Protein AF-0000000086519439 (afdb_homodimer)

Sequence (456 aa):
MISAIKGSLYTITIFVVSEILYQLYSRGRKRRGSRSSGNKTESESRLSSTSLQVLFFPDKDVACREHFLTGNGCMKVNCRFSHNKTSLSELYRHMLDCQKTMDVCVYIITCKDLADILSRLFRRGVKIRIISDSEQLRSSGSQIWSLRKEGIPVRTNPSSYLMHHKFVVIDEKVLINGSFNWTAQAITGNQENVIITDDDAVSSLFVAEFQRLWEEFDPSRQGDGKLIMISAIKGSLYTITIFVVSEILYQLYSRGRKRRGSRSSGNKTESESRLSSTSLQVLFFPDKDVACREHFLTGNGCMKVNCRFSHNKTSLSELYRHMLDCQKTMDVCVYIITCKDLADILSRLFRRGVKIRIISDSEQLRSSGSQIWSLRKEGIPVRTNPSSYLMHHKFVVIDEKVLINGSFNWTAQAITGNQENVIITDDDAVSSLFVAEFQRLWEEFDPSRQGDGKLI

Solvent-accessible surface area (backbone atoms only — not comparable to full-atom values): 25473 Å² total; per-residue (Å²): 143,80,74,81,76,69,70,77,67,66,70,65,56,62,64,58,53,58,56,53,51,51,58,55,54,67,62,57,66,72,63,68,70,83,74,79,73,72,76,72,70,70,68,66,69,70,68,74,73,59,53,72,47,76,36,62,30,42,36,92,53,54,47,28,59,47,44,74,73,37,93,83,39,60,85,60,89,80,58,91,43,30,88,57,92,33,47,62,43,50,52,50,52,61,58,68,66,50,73,51,32,37,44,38,33,33,34,44,49,43,30,61,70,64,49,47,49,52,53,52,42,41,75,73,65,28,46,52,43,36,38,32,18,55,86,36,54,78,37,88,61,37,44,53,59,64,44,40,72,75,65,42,51,73,40,37,51,94,55,94,47,45,37,44,34,25,35,36,34,35,55,80,36,35,26,38,36,22,38,47,51,44,36,64,54,38,44,58,51,15,34,24,36,36,42,36,32,44,41,59,87,54,24,49,54,50,49,50,49,49,52,52,49,54,61,71,34,34,64,81,71,58,48,74,73,70,69,121,146,84,79,81,80,74,71,90,68,72,75,72,62,65,65,62,57,59,57,58,55,52,59,57,56,69,66,61,66,71,67,69,69,83,68,69,73,72,79,70,73,67,70,69,69,71,69,76,74,59,52,73,48,78,36,61,30,41,36,94,52,55,47,28,60,46,43,74,72,36,93,84,39,59,86,60,89,83,57,90,43,30,88,58,92,32,48,61,42,49,52,48,52,61,58,69,65,50,74,52,33,36,44,37,33,32,34,41,49,42,29,61,70,63,50,46,49,52,52,54,41,42,75,72,64,27,47,54,42,36,37,31,19,55,84,38,54,76,37,88,63,36,42,54,60,64,42,40,72,73,64,41,52,72,38,39,50,95,55,93,46,44,36,42,34,25,35,36,34,35,56,80,35,35,27,38,36,23,37,50,49,42,35,64,53,38,45,58,50,14,33,25,36,36,42,35,31,43,39,58,86,54,24,51,55,50,49,50,49,48,51,51,50,54,62,71,33,34,64,81,70,58,46,75,74,70,69,120

Radius of gyration: 36.69 Å; Cα contacts (8 Å, |Δi|>4): 706; chains: 2; bounding box: 72×152×123 Å

Organism: NCBI:txid100452

Structure (mmCIF, N/CA/C/O backbone):
data_AF-0000000086519439-model_v1
#
loop_
_entity.id
_entity.type
_entity.pdbx_description
1 polymer 'Mitochondrial cardiolipin hydrolase'
#
loop_
_atom_site.group_PDB
_atom_site.id
_atom_site.type_symbol
_atom_site.label_atom_id
_atom_site.label_alt_id
_atom_site.label_comp_id
_atom_site.label_asym_id
_atom_site.label_entity_id
_atom_site.label_seq_id
_atom_site.pdbx_PDB_ins_code
_atom_site.Cartn_x
_atom_site.Cartn_y
_atom_site.Cartn_z
_atom_site.occupancy
_atom_site.B_iso_or_equiv
_atom_site.auth_seq_id
_atom_site.auth_comp_id
_atom_site.auth_asym_id
_atom_site.auth_atom_id
_atom_site.pdbx_PDB_model_num
ATOM 1 N N . MET A 1 1 ? 32.719 -98.375 7.68 1 26.83 1 MET A N 1
ATOM 2 C CA . MET A 1 1 ? 33.688 -97.312 7.777 1 26.83 1 MET A CA 1
ATOM 3 C C . MET A 1 1 ? 33 -96 8.281 1 26.83 1 MET A C 1
ATOM 5 O O . MET A 1 1 ? 32.656 -95.125 7.488 1 26.83 1 MET A O 1
ATOM 9 N N . ILE A 1 2 ? 32.156 -96.188 9.352 1 32.88 2 ILE A N 1
ATOM 10 C CA . ILE A 1 2 ? 31.078 -95.5 10.062 1 32.88 2 ILE A CA 1
ATOM 11 C C . ILE A 1 2 ? 31.641 -94.312 10.812 1 32.88 2 ILE A C 1
ATOM 13 O O . ILE A 1 2 ? 30.891 -93.375 11.148 1 32.88 2 ILE A O 1
ATOM 17 N N . SER A 1 3 ? 32.875 -94.438 11.336 1 32.31 3 SER A N 1
ATOM 18 C CA . SER A 1 3 ? 33.312 -93.75 12.57 1 32.31 3 SER A CA 1
ATOM 19 C C . SER A 1 3 ? 33.594 -92.312 12.359 1 32.31 3 SER A C 1
ATOM 21 O O . SER A 1 3 ? 33.812 -91.562 13.312 1 32.31 3 SER A O 1
ATOM 23 N N . ALA A 1 4 ? 34.031 -91.812 11.242 1 31.94 4 ALA A N 1
ATOM 24 C CA . ALA A 1 4 ? 34.844 -90.625 11.023 1 31.94 4 ALA A CA 1
ATOM 25 C C . ALA A 1 4 ? 34 -89.375 11.18 1 31.94 4 ALA A C 1
ATOM 27 O O . ALA A 1 4 ? 34.469 -88.25 10.945 1 31.94 4 ALA A O 1
ATOM 28 N N . ILE A 1 5 ? 32.656 -89.438 11.219 1 29.78 5 ILE A N 1
ATOM 29 C CA . ILE A 1 5 ? 31.766 -88.312 10.984 1 29.78 5 ILE A CA 1
ATOM 30 C C . ILE A 1 5 ? 31.766 -87.375 12.203 1 29.78 5 ILE A C 1
ATOM 32 O O . ILE A 1 5 ? 31.109 -86.375 12.203 1 29.78 5 ILE A O 1
ATOM 36 N N . LYS A 1 6 ? 32.281 -87.938 13.438 1 30.05 6 LYS A N 1
ATOM 37 C CA . LYS A 1 6 ? 31.797 -87.375 14.672 1 30.05 6 LYS A CA 1
ATOM 38 C C . LYS A 1 6 ? 32.406 -86 14.891 1 30.05 6 LYS A C 1
ATOM 40 O O . LYS A 1 6 ? 31.906 -85.188 15.688 1 30.05 6 LYS A O 1
ATOM 45 N N . GLY A 1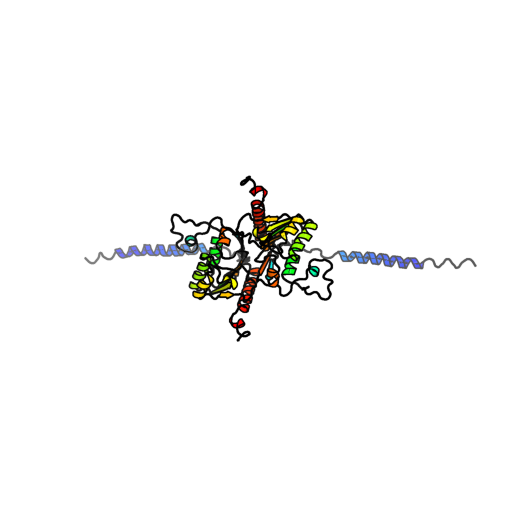 7 ? 33.688 -85.938 14.492 1 30.3 7 GLY A N 1
ATOM 46 C CA . GLY A 1 7 ? 34.5 -85 15.258 1 30.3 7 GLY A CA 1
ATOM 47 C C . GLY A 1 7 ? 34.156 -83.562 15.023 1 30.3 7 GLY A C 1
ATOM 48 O O . GLY A 1 7 ? 34.656 -82.688 15.734 1 30.3 7 GLY A O 1
ATOM 49 N N . SER A 1 8 ? 33.688 -83.188 13.812 1 35.97 8 SER A N 1
ATOM 50 C CA . SER A 1 8 ? 33.875 -81.812 13.352 1 35.97 8 SER A CA 1
ATOM 51 C C . SER A 1 8 ? 32.938 -80.875 14.047 1 35.97 8 SER A C 1
ATOM 53 O O . SER A 1 8 ? 32.906 -79.688 13.75 1 35.97 8 SER A O 1
ATOM 55 N N . LEU A 1 9 ? 31.969 -81.375 14.836 1 34.81 9 LEU A N 1
ATOM 56 C CA . LEU A 1 9 ? 30.844 -80.562 15.234 1 34.81 9 LEU A CA 1
ATOM 57 C C . LEU A 1 9 ? 31.234 -79.625 16.344 1 34.81 9 LEU A C 1
ATOM 59 O O . LEU A 1 9 ? 30.594 -78.562 16.531 1 34.81 9 LEU A O 1
ATOM 63 N N . TYR A 1 10 ? 32.25 -80 17.156 1 35.16 10 TYR A N 1
ATOM 64 C CA . TYR A 1 10 ? 32.375 -79.375 18.453 1 35.16 10 TYR A CA 1
ATOM 65 C C . TYR A 1 10 ? 32.906 -77.938 18.328 1 35.16 10 TYR A C 1
ATOM 67 O O . TYR A 1 10 ? 32.719 -77.125 19.234 1 35.16 10 TYR A O 1
ATOM 75 N N . THR A 1 11 ? 33.812 -77.75 17.359 1 36.38 11 THR A N 1
ATOM 76 C CA . THR A 1 11 ? 34.656 -76.562 17.469 1 36.38 11 THR A CA 1
ATOM 77 C C . THR A 1 11 ? 33.844 -75.25 17.219 1 36.38 11 THR A C 1
ATOM 79 O O . THR A 1 11 ? 34.219 -74.188 17.672 1 36.38 11 THR A O 1
ATOM 82 N N . ILE A 1 12 ? 32.719 -75.375 16.453 1 37.97 12 ILE A N 1
ATOM 83 C CA . ILE A 1 12 ? 32.156 -74.188 15.961 1 37.97 12 ILE A CA 1
ATOM 84 C C . ILE A 1 12 ? 31.391 -73.438 17.094 1 37.97 12 ILE A C 1
ATOM 86 O O . ILE A 1 12 ? 31.141 -72.25 17.031 1 37.97 12 ILE A O 1
ATOM 90 N N . THR A 1 13 ? 31.094 -74.188 18.141 1 39.94 13 THR A N 1
ATOM 91 C CA . THR A 1 13 ? 30.172 -73.625 19.141 1 39.94 13 THR A CA 1
ATOM 92 C C . THR A 1 13 ? 30.859 -72.562 19.984 1 39.94 13 THR A C 1
ATOM 94 O O . THR A 1 13 ? 30.219 -71.625 20.422 1 39.94 13 THR A O 1
ATOM 97 N N . ILE A 1 14 ? 32.156 -72.812 20.203 1 43 14 ILE A N 1
ATOM 98 C CA . ILE A 1 14 ? 32.812 -71.938 21.219 1 43 14 ILE A CA 1
ATOM 99 C C . ILE A 1 14 ? 32.906 -70.5 20.703 1 43 14 ILE A C 1
ATOM 101 O O . ILE A 1 14 ? 32.875 -69.562 21.484 1 43 14 ILE A O 1
ATOM 105 N N . PHE A 1 15 ? 33.094 -70.375 19.375 1 41.09 15 PHE A N 1
ATOM 106 C CA . PHE A 1 15 ? 33.344 -69.062 18.859 1 41.09 15 PHE A CA 1
ATOM 107 C C . PHE A 1 15 ? 32.125 -68.188 19.016 1 41.09 15 PHE A C 1
ATOM 109 O O . PHE A 1 15 ? 32.25 -66.938 19.234 1 41.09 15 PHE A O 1
ATOM 116 N N . VAL A 1 16 ? 30.906 -68.688 18.938 1 44.62 16 VAL A N 1
ATOM 117 C CA . VAL A 1 16 ? 29.688 -67.875 18.922 1 44.62 16 VAL A CA 1
ATOM 118 C C . VAL A 1 16 ? 29.422 -67.312 20.312 1 44.62 16 VAL A C 1
ATOM 120 O O . VAL A 1 16 ? 28.984 -66.188 20.453 1 44.62 16 VAL A O 1
ATOM 123 N N . VAL A 1 17 ? 29.766 -68.125 21.344 1 45.53 17 VAL A N 1
ATOM 124 C CA . VAL A 1 17 ? 29.359 -67.688 22.688 1 45.53 17 VAL A CA 1
ATOM 125 C C . VAL A 1 17 ? 30.219 -66.5 23.125 1 45.53 17 VAL A C 1
ATOM 127 O O . VAL A 1 17 ? 29.734 -65.562 23.797 1 45.53 17 VAL A O 1
ATOM 130 N N . SER A 1 18 ? 31.516 -66.5 22.688 1 43.88 18 SER A N 1
ATOM 131 C CA . SER A 1 18 ? 32.375 -65.438 23.172 1 43.88 18 SER A CA 1
ATOM 132 C C . SER A 1 18 ? 31.891 -64.062 22.641 1 43.88 18 SER A C 1
ATOM 134 O O . SER A 1 18 ? 32.125 -63.031 23.266 1 43.88 18 SER A O 1
ATOM 136 N N . GLU A 1 19 ? 31.328 -64.062 21.406 1 43.44 19 GLU A N 1
ATOM 137 C CA . GLU A 1 19 ? 30.891 -62.75 20.859 1 43.44 19 GLU A CA 1
ATOM 138 C C . GLU A 1 19 ? 29.672 -62.25 21.594 1 43.44 19 GLU A C 1
ATOM 140 O O . GLU A 1 19 ? 29.516 -61.031 21.781 1 43.44 19 GLU A O 1
ATOM 145 N N . ILE A 1 20 ? 28.812 -63.125 22.078 1 46.19 20 ILE A N 1
ATOM 146 C CA . ILE A 1 20 ? 27.594 -62.688 22.734 1 46.19 20 ILE A CA 1
ATOM 147 C C . ILE A 1 20 ? 27.938 -62.031 24.078 1 46.19 20 ILE A C 1
ATOM 149 O O . ILE A 1 20 ? 27.422 -60.938 24.406 1 46.19 20 ILE A O 1
ATOM 153 N N . LEU A 1 21 ? 28.812 -62.719 24.812 1 43.78 21 LEU A N 1
ATOM 154 C CA . LEU A 1 21 ? 29.094 -62.156 26.125 1 43.78 21 LEU A CA 1
ATOM 155 C C . LEU A 1 21 ? 29.797 -60.812 26.016 1 43.78 21 LEU A C 1
ATOM 157 O O . LEU A 1 21 ? 29.547 -59.906 26.812 1 43.78 21 LEU A O 1
ATOM 161 N N . TYR A 1 22 ? 30.75 -60.688 25.016 1 41.38 22 TYR A N 1
ATOM 162 C CA . TYR A 1 22 ? 31.422 -59.406 24.875 1 41.38 22 TYR A CA 1
ATOM 163 C C . TYR A 1 22 ? 30.422 -58.281 24.594 1 41.38 22 TYR A C 1
ATOM 165 O O . TYR A 1 22 ? 30.531 -57.188 25.141 1 41.38 22 TYR A O 1
ATOM 173 N N . GLN A 1 23 ? 29.344 -58.5 23.75 1 40.59 23 GLN A N 1
ATOM 174 C CA . GLN A 1 23 ? 28.359 -57.469 23.5 1 40.59 23 GLN A CA 1
ATOM 175 C C . GLN A 1 23 ? 27.625 -57.094 24.781 1 40.59 23 GLN A C 1
ATOM 177 O O . GLN A 1 23 ? 27.297 -55.938 24.984 1 40.59 23 GLN A O 1
ATOM 182 N N . LEU A 1 24 ? 27.312 -58.094 25.547 1 43.06 24 LEU A N 1
ATOM 183 C CA . LEU A 1 24 ? 26.562 -57.781 26.766 1 43.06 24 LEU A CA 1
ATOM 184 C C . LEU A 1 24 ? 27.406 -56.969 27.734 1 43.06 24 LEU A C 1
ATOM 186 O O . LEU A 1 24 ? 26.891 -56.062 28.406 1 43.06 24 LEU A O 1
ATOM 190 N N . TYR A 1 25 ? 28.703 -57.438 27.969 1 37.75 25 TYR A N 1
ATOM 191 C CA . TYR A 1 25 ? 29.531 -56.75 28.969 1 37.75 25 TYR A CA 1
ATOM 192 C C . TYR A 1 25 ? 29.734 -55.281 28.609 1 37.75 25 TYR A C 1
ATOM 194 O O . TYR A 1 25 ? 29.719 -54.438 29.484 1 37.75 25 TYR A O 1
ATOM 202 N N . SER A 1 26 ? 30.172 -55.062 27.328 1 34.25 26 SER A N 1
ATOM 203 C CA . SER A 1 26 ? 30.516 -53.688 27.016 1 34.25 26 SER A CA 1
ATOM 204 C C . SER A 1 26 ? 29.312 -52.781 27.156 1 34.25 26 SER A C 1
ATOM 206 O O . SER A 1 26 ? 29.453 -51.562 27.125 1 34.25 26 SER A O 1
ATOM 208 N N . ARG A 1 27 ? 28.078 -53.219 27.031 1 36.09 27 ARG A N 1
ATOM 209 C CA . ARG A 1 27 ? 26.891 -52.375 27.219 1 36.09 27 ARG A CA 1
ATOM 210 C C . ARG A 1 27 ? 26.781 -51.875 28.656 1 36.09 27 ARG A C 1
ATOM 212 O O . ARG A 1 27 ? 26.078 -50.906 28.922 1 36.09 27 ARG A O 1
ATOM 219 N N . GLY A 1 28 ? 27.188 -52.719 29.578 1 33.62 28 GLY A N 1
ATOM 220 C CA . GLY A 1 28 ? 26.875 -52.438 30.953 1 33.62 28 GLY A CA 1
ATOM 221 C C . GLY A 1 28 ? 27.578 -51.188 31.453 1 33.62 28 GLY A C 1
ATOM 222 O O . GLY A 1 28 ? 27.094 -50.531 32.406 1 33.62 28 GLY A O 1
ATOM 223 N N . ARG A 1 29 ? 28.906 -51.188 31.188 1 31.47 29 ARG A N 1
ATOM 224 C CA . ARG A 1 29 ? 29.656 -50.219 31.984 1 31.47 29 ARG A CA 1
ATOM 225 C C . ARG A 1 29 ? 29.203 -48.781 31.656 1 31.47 29 ARG A C 1
ATOM 227 O O . ARG A 1 29 ? 29.703 -47.812 32.25 1 31.47 29 ARG A O 1
ATOM 234 N N . LYS A 1 30 ? 28.828 -48.5 30.469 1 29.95 30 LYS A N 1
ATOM 235 C CA . LYS A 1 30 ? 28.812 -47.062 30.203 1 29.95 30 LYS A CA 1
ATOM 236 C C . LYS A 1 30 ? 27.734 -46.375 31.016 1 29.95 30 LYS A C 1
ATOM 238 O O . LYS A 1 30 ? 27.453 -45.188 30.812 1 29.95 30 LYS A O 1
ATOM 243 N N . ARG A 1 31 ? 26.953 -47.156 31.75 1 28.77 31 ARG A N 1
ATOM 244 C CA . ARG A 1 31 ? 25.781 -46.438 32.219 1 28.77 31 ARG A CA 1
ATOM 245 C C . ARG A 1 31 ? 26.141 -45.5 33.375 1 28.77 31 ARG A C 1
ATOM 247 O O . ARG A 1 31 ? 25.25 -44.938 34.031 1 28.77 31 ARG A O 1
ATOM 254 N N . ARG A 1 32 ? 27.359 -45.719 33.875 1 25.3 32 ARG A N 1
ATOM 255 C CA . ARG A 1 32 ? 27.25 -45.156 35.219 1 25.3 32 ARG A CA 1
ATOM 256 C C . ARG A 1 32 ? 26.875 -43.688 35.188 1 25.3 32 ARG A C 1
ATOM 258 O O . ARG A 1 32 ? 26.094 -43.219 36.031 1 25.3 32 ARG A O 1
ATOM 265 N N . GLY A 1 33 ? 27.828 -42.906 34.656 1 25.16 33 GLY A N 1
ATOM 266 C CA . GLY A 1 33 ? 28.172 -41.719 35.406 1 25.16 33 GLY A CA 1
ATOM 267 C C . GLY A 1 33 ? 27.062 -40.688 35.438 1 25.16 33 GLY A C 1
ATOM 268 O O . GLY A 1 33 ? 27.062 -39.781 36.25 1 25.16 33 GLY A O 1
ATOM 269 N N . SER A 1 34 ? 26.625 -40.344 34.25 1 24.41 34 SER A N 1
ATOM 270 C CA . SER A 1 34 ? 26.391 -38.906 34.125 1 24.41 34 SER A CA 1
ATOM 271 C C . SER A 1 34 ? 25.234 -38.469 35 1 24.41 34 SER A C 1
ATOM 273 O O . SER A 1 34 ? 24.188 -39.125 35.062 1 24.41 34 SER A O 1
ATOM 275 N N . ARG A 1 35 ? 25.578 -37.625 36.094 1 23.75 35 ARG A N 1
ATOM 276 C CA . ARG A 1 35 ? 24.844 -36.781 37.031 1 23.75 35 ARG A CA 1
ATOM 277 C C . ARG A 1 35 ? 23.625 -36.156 36.375 1 23.75 35 ARG A C 1
ATOM 279 O O . ARG A 1 35 ? 23.609 -35.938 35.156 1 23.75 35 ARG A O 1
ATOM 286 N N . SER A 1 36 ? 22.5 -36.125 37.188 1 24.42 36 SER A N 1
ATOM 287 C CA . SER A 1 36 ? 21.109 -35.688 37.125 1 24.42 36 SER A CA 1
ATOM 288 C C . SER A 1 36 ? 21.016 -34.219 36.688 1 24.42 36 SER A C 1
ATOM 290 O O . SER A 1 36 ? 21.094 -33.312 37.531 1 24.42 36 SER A O 1
ATOM 292 N N . SER A 1 37 ? 22.047 -33.656 36.031 1 26.84 37 SER A N 1
ATOM 293 C CA . SER A 1 37 ? 21.844 -32.219 35.938 1 26.84 37 SER A CA 1
ATOM 294 C C . SER A 1 37 ? 20.391 -31.891 35.562 1 26.84 37 SER A C 1
ATOM 296 O O . SER A 1 37 ? 19.797 -32.562 34.719 1 26.84 37 SER A O 1
ATOM 298 N N . GLY A 1 38 ? 19.688 -31.375 36.625 1 24.75 38 GLY A N 1
ATOM 299 C CA . GLY A 1 38 ? 18.344 -30.828 36.594 1 24.75 38 GLY A CA 1
ATOM 300 C C . GLY A 1 38 ? 18 -30.109 35.312 1 24.75 38 GLY A C 1
ATOM 301 O O . GLY A 1 38 ? 18.891 -29.594 34.625 1 24.75 38 GLY A O 1
ATOM 302 N N . ASN A 1 39 ? 17.047 -30.641 34.625 1 24.91 39 ASN A N 1
ATOM 303 C CA . ASN A 1 39 ? 16.375 -30.078 33.469 1 24.91 39 ASN A CA 1
ATOM 304 C C . ASN A 1 39 ? 16.016 -28.609 33.656 1 24.91 39 ASN A C 1
ATOM 306 O O . ASN A 1 39 ? 15.086 -28.297 34.406 1 24.91 39 ASN A O 1
ATOM 310 N N . LYS A 1 40 ? 17 -27.641 34.125 1 26.84 40 LYS A N 1
ATOM 311 C CA . LYS A 1 40 ? 16.484 -26.312 33.844 1 26.84 40 LYS A CA 1
ATOM 312 C C . LYS A 1 40 ? 15.648 -26.297 32.562 1 26.84 40 LYS A C 1
ATOM 314 O O . LYS A 1 40 ? 16.078 -26.812 31.531 1 26.84 40 LYS A O 1
ATOM 319 N N . THR A 1 41 ? 14.391 -26.438 32.75 1 26.39 41 THR A N 1
ATOM 320 C CA . THR A 1 41 ? 13.383 -26.078 31.75 1 26.39 41 THR A CA 1
ATOM 321 C C . THR A 1 41 ? 13.883 -24.938 30.875 1 26.39 41 THR A C 1
ATOM 323 O O . THR A 1 41 ? 14.109 -23.828 31.359 1 26.39 41 THR A O 1
ATOM 326 N N . GLU A 1 42 ? 14.859 -25.141 30.078 1 28.52 42 GLU A N 1
ATOM 327 C CA . GLU A 1 42 ? 14.953 -24.156 29 1 28.52 42 GLU A CA 1
ATOM 328 C C . GLU A 1 42 ? 13.562 -23.703 28.562 1 28.52 42 GLU A C 1
ATOM 330 O O . GLU A 1 42 ? 12.797 -24.484 28.016 1 28.52 42 GLU A O 1
ATOM 335 N N . SER A 1 43 ? 12.844 -23.062 29.562 1 29.31 43 SER A N 1
ATOM 336 C CA . SER A 1 43 ? 11.836 -22.219 28.938 1 29.31 43 SER A CA 1
ATOM 337 C C . SER A 1 43 ? 12.312 -21.688 27.594 1 29.31 43 SER A C 1
ATOM 339 O O . SER A 1 43 ? 13.242 -20.875 27.531 1 29.31 43 SER A O 1
ATOM 341 N N . GLU A 1 44 ? 12.586 -22.578 26.719 1 30.5 44 GLU A N 1
ATOM 342 C CA . GLU A 1 44 ? 12.562 -22.031 25.359 1 30.5 44 GLU A CA 1
ATOM 343 C C . GLU A 1 44 ? 11.562 -20.891 25.234 1 30.5 44 GLU A C 1
ATOM 345 O O . GLU A 1 44 ? 10.352 -21.109 25.344 1 30.5 44 GLU A O 1
ATOM 350 N N . SER A 1 45 ? 11.742 -19.875 26.031 1 29.31 45 SER A N 1
ATOM 351 C CA . SER A 1 45 ? 11.039 -18.688 25.547 1 29.31 45 SER A CA 1
ATOM 352 C C . SER A 1 45 ? 10.953 -18.672 24.031 1 29.31 45 SER A C 1
ATOM 354 O O . SER A 1 45 ? 11.953 -18.438 23.344 1 29.31 45 SER A O 1
ATOM 356 N N . ARG A 1 46 ? 10.328 -19.703 23.406 1 29.28 46 ARG A N 1
ATOM 357 C CA . ARG A 1 46 ? 9.906 -19.453 22.031 1 29.28 46 ARG A CA 1
ATOM 358 C C . ARG A 1 46 ? 9.68 -17.953 21.797 1 29.28 46 ARG A C 1
ATOM 360 O O . ARG A 1 46 ? 8.617 -17.422 22.125 1 29.28 46 ARG A O 1
ATOM 367 N N . LEU A 1 47 ? 10.438 -17.094 22.281 1 33.47 47 LEU A N 1
ATOM 368 C CA . LEU A 1 47 ? 10.375 -15.789 21.641 1 33.47 47 LEU A CA 1
ATOM 369 C C . LEU A 1 47 ? 9.992 -15.922 20.172 1 33.47 47 LEU A C 1
ATOM 371 O O . LEU A 1 47 ? 10.766 -16.438 19.359 1 33.47 47 LEU A O 1
ATOM 375 N N . SER A 1 48 ? 8.953 -16.547 19.688 1 40.44 48 SER A N 1
ATOM 376 C CA . SER A 1 48 ? 8.312 -16.656 18.375 1 40.44 48 SER A CA 1
ATOM 377 C C . SER A 1 48 ? 8.797 -15.562 17.438 1 40.44 48 SER A C 1
ATOM 379 O O . SER A 1 48 ? 8.531 -14.375 17.656 1 40.44 48 SER A O 1
ATOM 381 N N . SER A 1 49 ? 10.047 -15.422 17.047 1 52.47 49 SER A N 1
ATOM 382 C CA . SER A 1 49 ? 10.734 -14.492 16.156 1 52.47 49 SER A CA 1
ATOM 383 C C . SER A 1 49 ? 9.875 -14.156 14.93 1 52.47 49 SER A C 1
ATOM 385 O O . SER A 1 49 ? 9.516 -15.047 14.156 1 52.47 49 SER A O 1
ATOM 387 N N . THR A 1 50 ? 8.992 -13.234 15.062 1 65.38 50 THR A N 1
ATOM 388 C CA . THR A 1 50 ? 8.211 -12.695 13.953 1 65.38 50 THR A CA 1
ATOM 389 C C . THR A 1 50 ? 9.094 -12.445 12.742 1 65.38 50 THR A C 1
ATOM 391 O O . THR A 1 50 ? 10.195 -11.898 12.867 1 65.38 50 THR A O 1
ATOM 394 N N . SER A 1 51 ? 8.805 -13.258 11.719 1 85.5 51 SER A N 1
ATOM 395 C CA . SER A 1 51 ? 9.5 -13.023 10.461 1 85.5 51 SER A CA 1
ATOM 396 C C . SER A 1 51 ? 9.07 -11.703 9.82 1 85.5 51 SER A C 1
ATOM 398 O O . SER A 1 51 ? 7.906 -11.312 9.93 1 85.5 51 SER A O 1
ATOM 400 N N . LEU A 1 52 ? 10 -10.922 9.469 1 93.38 52 LEU A N 1
ATOM 401 C CA . LEU A 1 52 ? 9.766 -9.648 8.789 1 93.38 52 LEU A CA 1
ATOM 402 C C . LEU A 1 52 ? 10.688 -9.508 7.582 1 93.38 52 LEU A C 1
ATOM 404 O O . LEU A 1 52 ? 11.891 -9.75 7.684 1 93.38 52 LEU A O 1
ATOM 408 N N . GLN A 1 53 ? 10.109 -9.312 6.477 1 97.62 53 GLN A N 1
ATOM 409 C CA . GLN A 1 53 ? 10.852 -9.062 5.25 1 97.62 53 GLN A CA 1
ATOM 410 C C . GLN A 1 53 ? 10.234 -7.906 4.461 1 97.62 53 GLN A C 1
ATOM 412 O O . GLN A 1 53 ? 9.016 -7.773 4.402 1 97.62 53 GLN A O 1
ATOM 417 N N . VAL A 1 54 ? 11.094 -7.062 3.975 1 98.75 54 VAL A N 1
ATOM 418 C CA . VAL A 1 54 ? 10.641 -5.977 3.111 1 98.75 54 VAL A CA 1
ATOM 419 C C . VAL A 1 54 ? 11.195 -6.168 1.703 1 98.75 54 VAL A C 1
ATOM 421 O O . VAL A 1 54 ? 12.391 -6.43 1.532 1 98.75 54 VAL A O 1
ATOM 424 N N . LEU A 1 55 ? 10.344 -6.117 0.742 1 98.75 55 LEU A N 1
ATOM 425 C CA . LEU A 1 55 ? 10.719 -6.199 -0.664 1 98.75 55 LEU A CA 1
ATOM 426 C C . LEU A 1 55 ? 10.484 -4.867 -1.371 1 98.75 55 LEU A C 1
ATOM 428 O O . LEU A 1 55 ? 9.445 -4.238 -1.186 1 98.75 55 LEU A O 1
ATOM 432 N N . PHE A 1 56 ? 11.477 -4.477 -2.139 1 98.81 56 PHE A N 1
ATOM 433 C CA . PHE A 1 56 ? 11.32 -3.297 -2.982 1 98.81 56 PHE A CA 1
ATOM 434 C C . PHE A 1 56 ? 11.375 -3.676 -4.457 1 98.81 56 PHE A C 1
ATOM 436 O O . PHE A 1 56 ? 12.078 -4.613 -4.836 1 98.81 56 PHE A O 1
ATOM 443 N N . PHE A 1 57 ? 10.578 -2.98 -5.16 1 98.62 57 PHE A N 1
ATOM 444 C CA . PHE A 1 57 ? 10.57 -3.059 -6.617 1 98.62 57 PHE A CA 1
ATOM 445 C C . PHE A 1 57 ? 10.93 -1.71 -7.234 1 98.62 57 PHE A C 1
ATOM 447 O O . PHE A 1 57 ? 10.828 -0.674 -6.574 1 98.62 57 PHE A O 1
ATOM 454 N N . PRO A 1 58 ? 11.391 -1.724 -8.445 1 98.19 58 PRO A N 1
ATOM 455 C CA . PRO A 1 58 ? 11.359 -2.824 -9.414 1 98.19 58 PRO A CA 1
ATOM 456 C C . PRO A 1 58 ? 12.531 -3.783 -9.258 1 98.19 58 PRO A C 1
ATOM 458 O O . PRO A 1 58 ? 13.555 -3.424 -8.664 1 98.19 58 PRO A O 1
ATOM 461 N N . ASP A 1 59 ? 12.25 -5 -9.773 1 98.12 59 ASP A N 1
ATOM 462 C CA . ASP A 1 59 ? 13.352 -5.949 -9.93 1 98.12 59 ASP A CA 1
ATOM 463 C C . ASP A 1 59 ? 14.203 -5.605 -11.148 1 98.12 59 ASP A C 1
ATOM 465 O O . ASP A 1 59 ? 13.672 -5.305 -12.219 1 98.12 59 ASP A O 1
ATOM 469 N N . LYS A 1 60 ? 15.469 -5.637 -10.945 1 94.94 60 LYS A N 1
ATOM 470 C CA . LYS A 1 60 ? 16.359 -5.445 -12.094 1 94.94 60 LYS A CA 1
ATOM 471 C C . LYS A 1 60 ? 16.234 -6.605 -13.078 1 94.94 60 LYS A C 1
ATOM 473 O O . LYS A 1 60 ? 16.219 -6.398 -14.289 1 94.94 60 LYS A O 1
ATOM 478 N N . ASP A 1 61 ? 16.188 -7.785 -12.484 1 95.06 61 ASP A N 1
ATOM 479 C CA . ASP A 1 61 ? 15.977 -9.008 -13.258 1 95.06 61 ASP A CA 1
ATOM 480 C C . ASP A 1 61 ? 14.734 -9.758 -12.773 1 95.06 61 ASP A C 1
ATOM 482 O O . ASP A 1 61 ? 14.547 -9.953 -11.57 1 95.06 61 ASP A O 1
ATOM 486 N N . VAL A 1 62 ? 13.992 -10.203 -13.781 1 95.56 62 VAL A N 1
ATOM 487 C CA . VAL A 1 62 ? 12.758 -10.875 -13.422 1 95.56 62 VAL A CA 1
ATOM 488 C C . VAL A 1 62 ? 13.039 -12.344 -13.102 1 95.56 62 VAL A C 1
ATOM 490 O O . VAL A 1 62 ? 13.781 -13.008 -13.82 1 95.56 62 VAL A O 1
ATOM 493 N N . ALA A 1 63 ? 12.438 -12.805 -12.07 1 95.44 63 ALA A N 1
ATOM 494 C CA . ALA A 1 63 ? 12.633 -14.188 -11.625 1 95.44 63 ALA A CA 1
ATOM 495 C C . ALA A 1 63 ? 12.109 -15.172 -12.664 1 95.44 63 ALA A C 1
ATOM 497 O O . ALA A 1 63 ? 11.039 -14.969 -13.242 1 95.44 63 ALA A O 1
ATOM 498 N N . CYS A 1 64 ? 12.844 -16.234 -12.844 1 95.31 64 CYS A N 1
ATOM 499 C CA . CYS A 1 64 ? 12.438 -17.312 -13.734 1 95.31 64 CYS A CA 1
ATOM 500 C C . CYS A 1 64 ? 11.32 -18.156 -13.117 1 95.31 64 CYS A C 1
ATOM 502 O O . CYS A 1 64 ? 11.516 -18.797 -12.094 1 95.31 64 CYS A O 1
ATOM 504 N N . ARG A 1 65 ? 10.258 -18.125 -13.766 1 92.06 65 ARG A N 1
ATOM 505 C CA . ARG A 1 65 ? 9.086 -18.844 -13.281 1 92.06 65 ARG A CA 1
ATOM 506 C C . ARG A 1 65 ? 9.375 -20.328 -13.133 1 92.06 65 ARG A C 1
ATOM 508 O O . ARG A 1 65 ? 9.07 -20.922 -12.094 1 92.06 65 ARG A O 1
ATOM 515 N N . GLU A 1 66 ? 9.984 -20.906 -14.125 1 91.44 66 GLU A N 1
ATOM 516 C CA . GLU A 1 66 ? 10.266 -22.344 -14.117 1 91.44 66 GLU A CA 1
ATOM 517 C C . GLU A 1 66 ? 11.227 -22.719 -12.992 1 91.44 66 GLU A C 1
ATOM 519 O O . GLU A 1 66 ? 11.055 -23.75 -12.336 1 91.44 66 GLU A O 1
ATOM 524 N N . HIS A 1 67 ? 12.156 -21.906 -12.789 1 91.88 67 HIS A N 1
ATOM 525 C CA . HIS A 1 67 ? 13.172 -22.156 -11.766 1 91.88 67 HIS A CA 1
ATOM 526 C C . HIS A 1 67 ? 12.555 -22.141 -10.367 1 91.88 67 HIS A C 1
ATOM 528 O O . HIS A 1 67 ? 12.875 -23 -9.539 1 91.88 67 HIS A O 1
ATOM 534 N N . PHE A 1 68 ? 11.625 -21.234 -10.172 1 91.19 68 PHE A N 1
ATOM 535 C CA . PHE A 1 68 ? 11.156 -21.016 -8.812 1 91.19 68 PHE A CA 1
ATOM 536 C C . PHE A 1 68 ? 9.836 -21.734 -8.578 1 91.19 68 PHE A C 1
ATOM 538 O O . PHE A 1 68 ? 9.484 -22.047 -7.434 1 91.19 68 PHE A O 1
ATOM 545 N N . LEU A 1 69 ? 9.07 -22.016 -9.578 1 86.44 69 LEU A N 1
ATOM 546 C CA . LEU A 1 69 ? 7.727 -22.547 -9.375 1 86.44 69 LEU A CA 1
ATOM 547 C C . LEU A 1 69 ? 7.68 -24.047 -9.641 1 86.44 69 LEU A C 1
ATOM 549 O O . LEU A 1 69 ? 6.773 -24.734 -9.164 1 86.44 69 LEU A O 1
ATOM 553 N N . THR A 1 70 ? 8.656 -24.438 -10.461 1 83.56 70 THR A N 1
ATOM 554 C CA . THR A 1 70 ? 8.609 -25.844 -10.82 1 83.56 70 THR A CA 1
ATOM 555 C C . THR A 1 70 ? 9.672 -26.641 -10.055 1 83.56 70 THR A C 1
ATOM 557 O O . THR A 1 70 ? 10.75 -26.109 -9.758 1 83.56 70 THR A O 1
ATOM 560 N N . GLY A 1 71 ? 9.406 -27.703 -9.477 1 77.88 71 GLY A N 1
ATOM 561 C CA . GLY A 1 71 ? 10.297 -28.547 -8.703 1 77.88 71 GLY A CA 1
ATOM 562 C C . GLY A 1 71 ? 11.508 -29.016 -9.484 1 77.88 71 GLY A C 1
ATOM 563 O O . GLY A 1 71 ? 12.562 -29.266 -8.914 1 77.88 71 GLY A O 1
ATOM 564 N N . ASN A 1 72 ? 11.453 -29.047 -10.789 1 81.06 72 ASN A N 1
ATOM 565 C CA . ASN A 1 72 ? 12.523 -29.578 -11.625 1 81.06 72 ASN A CA 1
ATOM 566 C C . ASN A 1 72 ? 13.508 -28.5 -12.047 1 81.06 72 ASN A C 1
ATOM 568 O O . ASN A 1 72 ? 14.523 -28.781 -12.68 1 81.06 72 ASN A O 1
ATOM 572 N N . GLY A 1 73 ? 13.203 -27.297 -11.625 1 84.31 73 GLY A N 1
ATOM 573 C CA . GLY A 1 73 ? 14.047 -26.188 -12.008 1 84.31 73 GLY A CA 1
ATOM 574 C C . GLY A 1 73 ? 13.906 -25.797 -13.469 1 84.31 73 GLY A C 1
ATOM 575 O O . GLY A 1 73 ? 13.094 -26.375 -14.195 1 84.31 73 GLY A O 1
ATOM 576 N N . CYS A 1 74 ? 14.625 -24.719 -13.906 1 89.62 74 CYS A N 1
ATOM 577 C CA . CYS A 1 74 ? 14.617 -24.219 -15.281 1 89.62 74 CYS A CA 1
ATOM 578 C C . CYS A 1 74 ? 15.586 -25.016 -16.156 1 89.62 74 CYS A C 1
ATOM 580 O O . CYS A 1 74 ? 16.781 -25.109 -15.836 1 89.62 74 CYS A O 1
ATOM 582 N N . MET A 1 75 ? 15.094 -25.594 -17.328 1 86.31 75 MET A N 1
ATOM 583 C CA . MET A 1 75 ? 15.914 -26.422 -18.219 1 86.31 75 MET A CA 1
ATOM 584 C C . MET A 1 75 ? 16.375 -25.641 -19.422 1 86.31 75 MET A C 1
ATOM 586 O O . MET A 1 75 ? 17.062 -26.172 -20.297 1 86.31 75 MET A O 1
ATOM 590 N N . LYS A 1 76 ? 16.062 -24.422 -19.359 1 88.06 76 LYS A N 1
ATOM 591 C CA . LYS A 1 76 ? 16.469 -23.594 -20.484 1 88.06 76 LYS A CA 1
ATOM 592 C C . LYS A 1 76 ? 17.938 -23.188 -20.375 1 88.06 76 LYS A C 1
ATOM 594 O O . LYS A 1 76 ? 18.391 -22.75 -19.312 1 88.06 76 LYS A O 1
ATOM 599 N N . VAL A 1 77 ? 18.766 -23.391 -21.375 1 84.81 77 VAL A N 1
ATOM 600 C CA . VAL A 1 77 ? 20.188 -23.094 -21.375 1 84.81 77 VAL A CA 1
ATOM 601 C C . VAL A 1 77 ? 20.406 -21.578 -21.422 1 84.81 77 VAL A C 1
ATOM 603 O O . VAL A 1 77 ? 21.281 -21.047 -20.734 1 84.81 77 VAL A O 1
ATOM 606 N N . ASN A 1 78 ? 19.562 -20.797 -22.156 1 89.38 78 ASN A N 1
ATOM 607 C CA . ASN A 1 78 ? 19.672 -19.344 -22.25 1 89.38 78 ASN A CA 1
ATOM 608 C C . ASN A 1 78 ? 18.422 -18.656 -21.734 1 89.38 78 ASN A C 1
ATOM 610 O O . ASN A 1 78 ? 17.766 -17.922 -22.484 1 89.38 78 ASN A O 1
ATOM 614 N N . CYS A 1 79 ? 18.297 -18.922 -20.438 1 92.06 79 CYS A N 1
ATOM 615 C CA . CYS A 1 79 ? 17.094 -18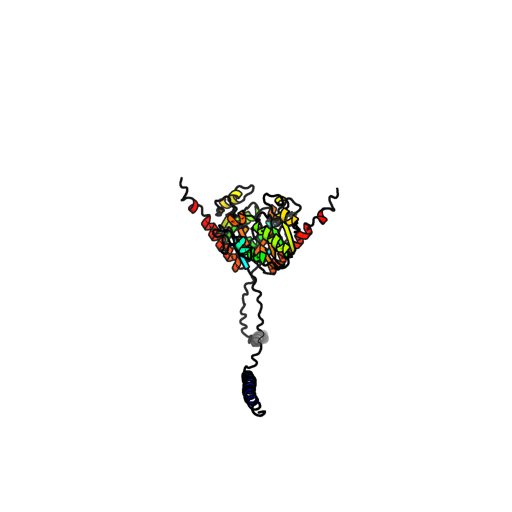.344 -19.844 1 92.06 79 CYS A CA 1
ATOM 616 C C . CYS A 1 79 ? 17.25 -16.828 -19.656 1 92.06 79 CYS A C 1
ATOM 618 O O . CYS A 1 79 ? 18.25 -16.375 -19.094 1 92.06 79 CYS A O 1
ATOM 620 N N . ARG A 1 80 ? 16.344 -16.078 -20.141 1 92.19 80 ARG A N 1
ATOM 621 C CA . ARG A 1 80 ? 16.391 -14.625 -20.078 1 92.19 80 ARG A CA 1
ATOM 622 C C . ARG A 1 80 ? 15.977 -14.125 -18.703 1 92.19 80 ARG A C 1
ATOM 624 O O . ARG A 1 80 ? 16.094 -12.93 -18.422 1 92.19 80 ARG A O 1
ATOM 631 N N . PHE A 1 81 ? 15.531 -15.016 -17.875 1 94.12 81 PHE A N 1
ATOM 632 C CA . PHE A 1 81 ? 15.047 -14.641 -16.547 1 94.12 81 PHE A CA 1
ATOM 633 C C . PHE A 1 81 ? 16.078 -15 -15.484 1 94.12 81 PHE A C 1
ATOM 635 O O . PHE A 1 81 ? 17 -15.781 -15.734 1 94.12 81 PHE A O 1
ATOM 642 N N . SER A 1 82 ? 15.922 -14.414 -14.297 1 94.94 82 SER A N 1
ATOM 643 C CA . SER A 1 82 ? 16.906 -14.57 -13.227 1 94.94 82 SER A CA 1
ATOM 644 C C . SER A 1 82 ? 16.656 -15.852 -12.438 1 94.94 82 SER A C 1
ATOM 646 O O . SER A 1 82 ? 15.523 -16.188 -12.102 1 94.94 82 SER A O 1
ATOM 648 N N . HIS A 1 83 ? 17.766 -16.5 -12.141 1 94.94 83 HIS A N 1
ATOM 649 C CA . HIS A 1 83 ? 17.703 -17.688 -11.289 1 94.94 83 HIS A CA 1
ATOM 650 C C . HIS A 1 83 ? 18.156 -17.359 -9.875 1 94.94 83 HIS A C 1
ATOM 652 O O . HIS A 1 83 ? 18.203 -18.25 -9.016 1 94.94 83 HIS A O 1
ATOM 658 N N . ASN A 1 84 ? 18.5 -16.109 -9.656 1 93.5 84 ASN A N 1
ATOM 659 C CA . ASN A 1 84 ? 18.906 -15.633 -8.336 1 93.5 84 ASN A CA 1
ATOM 660 C C . ASN A 1 84 ? 17.703 -15.086 -7.559 1 93.5 84 ASN A C 1
ATOM 662 O O . ASN A 1 84 ? 16.625 -14.914 -8.109 1 93.5 84 ASN A O 1
ATOM 666 N N . LYS A 1 85 ? 18.016 -14.828 -6.34 1 95.56 85 LYS A N 1
ATOM 667 C CA . LYS A 1 85 ? 16.969 -14.273 -5.48 1 95.56 85 LYS A CA 1
ATOM 668 C C . LYS A 1 85 ? 16.609 -12.859 -5.922 1 95.56 85 LYS A C 1
ATOM 670 O O . LYS A 1 85 ? 17.484 -12.023 -6.16 1 95.56 85 LYS A O 1
ATOM 675 N N . THR A 1 86 ? 15.336 -12.609 -6.176 1 97.75 86 THR A N 1
ATOM 676 C CA . THR A 1 86 ? 14.742 -11.305 -6.453 1 97.75 86 THR A CA 1
ATOM 677 C C . THR A 1 86 ? 13.562 -11.039 -5.527 1 97.75 86 THR A C 1
ATOM 679 O O . THR A 1 86 ? 13.164 -11.914 -4.754 1 97.75 86 THR A O 1
ATOM 682 N N . SER A 1 87 ? 13.078 -9.844 -5.586 1 98.5 87 SER A N 1
ATOM 683 C CA . SER A 1 87 ? 11.867 -9.57 -4.816 1 98.5 87 SER A CA 1
ATOM 684 C C . SER A 1 87 ? 10.711 -10.461 -5.258 1 98.5 87 SER A C 1
ATOM 686 O O . SER A 1 87 ? 9.992 -11.008 -4.426 1 98.5 87 SER A O 1
ATOM 688 N N . LEU A 1 88 ? 10.609 -10.672 -6.523 1 98.44 88 LEU A N 1
ATOM 689 C CA . LEU A 1 88 ? 9.539 -11.516 -7.043 1 98.44 88 LEU A CA 1
ATOM 690 C C . LEU A 1 88 ? 9.719 -12.961 -6.594 1 98.44 88 LEU A C 1
ATOM 692 O O . LEU A 1 88 ? 8.75 -13.617 -6.199 1 98.44 88 LEU A O 1
ATOM 696 N N . SER A 1 89 ? 10.945 -13.438 -6.656 1 97.44 89 SER A N 1
ATOM 697 C CA . SER A 1 89 ? 11.164 -14.82 -6.25 1 97.44 89 SER A CA 1
ATOM 698 C C . SER A 1 89 ? 10.852 -15.016 -4.77 1 97.44 89 SER A C 1
ATOM 700 O O . SER A 1 89 ? 10.383 -16.078 -4.367 1 97.44 89 SER A O 1
ATOM 702 N N . GLU A 1 90 ? 11.117 -13.961 -3.992 1 97.75 90 GLU A N 1
ATOM 703 C CA . GLU A 1 90 ? 10.75 -14.039 -2.58 1 97.75 90 GLU A CA 1
ATOM 704 C C . GLU A 1 90 ? 9.242 -14.07 -2.398 1 97.75 90 GLU A C 1
ATOM 706 O O . GLU A 1 90 ? 8.727 -14.812 -1.56 1 97.75 90 GLU A O 1
ATOM 711 N N . LEU A 1 91 ? 8.57 -13.312 -3.17 1 98 91 LEU A N 1
ATOM 712 C CA . LEU A 1 91 ? 7.117 -13.344 -3.141 1 98 91 LEU A CA 1
ATOM 713 C C . LEU A 1 91 ? 6.598 -14.734 -3.498 1 98 91 LEU A C 1
ATOM 715 O O . LEU A 1 91 ? 5.727 -15.273 -2.809 1 98 91 LEU A O 1
ATOM 719 N N . TYR A 1 92 ? 7.188 -15.336 -4.523 1 97.25 92 TYR A N 1
ATOM 720 C CA . TYR A 1 92 ? 6.84 -16.703 -4.895 1 97.25 92 TYR A CA 1
ATOM 721 C C . TYR A 1 92 ? 6.984 -17.641 -3.705 1 97.25 92 TYR A C 1
ATOM 723 O O . TYR A 1 92 ? 6.07 -18.406 -3.4 1 97.25 92 TYR A O 1
ATOM 731 N N . ARG A 1 93 ? 8.07 -17.531 -3.115 1 96.06 93 ARG A N 1
ATOM 732 C CA . ARG A 1 93 ? 8.406 -18.453 -2.037 1 96.06 93 ARG A CA 1
ATOM 733 C C . ARG A 1 93 ? 7.391 -18.359 -0.903 1 96.06 93 ARG A C 1
ATOM 735 O O . ARG A 1 93 ? 6.898 -19.375 -0.424 1 96.06 93 ARG A O 1
ATOM 742 N N . HIS A 1 94 ? 7.098 -17.141 -0.545 1 97.38 94 HIS A N 1
ATOM 743 C CA . HIS A 1 94 ? 6.141 -16.969 0.541 1 97.38 94 HIS A CA 1
ATOM 744 C C . HIS A 1 94 ? 4.766 -17.5 0.156 1 97.38 94 HIS A C 1
ATOM 746 O O . HIS A 1 94 ? 4.105 -18.172 0.958 1 97.38 94 HIS A O 1
ATOM 752 N N . MET A 1 95 ? 4.316 -17.281 -1.029 1 98 95 MET A N 1
ATOM 753 C CA . MET A 1 95 ? 2.994 -17.719 -1.464 1 98 95 MET A CA 1
ATOM 754 C C . MET A 1 95 ? 2.936 -19.234 -1.574 1 98 95 MET A C 1
ATOM 756 O O . MET A 1 95 ? 1.969 -19.859 -1.129 1 98 95 MET A O 1
ATOM 760 N N . LEU A 1 96 ? 3.984 -19.828 -2.059 1 96.69 96 LEU A N 1
ATOM 761 C CA . LEU A 1 96 ? 4.012 -21.266 -2.312 1 96.69 96 LEU A CA 1
ATOM 762 C C . LEU A 1 96 ? 4.094 -22.047 -1.005 1 96.69 96 LEU A C 1
ATOM 764 O O . LEU A 1 96 ? 3.797 -23.234 -0.972 1 96.69 96 LEU A O 1
ATOM 768 N N . ASP A 1 97 ? 4.477 -21.406 0.02 1 96.19 97 ASP A N 1
ATOM 769 C CA . ASP A 1 97 ? 4.578 -22.047 1.327 1 96.19 97 ASP A CA 1
ATOM 770 C C . ASP A 1 97 ? 3.201 -22.203 1.974 1 96.19 97 ASP A C 1
ATOM 772 O O . ASP A 1 97 ? 3.064 -22.844 3.014 1 96.19 97 ASP A O 1
ATOM 776 N N . CYS A 1 98 ? 2.215 -21.656 1.315 1 98.25 98 CYS A N 1
ATOM 777 C CA . CYS A 1 98 ? 0.853 -21.734 1.835 1 98.25 98 CYS A CA 1
ATOM 778 C C . CYS A 1 98 ? 0.397 -23.188 1.976 1 98.25 98 CYS A C 1
ATOM 780 O O . CYS A 1 98 ? 0.595 -23.984 1.067 1 98.25 98 CYS A O 1
ATOM 782 N N . GLN A 1 99 ? -0.358 -23.469 3.08 1 98.38 99 GLN A N 1
ATOM 783 C CA . GLN A 1 99 ? -0.736 -24.844 3.342 1 98.38 99 GLN A CA 1
ATOM 784 C C . GLN A 1 99 ? -2.252 -25.016 3.32 1 98.38 99 GLN A C 1
ATOM 786 O O . GLN A 1 99 ? -2.762 -26.031 2.834 1 98.38 99 GLN A O 1
ATOM 791 N N . LYS A 1 100 ? -2.986 -24.047 3.807 1 98.75 100 LYS A N 1
ATOM 792 C CA . LYS A 1 100 ? -4.402 -24.312 4.047 1 98.75 100 LYS A CA 1
ATOM 793 C C . LYS A 1 100 ? -5.277 -23.266 3.375 1 98.75 100 LYS A C 1
ATOM 795 O O . LYS A 1 100 ? -6.219 -23.609 2.654 1 98.75 100 LYS A O 1
ATOM 800 N N . THR A 1 101 ? -5.016 -21.984 3.695 1 98.94 101 THR A N 1
ATOM 801 C CA . THR A 1 101 ? -5.891 -20.922 3.203 1 98.94 101 THR A CA 1
ATOM 802 C C . THR A 1 101 ? -5.07 -19.75 2.668 1 98.94 101 THR A C 1
ATOM 804 O O . THR A 1 101 ? -4.004 -19.438 3.201 1 98.94 101 THR A O 1
ATOM 807 N N . MET A 1 102 ? -5.562 -19.141 1.626 1 98.94 102 MET A N 1
ATOM 808 C CA . MET A 1 102 ? -5.004 -17.891 1.119 1 98.94 102 MET A CA 1
ATOM 809 C C . MET A 1 102 ? -6.113 -16.891 0.787 1 98.94 102 MET A C 1
ATOM 811 O O . MET A 1 102 ? -6.98 -17.172 -0.044 1 98.94 102 MET A O 1
ATOM 815 N N . ASP A 1 103 ? -6.102 -15.75 1.47 1 98.94 103 ASP A N 1
ATOM 816 C CA . ASP A 1 103 ? -7.02 -14.648 1.203 1 98.94 103 ASP A CA 1
ATOM 817 C C . ASP A 1 103 ? -6.305 -13.5 0.49 1 98.94 103 ASP A C 1
ATOM 819 O O . ASP A 1 103 ? -5.379 -12.906 1.038 1 98.94 103 ASP A O 1
ATOM 823 N N . VAL A 1 104 ? -6.742 -13.266 -0.733 1 98.94 104 VAL A N 1
ATOM 824 C CA . VAL A 1 104 ? -6.094 -12.281 -1.597 1 98.94 104 VAL A CA 1
ATOM 825 C C . VAL A 1 104 ? -7.008 -11.07 -1.78 1 98.94 104 VAL A C 1
ATOM 827 O O . VAL A 1 104 ? -8.148 -11.211 -2.232 1 98.94 104 VAL A O 1
ATOM 830 N N . CYS A 1 105 ? -6.555 -9.922 -1.419 1 98.81 105 CYS A N 1
ATOM 831 C CA . CYS A 1 105 ? -7.258 -8.664 -1.614 1 98.81 105 CYS A CA 1
ATOM 832 C C . CYS A 1 105 ? -6.391 -7.664 -2.373 1 98.81 105 CYS A C 1
ATOM 834 O O . CYS A 1 105 ? -5.508 -7.039 -1.792 1 98.81 105 CYS A O 1
ATOM 836 N N . VAL A 1 106 ? -6.664 -7.562 -3.717 1 98.5 106 VAL A N 1
ATOM 837 C CA . VAL A 1 106 ? -5.785 -6.754 -4.555 1 98.5 106 VAL A CA 1
ATOM 838 C C . VAL A 1 106 ? -6.613 -6.008 -5.602 1 98.5 106 VAL A C 1
ATOM 840 O O . VAL A 1 106 ? -7.629 -6.52 -6.074 1 98.5 106 VAL A O 1
ATOM 843 N N . TYR A 1 107 ? -6.176 -4.863 -5.984 1 98.25 107 TYR A N 1
ATOM 844 C CA . TYR A 1 107 ? -6.84 -3.982 -6.938 1 98.25 107 TYR A CA 1
ATOM 845 C C . TYR A 1 107 ? -6.957 -4.648 -8.305 1 98.25 107 TYR A C 1
ATOM 847 O O . TYR A 1 107 ? -8.039 -4.68 -8.898 1 98.25 107 TYR A O 1
ATOM 855 N N . ILE A 1 108 ? -5.816 -5.254 -8.742 1 98.19 108 ILE A N 1
ATOM 856 C CA . ILE A 1 108 ? -5.812 -5.812 -10.086 1 98.19 108 ILE A CA 1
ATOM 857 C C . ILE A 1 108 ? -4.82 -6.969 -10.164 1 98.19 108 ILE A C 1
ATOM 859 O O . ILE A 1 108 ? -3.756 -6.926 -9.547 1 98.19 108 ILE A O 1
ATOM 863 N N . ILE A 1 109 ? -5.219 -8.031 -10.906 1 98.31 109 ILE A N 1
ATOM 864 C CA . ILE A 1 109 ? -4.359 -9.172 -11.188 1 98.31 109 ILE A CA 1
ATOM 865 C C . ILE A 1 109 ? -4.219 -9.359 -12.695 1 98.31 109 ILE A C 1
ATOM 867 O O . ILE A 1 109 ? -5.102 -9.93 -13.344 1 98.31 109 ILE A O 1
ATOM 871 N N . THR A 1 110 ? -3.064 -8.945 -13.188 1 98.31 110 THR A N 1
ATOM 872 C CA . THR A 1 110 ? -2.805 -9.18 -14.609 1 98.31 110 THR A CA 1
ATOM 873 C C . THR A 1 110 ? -1.525 -9.992 -14.797 1 98.31 110 THR A C 1
ATOM 875 O O . THR A 1 110 ? -1.254 -10.492 -15.891 1 98.31 110 THR A O 1
ATOM 878 N N . CYS A 1 111 ? -0.759 -10.141 -13.758 1 97.25 111 CYS A N 1
ATOM 879 C CA . CYS A 1 111 ? 0.451 -10.953 -13.82 1 97.25 111 CYS A CA 1
ATOM 880 C C . CYS A 1 111 ? 0.11 -12.438 -13.844 1 97.25 111 CYS A C 1
ATOM 882 O O . CYS A 1 111 ? -0.325 -12.992 -12.836 1 97.25 111 CYS A O 1
ATOM 884 N N . LYS A 1 112 ? 0.394 -13.07 -14.906 1 95.69 112 LYS A N 1
ATOM 885 C CA . LYS A 1 112 ? 0.035 -14.477 -15.102 1 95.69 112 LYS A CA 1
ATOM 886 C C . LYS A 1 112 ? 0.792 -15.375 -14.133 1 95.69 112 LYS A C 1
ATOM 888 O O . LYS A 1 112 ? 0.251 -16.375 -13.648 1 95.69 112 LYS A O 1
ATOM 893 N N . ASP A 1 113 ? 2.006 -15.039 -13.867 1 94.88 113 ASP A N 1
ATOM 894 C CA . ASP A 1 113 ? 2.82 -15.875 -12.984 1 94.88 113 ASP A CA 1
ATOM 895 C C . ASP A 1 113 ? 2.215 -15.953 -11.586 1 94.88 113 ASP A C 1
ATOM 897 O O . ASP A 1 113 ? 2.137 -17.031 -10.992 1 94.88 113 ASP A O 1
ATOM 901 N N . LEU A 1 114 ? 1.774 -14.883 -11.102 1 97.75 114 LEU A N 1
ATOM 902 C CA . LEU A 1 114 ? 1.163 -14.859 -9.781 1 97.75 114 LEU A CA 1
ATOM 903 C C . LEU A 1 114 ? -0.189 -15.57 -9.797 1 97.75 114 LEU A C 1
ATOM 905 O O . LEU A 1 114 ? -0.523 -16.297 -8.859 1 97.75 114 LEU A O 1
ATOM 909 N N . ALA A 1 115 ? -0.932 -15.398 -10.859 1 98 115 ALA A N 1
ATOM 910 C CA . ALA A 1 115 ? -2.207 -16.094 -11.008 1 98 115 ALA A CA 1
ATOM 911 C C . ALA A 1 115 ? -2.002 -17.609 -11.055 1 98 115 ALA A C 1
ATOM 913 O O . ALA A 1 115 ? -2.781 -18.359 -10.477 1 98 115 ALA A O 1
ATOM 914 N N . ASP A 1 116 ? -0.966 -18 -11.68 1 96.44 116 ASP A N 1
ATOM 915 C CA . ASP A 1 116 ? -0.665 -19.422 -11.797 1 96.44 116 ASP A CA 1
ATOM 916 C C . ASP A 1 116 ? -0.364 -20.031 -10.43 1 96.44 116 ASP A C 1
ATOM 918 O O . ASP A 1 116 ? -0.683 -21.203 -10.18 1 96.44 116 ASP A O 1
ATOM 922 N N . ILE A 1 117 ? 0.26 -19.266 -9.664 1 97.5 117 ILE A N 1
ATOM 923 C CA . ILE A 1 117 ? 0.524 -19.75 -8.312 1 97.5 117 ILE A CA 1
ATOM 924 C C . ILE A 1 117 ? -0.795 -20.016 -7.594 1 97.5 117 ILE A C 1
ATOM 926 O O . ILE A 1 117 ? -0.947 -21.047 -6.926 1 97.5 117 ILE A O 1
ATOM 930 N N . LEU A 1 118 ? -1.768 -19.109 -7.727 1 98.56 118 LEU A N 1
ATOM 931 C CA . LEU A 1 118 ? -3.076 -19.312 -7.113 1 98.56 118 LEU A CA 1
ATOM 932 C C . LEU A 1 118 ? -3.729 -20.594 -7.637 1 98.56 118 LEU A C 1
ATOM 934 O O . LEU A 1 118 ? -4.254 -21.391 -6.859 1 98.56 118 LEU A O 1
ATOM 938 N N . SER A 1 119 ? -3.645 -20.797 -8.914 1 97.69 119 SER A N 1
ATOM 939 C CA . SER A 1 119 ? -4.227 -21.969 -9.539 1 97.69 119 SER A CA 1
ATOM 940 C C . SER A 1 119 ? -3.586 -23.25 -9.016 1 97.69 119 SER A C 1
ATOM 942 O O . SER A 1 119 ? -4.285 -24.219 -8.68 1 97.69 119 SER A O 1
ATOM 944 N N . ARG A 1 120 ? -2.301 -23.234 -8.914 1 96.06 120 ARG A N 1
ATOM 945 C CA . ARG A 1 120 ? -1.561 -24.391 -8.438 1 96.06 120 ARG A CA 1
ATOM 946 C C . ARG A 1 120 ? -1.935 -24.719 -6.992 1 96.06 120 ARG A C 1
ATOM 948 O O . ARG A 1 120 ? -2.176 -25.875 -6.66 1 96.06 120 ARG A O 1
ATOM 955 N N . LEU A 1 121 ? -1.964 -23.719 -6.23 1 98.19 121 LEU A N 1
ATOM 956 C CA . LEU A 1 121 ? -2.303 -23.922 -4.824 1 98.19 121 LEU A CA 1
ATOM 957 C C . LEU A 1 121 ? -3.74 -24.406 -4.68 1 98.19 121 LEU A C 1
ATOM 959 O O . LEU A 1 121 ? -4.023 -25.281 -3.855 1 98.19 121 LEU A O 1
ATOM 963 N N . PHE A 1 122 ? -4.594 -23.891 -5.465 1 98.62 122 PHE A N 1
ATOM 964 C CA . PHE A 1 122 ? -5.992 -24.297 -5.449 1 98.62 122 PHE A CA 1
ATOM 965 C C . PHE A 1 122 ? -6.121 -25.781 -5.793 1 98.62 122 PHE A C 1
ATOM 967 O O . PHE A 1 122 ? -6.84 -26.516 -5.113 1 98.62 122 PHE A O 1
ATOM 974 N N . ARG A 1 123 ? -5.445 -26.234 -6.715 1 97.12 123 ARG A N 1
ATOM 975 C CA . ARG A 1 123 ? -5.488 -27.625 -7.152 1 97.12 123 ARG A CA 1
ATOM 976 C C . ARG A 1 123 ? -4.902 -28.547 -6.09 1 97.12 123 ARG A C 1
ATOM 978 O O . ARG A 1 123 ? -5.266 -29.734 -6.02 1 97.12 123 ARG A O 1
ATOM 985 N N . ARG A 1 124 ? -4.059 -28 -5.316 1 96.62 124 ARG A N 1
ATOM 986 C CA . ARG A 1 124 ? -3.457 -28.766 -4.234 1 96.62 124 ARG A CA 1
ATOM 987 C C . ARG A 1 124 ? -4.379 -28.828 -3.021 1 96.62 124 ARG A C 1
ATOM 989 O O . ARG A 1 124 ? -4.047 -29.453 -2.012 1 96.62 124 ARG A O 1
ATOM 996 N N . GLY A 1 125 ? -5.457 -28.078 -3.07 1 98.31 125 GLY A N 1
ATOM 997 C CA . GLY A 1 125 ? -6.449 -28.188 -2.014 1 98.31 125 GLY A CA 1
ATOM 998 C C . GLY A 1 125 ? -6.477 -26.984 -1.097 1 98.31 125 GLY A C 1
ATOM 999 O O . GLY A 1 125 ? -7.211 -26.969 -0.106 1 98.31 125 GLY A O 1
ATOM 1000 N N . VAL A 1 126 ? -5.684 -25.984 -1.396 1 98.75 126 VAL A N 1
ATOM 1001 C CA . VAL A 1 126 ? -5.703 -24.75 -0.604 1 98.75 126 VAL A CA 1
ATOM 1002 C C . VAL A 1 126 ? -7.012 -24 -0.843 1 98.75 126 VAL A C 1
ATOM 1004 O O . VAL A 1 126 ? -7.465 -23.891 -1.982 1 98.75 126 VAL A O 1
ATOM 1007 N N . LYS A 1 127 ? -7.652 -23.562 0.207 1 98.88 127 LYS A N 1
ATOM 1008 C CA . LYS A 1 127 ? -8.836 -22.703 0.08 1 98.88 127 LYS A CA 1
ATOM 1009 C C . LYS A 1 127 ? -8.445 -21.266 -0.236 1 98.88 127 LYS A C 1
ATOM 1011 O O . LYS A 1 127 ? -7.785 -20.609 0.571 1 98.88 127 LYS A O 1
ATOM 1016 N N . ILE A 1 128 ? -8.852 -20.797 -1.365 1 98.88 128 ILE A N 1
ATOM 1017 C CA . ILE A 1 128 ? -8.461 -19.469 -1.813 1 98.88 128 ILE A CA 1
ATOM 1018 C C . ILE A 1 128 ? -9.703 -18.594 -1.994 1 98.88 128 ILE A C 1
ATOM 1020 O O . ILE A 1 128 ? -10.711 -19.047 -2.539 1 98.88 128 ILE A O 1
ATOM 1024 N N . ARG A 1 129 ? -9.688 -17.391 -1.489 1 98.88 129 ARG A N 1
ATOM 1025 C CA . ARG A 1 129 ? -10.672 -16.344 -1.737 1 98.88 129 ARG A CA 1
ATOM 1026 C C . ARG A 1 129 ? -10.008 -15.086 -2.289 1 98.88 129 ARG A C 1
ATOM 1028 O O . ARG A 1 129 ? -8.922 -14.703 -1.846 1 98.88 129 ARG A O 1
ATOM 1035 N N . ILE A 1 130 ? -10.664 -14.508 -3.275 1 98.75 130 ILE A N 1
ATOM 1036 C CA . ILE A 1 130 ? -10.109 -13.305 -3.879 1 98.75 130 ILE A CA 1
ATOM 1037 C C . ILE A 1 130 ? -11.133 -12.172 -3.801 1 98.75 130 ILE A C 1
ATOM 1039 O O . ILE A 1 130 ? -12.305 -12.359 -4.121 1 98.75 130 ILE A O 1
ATOM 1043 N N . ILE A 1 131 ? -10.703 -11.023 -3.279 1 98.44 131 ILE A N 1
ATOM 1044 C CA . ILE A 1 131 ? -11.422 -9.766 -3.418 1 98.44 131 ILE A CA 1
ATOM 1045 C C . ILE A 1 131 ? -10.648 -8.828 -4.34 1 98.44 131 ILE A C 1
ATOM 1047 O O . ILE A 1 131 ? -9.453 -8.617 -4.152 1 98.44 131 ILE A O 1
ATOM 1051 N N . SER A 1 132 ? -11.281 -8.32 -5.375 1 97.69 132 SER A N 1
ATOM 1052 C CA . SER A 1 132 ? -10.656 -7.387 -6.301 1 97.69 132 SER A CA 1
ATOM 1053 C C . SER A 1 132 ? -11.609 -6.266 -6.695 1 97.69 132 SER A C 1
ATOM 1055 O O . SER A 1 132 ? -12.734 -6.199 -6.195 1 97.69 132 SER A O 1
ATOM 1057 N N . ASP A 1 133 ? -11.141 -5.355 -7.441 1 97.31 133 ASP A N 1
ATOM 1058 C CA . ASP A 1 133 ? -11.922 -4.188 -7.84 1 97.31 133 ASP A CA 1
ATOM 1059 C C . ASP A 1 133 ? -12.852 -4.52 -9 1 97.31 133 ASP A C 1
ATOM 1061 O O . ASP A 1 133 ? -12.43 -5.121 -9.992 1 97.31 133 ASP A O 1
ATOM 1065 N N . SER A 1 134 ? -14.078 -4.07 -8.938 1 93.62 134 SER A N 1
ATOM 1066 C CA . SER A 1 134 ? -15.086 -4.422 -9.93 1 93.62 134 SER A CA 1
ATOM 1067 C C . SER A 1 134 ? -14.75 -3.84 -11.297 1 93.62 134 SER A C 1
ATOM 1069 O O . SER A 1 134 ? -14.977 -4.48 -12.328 1 93.62 134 SER A O 1
ATOM 1071 N N . GLU A 1 135 ? -14.172 -2.689 -11.289 1 91.5 135 GLU A N 1
ATOM 1072 C CA . GLU A 1 135 ? -13.883 -2.012 -12.547 1 91.5 135 GLU A CA 1
ATOM 1073 C C . GLU A 1 135 ? -12.672 -2.629 -13.242 1 91.5 135 GLU A C 1
ATOM 1075 O O . GLU A 1 135 ? -12.438 -2.389 -14.43 1 91.5 135 GLU A O 1
ATOM 1080 N N . GLN A 1 136 ? -11.938 -3.482 -12.492 1 90.62 136 GLN A N 1
ATOM 1081 C CA . GLN A 1 136 ? -10.711 -4.039 -13.047 1 90.62 136 GLN A CA 1
ATOM 1082 C C . GLN A 1 136 ? -10.914 -5.48 -13.5 1 90.62 136 GLN A C 1
ATOM 1084 O O . GLN A 1 136 ? -10.016 -6.082 -14.094 1 90.62 136 GLN A O 1
ATOM 1089 N N . LEU A 1 137 ? -12.07 -6.035 -13.312 1 89.62 137 LEU A N 1
ATOM 1090 C CA . LEU A 1 137 ? -12.344 -7.43 -13.641 1 89.62 137 LEU A CA 1
ATOM 1091 C C . LEU A 1 137 ? -12.156 -7.691 -15.125 1 89.62 137 LEU A C 1
ATOM 1093 O O . LEU A 1 137 ? -11.719 -8.773 -15.523 1 89.62 137 LEU A O 1
ATOM 1097 N N . ARG A 1 138 ? -12.445 -6.602 -15.906 1 87.62 138 ARG A N 1
ATOM 1098 C CA . ARG A 1 138 ? -12.406 -6.801 -17.359 1 87.62 138 ARG A CA 1
ATOM 1099 C C . ARG A 1 138 ? -11.25 -6.035 -17.984 1 87.62 138 ARG A C 1
ATOM 1101 O O . ARG A 1 138 ? -11.234 -5.809 -19.188 1 87.62 138 ARG A O 1
ATOM 1108 N N . SER A 1 139 ? -10.406 -5.637 -17.109 1 91.69 139 SER A N 1
ATOM 1109 C CA . SER A 1 139 ? -9.227 -4.969 -17.656 1 91.69 139 SER A CA 1
ATOM 1110 C C . SER A 1 139 ? -8.43 -5.902 -18.547 1 91.69 139 SER A C 1
ATOM 1112 O O . SER A 1 139 ? -8.523 -7.125 -18.422 1 91.69 139 SER A O 1
ATOM 1114 N N . SER A 1 140 ? -7.691 -5.285 -19.453 1 93.5 140 SER A N 1
ATOM 1115 C CA . SER A 1 140 ? -6.871 -6.086 -20.359 1 93.5 140 SER A CA 1
ATOM 1116 C C . SER A 1 140 ? -5.863 -6.934 -19.594 1 93.5 140 SER A C 1
ATOM 1118 O O . SER A 1 140 ? -5.117 -6.414 -18.75 1 93.5 140 SER A O 1
ATOM 1120 N N . GLY A 1 141 ? -5.93 -8.258 -19.844 1 95.88 141 GLY A N 1
ATOM 1121 C CA . GLY A 1 141 ? -4.961 -9.156 -19.234 1 95.88 141 GLY A CA 1
ATOM 1122 C C . GLY A 1 141 ? -5.398 -9.672 -17.875 1 95.88 141 GLY A C 1
ATOM 1123 O O . GLY A 1 141 ? -4.664 -10.422 -17.234 1 95.88 141 GLY A O 1
ATOM 1124 N N . SER A 1 142 ? -6.539 -9.25 -17.516 1 97.44 142 SER A N 1
ATOM 1125 C CA . SER A 1 142 ? -7.02 -9.695 -16.219 1 97.44 142 SER A CA 1
ATOM 1126 C C . SER A 1 142 ? -7.055 -11.219 -16.125 1 97.44 142 SER A C 1
ATOM 1128 O O . SER A 1 142 ? -7.449 -11.891 -17.078 1 97.44 142 SER A O 1
ATOM 1130 N N . GLN A 1 143 ? -6.637 -11.719 -14.938 1 97.69 143 GLN A N 1
ATOM 1131 C CA . GLN A 1 143 ? -6.602 -13.156 -14.719 1 97.69 143 GLN A CA 1
ATOM 1132 C C . GLN A 1 143 ? -7.82 -13.625 -13.93 1 97.69 143 GLN A C 1
ATOM 1134 O O . GLN A 1 143 ? -7.969 -14.812 -13.648 1 97.69 143 GLN A O 1
ATOM 1139 N N . ILE A 1 144 ? -8.672 -12.734 -13.586 1 97.31 144 ILE A N 1
ATOM 1140 C CA . ILE A 1 144 ? -9.758 -13.016 -12.656 1 97.31 144 ILE A CA 1
ATOM 1141 C C . ILE A 1 144 ? -10.727 -14.016 -13.273 1 97.31 144 ILE A C 1
ATOM 1143 O O . ILE A 1 144 ? -11.172 -14.953 -12.609 1 97.31 144 ILE A O 1
ATOM 1147 N N . TRP A 1 145 ? -11.031 -13.82 -14.547 1 95.31 145 TRP A N 1
ATOM 1148 C CA . TRP A 1 145 ? -11.969 -14.719 -15.211 1 95.31 145 TRP A CA 1
ATOM 1149 C C . TRP A 1 145 ? -11.438 -16.141 -15.219 1 95.31 145 TRP A C 1
ATOM 1151 O O . TRP A 1 145 ? -12.164 -17.094 -14.898 1 95.31 145 TRP A O 1
ATOM 1161 N N . SER A 1 146 ? -10.203 -16.281 -15.547 1 96.75 146 SER A N 1
ATOM 1162 C CA . SER A 1 146 ? -9.578 -17.609 -15.57 1 96.75 146 SER A CA 1
ATOM 1163 C C . SER A 1 146 ? -9.609 -18.25 -14.188 1 96.75 146 SER A C 1
ATOM 1165 O O . SER A 1 146 ? -9.883 -19.453 -14.062 1 96.75 146 SER A O 1
ATOM 1167 N N . LEU A 1 147 ? -9.359 -17.469 -13.188 1 98.06 147 LEU A N 1
ATOM 1168 C CA . LEU A 1 147 ? -9.352 -17.984 -11.82 1 98.06 147 LEU A CA 1
ATOM 1169 C C . LEU A 1 147 ? -10.758 -18.391 -11.383 1 98.06 147 LEU A C 1
ATOM 1171 O O . LEU A 1 147 ? -10.938 -19.438 -10.766 1 98.06 147 LEU A O 1
ATOM 1175 N N . ARG A 1 148 ? -11.68 -17.625 -11.773 1 96.88 148 ARG A N 1
ATOM 1176 C CA . ARG A 1 148 ? -13.07 -17.938 -11.469 1 96.88 148 ARG A CA 1
ATOM 1177 C C . ARG A 1 148 ? -13.5 -19.234 -12.148 1 96.88 148 ARG A C 1
ATOM 1179 O O . ARG A 1 148 ? -14.188 -20.062 -11.547 1 96.88 148 ARG A O 1
ATOM 1186 N N . LYS A 1 149 ? -13.172 -19.344 -13.289 1 97.12 149 LYS A N 1
ATOM 1187 C CA . LYS A 1 149 ? -13.531 -20.516 -14.07 1 97.12 149 LYS A CA 1
ATOM 1188 C C . LYS A 1 149 ? -12.977 -21.797 -13.43 1 97.12 149 LYS A C 1
ATOM 1190 O O . LYS A 1 149 ? -13.586 -22.859 -13.523 1 97.12 149 LYS A O 1
ATOM 1195 N N . GLU A 1 150 ? -11.875 -21.656 -12.781 1 97.62 150 GLU A N 1
ATOM 1196 C CA . GLU A 1 150 ? -11.266 -22.797 -12.109 1 97.62 150 GLU A CA 1
ATOM 1197 C C . GLU A 1 150 ? -12.016 -23.156 -10.828 1 97.62 150 GLU A C 1
ATOM 1199 O O . GLU A 1 150 ? -11.812 -24.219 -10.266 1 97.62 150 GLU A O 1
ATOM 1204 N N . GLY A 1 151 ? -12.812 -22.219 -10.391 1 98.06 151 GLY A N 1
ATOM 1205 C CA . GLY A 1 151 ? -13.609 -22.484 -9.203 1 98.06 151 GLY A CA 1
ATOM 1206 C C . GLY A 1 151 ? -13.195 -21.641 -8.008 1 98.06 151 GLY A C 1
ATOM 1207 O O . GLY A 1 151 ? -13.75 -21.797 -6.914 1 98.06 151 GLY A O 1
ATOM 1208 N N . ILE A 1 152 ? -12.25 -20.75 -8.203 1 98.56 152 ILE A N 1
ATOM 1209 C CA . ILE A 1 152 ? -11.812 -19.891 -7.109 1 98.56 152 ILE A CA 1
ATOM 1210 C C . ILE A 1 152 ? -12.844 -18.781 -6.891 1 98.56 152 ILE A C 1
ATOM 1212 O O . ILE A 1 152 ? -13.172 -18.031 -7.82 1 98.56 152 ILE A O 1
ATOM 1216 N N . PRO A 1 153 ? -13.391 -18.672 -5.676 1 98.25 153 PRO A N 1
ATOM 1217 C CA . PRO A 1 153 ? -14.375 -17.609 -5.426 1 98.25 153 PRO A CA 1
ATOM 1218 C C . PRO A 1 153 ? -13.758 -16.203 -5.5 1 98.25 153 PRO A C 1
ATOM 1220 O O . PRO A 1 153 ? -12.688 -15.969 -4.934 1 98.25 153 PRO A O 1
ATOM 1223 N N . VAL A 1 154 ? -14.453 -15.336 -6.219 1 97.62 154 VAL A N 1
ATOM 1224 C CA . VAL A 1 154 ? -14.031 -13.953 -6.363 1 97.62 154 VAL A CA 1
ATOM 1225 C C . VAL A 1 154 ? -15.195 -13.016 -6.02 1 97.62 154 VAL A C 1
ATOM 1227 O O . VAL A 1 154 ? -16.312 -13.227 -6.477 1 97.62 154 VAL A O 1
ATOM 1230 N N . ARG A 1 155 ? -14.891 -12.047 -5.125 1 97.19 155 ARG A N 1
ATOM 1231 C CA . ARG A 1 155 ? -15.852 -10.992 -4.832 1 97.19 155 ARG A CA 1
ATOM 1232 C C . ARG A 1 155 ? -15.273 -9.617 -5.164 1 97.19 155 ARG A C 1
ATOM 1234 O O . ARG A 1 155 ? -14.055 -9.445 -5.215 1 97.19 155 ARG A O 1
ATOM 1241 N N . THR A 1 156 ? -16.219 -8.664 -5.418 1 95.31 156 THR A N 1
ATOM 1242 C CA . THR A 1 156 ? -15.797 -7.312 -5.766 1 95.31 156 THR A CA 1
ATOM 1243 C C . THR A 1 156 ? -16.609 -6.277 -4.996 1 95.31 156 THR A C 1
ATOM 1245 O O . THR A 1 156 ? -17.688 -6.586 -4.477 1 95.31 156 THR A O 1
ATOM 1248 N N . ASN A 1 157 ? -16.031 -5.113 -4.91 1 92 157 ASN A N 1
ATOM 1249 C CA . ASN A 1 157 ? -16.766 -4.016 -4.301 1 92 157 ASN A CA 1
ATOM 1250 C C . ASN A 1 157 ? -17.875 -3.502 -5.227 1 92 157 ASN A C 1
ATOM 1252 O O . ASN A 1 157 ? -17.625 -3.223 -6.398 1 92 157 ASN A O 1
ATOM 1256 N N . PRO A 1 158 ? -19.094 -3.41 -4.719 1 85.5 158 PRO A N 1
ATOM 1257 C CA . PRO A 1 158 ? -20.203 -2.939 -5.551 1 85.5 158 PRO A CA 1
ATOM 1258 C C . PRO A 1 158 ? -20.266 -1.417 -5.641 1 85.5 158 PRO A C 1
ATOM 1260 O O . PRO A 1 158 ? -21.281 -0.817 -5.289 1 85.5 158 PRO A O 1
ATOM 1263 N N . SER A 1 159 ? -19.203 -0.679 -5.77 1 84.38 159 SER A N 1
ATOM 1264 C CA . SER A 1 159 ? -19.188 0.779 -5.832 1 84.38 159 SER A CA 1
ATOM 1265 C C . SER A 1 159 ? -18.141 1.281 -6.82 1 84.38 159 SER A C 1
ATOM 1267 O O . SER A 1 159 ? -17.344 0.497 -7.336 1 84.38 159 SER A O 1
ATOM 1269 N N . SER A 1 160 ? -18.266 2.586 -7.055 1 89.31 160 SER A N 1
ATOM 1270 C CA . SER A 1 160 ? -17.297 3.193 -7.953 1 89.31 160 SER A CA 1
ATOM 1271 C C . SER A 1 160 ? -16 3.529 -7.219 1 89.31 160 SER A C 1
ATOM 1273 O O . SER A 1 160 ? -14.992 3.877 -7.844 1 89.31 160 SER A O 1
ATOM 1275 N N . TYR A 1 161 ? -16.062 3.303 -5.953 1 93.19 161 TYR A N 1
ATOM 1276 C CA . TYR A 1 161 ? -14.82 3.498 -5.203 1 93.19 161 TYR A CA 1
ATOM 1277 C C . TYR A 1 161 ? -13.891 2.299 -5.359 1 93.19 161 TYR A C 1
ATOM 1279 O O . TYR A 1 161 ? -14.352 1.186 -5.633 1 93.19 161 TYR A O 1
ATOM 1287 N N . LEU A 1 162 ? -12.648 2.488 -5.102 1 95.12 162 LEU A N 1
ATOM 1288 C CA . LEU A 1 162 ? -11.664 1.471 -5.449 1 95.12 162 LEU A CA 1
ATOM 1289 C C . LEU A 1 162 ? -11.469 0.486 -4.301 1 95.12 162 LEU A C 1
ATOM 1291 O O . LEU A 1 162 ? -11.438 0.884 -3.135 1 95.12 162 LEU A O 1
ATOM 1295 N N . MET A 1 163 ? -11.438 -0.753 -4.664 1 97.31 163 MET A N 1
ATOM 1296 C CA . MET A 1 163 ? -10.742 -1.704 -3.799 1 97.31 163 MET A CA 1
ATOM 1297 C C . MET A 1 163 ? -9.234 -1.549 -3.92 1 97.31 163 MET A C 1
ATOM 1299 O O . MET A 1 163 ? -8.594 -2.248 -4.707 1 97.31 163 MET A O 1
ATOM 1303 N N . HIS A 1 164 ? -8.68 -0.753 -3.031 1 98.38 164 HIS A N 1
ATOM 1304 C CA . HIS A 1 164 ? -7.328 -0.274 -3.277 1 98.38 164 HIS A CA 1
ATOM 1305 C C . HIS A 1 164 ? -6.324 -0.965 -2.359 1 98.38 164 HIS A C 1
ATOM 1307 O O . HIS A 1 164 ? -5.148 -0.596 -2.328 1 98.38 164 HIS A O 1
ATOM 1313 N N . HIS A 1 165 ? -6.797 -1.977 -1.634 1 98.62 165 HIS A N 1
ATOM 1314 C CA . HIS A 1 165 ? -5.871 -2.82 -0.888 1 98.62 165 HIS A CA 1
ATOM 1315 C C . HIS A 1 165 ? -4.93 -3.57 -1.825 1 98.62 165 HIS A C 1
ATOM 1317 O O . HIS A 1 165 ? -5.242 -3.76 -3.004 1 98.62 165 HIS A O 1
ATOM 1323 N N . LYS A 1 166 ? -3.801 -3.975 -1.294 1 98.69 166 LYS A N 1
ATOM 1324 C CA . LYS A 1 166 ? -2.869 -4.926 -1.897 1 98.69 166 LYS A CA 1
ATOM 1325 C C . LYS A 1 166 ? -2.27 -5.852 -0.844 1 98.69 166 LYS A C 1
ATOM 1327 O O . LYS A 1 166 ? -1.085 -5.746 -0.519 1 98.69 166 LYS A O 1
ATOM 1332 N N . PHE A 1 167 ? -3.15 -6.723 -0.365 1 98.94 167 PHE A N 1
ATOM 1333 C CA . PHE A 1 167 ? -2.559 -7.594 0.646 1 98.94 167 PHE A CA 1
ATOM 1334 C C . PHE A 1 167 ? -3.008 -9.039 0.448 1 98.94 167 PHE A C 1
ATOM 1336 O O . PHE A 1 167 ? -4.008 -9.289 -0.229 1 98.94 167 PHE A O 1
ATOM 1343 N N . VAL A 1 168 ? -2.227 -9.938 0.992 1 98.94 168 VAL A N 1
ATOM 1344 C CA . VAL A 1 168 ? -2.49 -11.367 1.05 1 98.94 168 VAL A CA 1
ATOM 1345 C C . VAL A 1 168 ? -2.289 -11.875 2.477 1 98.94 168 VAL A C 1
ATOM 1347 O O . VAL A 1 168 ? -1.327 -11.492 3.146 1 98.94 168 VAL A O 1
ATOM 1350 N N . VAL A 1 169 ? -3.229 -12.703 2.9 1 98.88 169 VAL A N 1
ATOM 1351 C CA . VAL A 1 169 ? -3.051 -13.414 4.16 1 98.88 169 VAL A CA 1
ATOM 1352 C C . VAL A 1 169 ? -2.906 -14.914 3.891 1 98.88 169 VAL A C 1
ATOM 1354 O O . VAL A 1 169 ? -3.777 -15.523 3.268 1 98.88 169 VAL A O 1
ATOM 1357 N N . ILE A 1 170 ? -1.785 -15.453 4.336 1 98.81 170 ILE A N 1
ATOM 1358 C CA . ILE A 1 170 ? -1.469 -16.859 4.121 1 98.81 170 ILE A CA 1
ATOM 1359 C C . ILE A 1 170 ? -1.647 -17.641 5.422 1 98.81 170 ILE A C 1
ATOM 1361 O O . ILE A 1 170 ? -1.034 -17.312 6.438 1 98.81 170 ILE A O 1
ATOM 1365 N N . ASP A 1 171 ? -2.533 -18.641 5.434 1 98.75 171 ASP A N 1
ATOM 1366 C CA . ASP A 1 171 ? -2.789 -19.562 6.543 1 98.75 171 ASP A CA 1
ATOM 1367 C C . ASP A 1 171 ? -3.182 -18.797 7.805 1 98.75 171 ASP A C 1
ATOM 1369 O O . ASP A 1 171 ? -2.805 -19.188 8.914 1 98.75 171 ASP A O 1
ATOM 1373 N N . GLU A 1 172 ? -3.77 -17.609 7.59 1 98.38 172 GLU A N 1
ATOM 1374 C CA . GLU A 1 172 ? -4.227 -16.734 8.656 1 98.38 172 GLU A CA 1
ATOM 1375 C C . GLU A 1 172 ? -3.068 -16.328 9.562 1 98.38 172 GLU A C 1
ATOM 1377 O O . GLU A 1 172 ? -3.268 -16.062 10.758 1 98.38 172 GLU A O 1
ATOM 1382 N N . LYS A 1 173 ? -1.922 -16.312 8.945 1 97.88 173 LYS A N 1
ATOM 1383 C CA . LYS A 1 173 ? -0.743 -16.094 9.781 1 97.88 173 LYS A CA 1
ATOM 1384 C C . LYS A 1 173 ? 0.214 -15.102 9.109 1 97.88 173 LYS A C 1
ATOM 1386 O O . LYS A 1 173 ? 0.656 -14.141 9.742 1 97.88 173 LYS A O 1
ATOM 1391 N N . VAL A 1 174 ? 0.53 -15.297 7.91 1 98.56 174 VAL A N 1
ATOM 1392 C CA . VAL A 1 174 ? 1.51 -14.461 7.219 1 98.56 174 VAL A CA 1
ATOM 1393 C C . VAL A 1 174 ? 0.792 -13.375 6.418 1 98.56 174 VAL A C 1
ATOM 1395 O O . VAL A 1 174 ? -0.123 -13.664 5.645 1 98.56 174 VAL A O 1
ATOM 1398 N N . LEU A 1 175 ? 1.19 -12.141 6.656 1 98.81 175 LEU A N 1
ATOM 1399 C CA . LEU A 1 175 ? 0.655 -11.008 5.914 1 98.81 175 LEU A CA 1
ATOM 1400 C C . LEU A 1 175 ? 1.657 -10.516 4.871 1 98.81 175 LEU A C 1
ATOM 1402 O O . LEU A 1 175 ? 2.84 -10.344 5.176 1 98.81 175 LEU A O 1
ATOM 1406 N N . ILE A 1 176 ? 1.229 -10.406 3.654 1 98.81 176 ILE A N 1
ATOM 1407 C CA . ILE A 1 176 ? 1.912 -9.695 2.576 1 98.81 176 ILE A CA 1
ATOM 1408 C C . ILE A 1 176 ? 1.149 -8.414 2.236 1 98.81 176 ILE A C 1
ATOM 1410 O O . ILE A 1 176 ? -0.016 -8.469 1.837 1 98.81 176 ILE A O 1
ATOM 1414 N N . ASN A 1 177 ? 1.747 -7.258 2.443 1 98.88 177 ASN A N 1
ATOM 1415 C CA . ASN A 1 177 ? 1.033 -5.992 2.293 1 98.88 177 ASN A CA 1
ATOM 1416 C C . ASN A 1 177 ? 1.951 -4.891 1.775 1 98.88 177 ASN A C 1
ATOM 1418 O O . ASN A 1 177 ? 3.133 -4.844 2.125 1 98.88 177 ASN A O 1
ATOM 1422 N N . GLY A 1 178 ? 1.421 -4.008 0.95 1 98.62 178 GLY A N 1
ATOM 1423 C CA . GLY A 1 178 ? 2.18 -2.855 0.483 1 98.62 178 GLY A CA 1
ATOM 1424 C C . GLY A 1 178 ? 1.494 -2.109 -0.645 1 98.62 178 GLY A C 1
ATOM 1425 O O . GLY A 1 178 ? 0.275 -1.931 -0.628 1 98.62 178 GLY A O 1
ATOM 1426 N N . SER A 1 179 ? 2.322 -1.599 -1.524 1 98.75 179 SER A N 1
ATOM 1427 C CA . SER A 1 179 ? 1.819 -0.796 -2.635 1 98.75 179 SER A CA 1
ATOM 1428 C C . SER A 1 179 ? 1.68 -1.633 -3.902 1 98.75 179 SER A C 1
ATOM 1430 O O . SER A 1 179 ? 1.121 -1.17 -4.898 1 98.75 179 SER A O 1
ATOM 1432 N N . PHE A 1 180 ? 1.986 -2.893 -3.938 1 98.69 180 PHE A N 1
ATOM 1433 C CA . PHE A 1 180 ? 2.285 -3.75 -5.078 1 98.69 180 PHE A CA 1
ATOM 1434 C C . PHE A 1 180 ? 1.009 -4.348 -5.66 1 98.69 180 PHE A C 1
ATOM 1436 O O . PHE A 1 180 ? 0.423 -5.262 -5.074 1 98.69 180 PHE A O 1
ATOM 1443 N N . ASN A 1 181 ? 0.561 -3.84 -6.867 1 98.44 181 ASN A N 1
ATOM 1444 C CA . ASN A 1 181 ? -0.45 -4.52 -7.672 1 98.44 181 ASN A CA 1
ATOM 1445 C C . ASN A 1 181 ? 0.139 -5.707 -8.422 1 98.44 181 ASN A C 1
ATOM 1447 O O . ASN A 1 181 ? 1.337 -5.734 -8.711 1 98.44 181 ASN A O 1
ATOM 1451 N N . TRP A 1 182 ? -0.671 -6.672 -8.695 1 98.62 182 TRP A N 1
ATOM 1452 C CA . TRP A 1 182 ? -0.156 -7.855 -9.375 1 98.62 182 TRP A CA 1
ATOM 1453 C C . TRP A 1 182 ? -0.088 -7.633 -10.883 1 98.62 182 TRP A C 1
ATOM 1455 O O . TRP A 1 182 ? -0.829 -8.258 -11.641 1 98.62 182 TRP A O 1
ATOM 1465 N N . THR A 1 183 ? 0.852 -6.816 -11.297 1 98.19 183 THR A N 1
ATOM 1466 C CA . THR A 1 183 ? 1.052 -6.473 -12.695 1 98.19 183 THR A CA 1
ATOM 1467 C C . THR A 1 183 ? 2.523 -6.605 -13.078 1 98.19 183 THR A C 1
ATOM 1469 O O . THR A 1 183 ? 3.402 -6.559 -12.219 1 98.19 183 THR A O 1
ATOM 1472 N N . ALA A 1 184 ? 2.734 -6.758 -14.375 1 96.75 184 ALA A N 1
ATOM 1473 C CA . ALA A 1 184 ? 4.113 -6.809 -14.867 1 96.75 184 ALA A CA 1
ATOM 1474 C C . ALA A 1 184 ? 4.84 -5.496 -14.586 1 96.75 184 ALA A C 1
ATOM 1476 O O . ALA A 1 184 ? 6.023 -5.496 -14.234 1 96.75 184 ALA A O 1
ATOM 1477 N N . GLN A 1 185 ? 4.156 -4.395 -14.695 1 96.88 185 GLN A N 1
ATOM 1478 C CA . GLN A 1 185 ? 4.762 -3.086 -14.469 1 96.88 185 GLN A CA 1
ATOM 1479 C C . GLN A 1 185 ? 5.199 -2.928 -13.016 1 96.88 185 GLN A C 1
ATOM 1481 O O . GLN A 1 185 ? 6.211 -2.283 -12.734 1 96.88 185 GLN A O 1
ATOM 1486 N N . ALA A 1 186 ? 4.449 -3.451 -12.086 1 98.44 186 ALA A N 1
ATOM 1487 C CA . ALA A 1 186 ? 4.82 -3.387 -10.672 1 98.44 186 ALA A CA 1
ATOM 1488 C C . ALA A 1 186 ? 6.121 -4.137 -10.414 1 98.44 186 ALA A C 1
ATOM 1490 O O . ALA A 1 186 ? 6.898 -3.758 -9.531 1 98.44 186 ALA A O 1
ATOM 1491 N N . ILE A 1 187 ? 6.371 -5.129 -11.148 1 98.25 187 ILE A N 1
ATOM 1492 C CA . ILE A 1 187 ? 7.551 -5.973 -10.977 1 98.25 187 ILE A CA 1
ATOM 1493 C C . ILE A 1 187 ? 8.766 -5.301 -11.617 1 98.25 187 ILE A C 1
ATOM 1495 O O . ILE A 1 187 ? 9.852 -5.277 -11.031 1 98.25 187 ILE A O 1
ATOM 1499 N N . THR A 1 188 ? 8.539 -4.648 -12.781 1 97.06 188 THR A N 1
ATOM 1500 C CA . THR A 1 188 ? 9.703 -4.363 -13.609 1 97.06 188 THR A CA 1
ATOM 1501 C C . THR A 1 188 ? 9.922 -2.857 -13.734 1 97.06 188 THR A C 1
ATOM 1503 O O . THR A 1 188 ? 10.984 -2.416 -14.188 1 97.06 188 THR A O 1
ATOM 1506 N N . GLY A 1 189 ? 8.969 -2.055 -13.32 1 97.12 189 GLY A N 1
ATOM 1507 C CA . GLY A 1 189 ? 9.109 -0.64 -13.625 1 97.12 189 GLY A CA 1
ATOM 1508 C C . GLY A 1 189 ? 8.719 0.26 -12.469 1 97.12 189 GLY A C 1
ATOM 1509 O O . GLY A 1 189 ? 9.477 1.153 -12.094 1 97.12 189 GLY A O 1
ATOM 1510 N N . ASN A 1 190 ? 7.598 0.051 -11.867 1 97.94 190 ASN A N 1
ATOM 1511 C CA . ASN A 1 190 ? 7.086 0.91 -10.805 1 97.94 190 ASN A CA 1
ATOM 1512 C C . ASN A 1 190 ? 7.957 0.835 -9.555 1 97.94 190 ASN A C 1
ATOM 1514 O O . ASN A 1 190 ? 8.602 -0.182 -9.305 1 97.94 190 ASN A O 1
ATOM 1518 N N . GLN A 1 191 ? 8 1.898 -8.859 1 98.38 191 GLN A N 1
ATOM 1519 C CA . GLN A 1 191 ? 8.531 1.856 -7.496 1 98.38 191 GLN A CA 1
ATOM 1520 C C . GLN A 1 191 ? 7.484 1.345 -6.512 1 98.38 191 GLN A C 1
ATOM 1522 O O . GLN A 1 191 ? 6.453 1.988 -6.305 1 98.38 191 GLN A O 1
ATOM 1527 N N . GLU A 1 192 ? 7.762 0.143 -5.953 1 98.69 192 GLU A N 1
ATOM 1528 C CA . GLU A 1 192 ? 6.816 -0.528 -5.066 1 98.69 192 GLU A CA 1
ATOM 1529 C C . GLU A 1 192 ? 7.516 -1.05 -3.811 1 98.69 192 GLU A C 1
ATOM 1531 O O . GLU A 1 192 ? 8.734 -1.199 -3.793 1 98.69 192 GLU A O 1
ATOM 1536 N N . ASN A 1 193 ? 6.676 -1.274 -2.807 1 98.88 193 ASN A N 1
ATOM 1537 C CA . ASN A 1 193 ? 7.156 -1.995 -1.632 1 98.88 193 ASN A CA 1
ATOM 1538 C C . ASN A 1 193 ? 6.16 -3.064 -1.188 1 98.88 193 ASN A C 1
ATOM 1540 O O . ASN A 1 193 ? 4.965 -2.955 -1.457 1 98.88 193 ASN A O 1
ATOM 1544 N N . VAL A 1 194 ? 6.707 -4.102 -0.51 1 98.81 194 VAL A N 1
ATOM 1545 C CA . VAL A 1 194 ? 5.934 -5.172 0.108 1 98.81 194 VAL A CA 1
ATOM 1546 C C . VAL A 1 194 ? 6.527 -5.52 1.471 1 98.81 194 VAL A C 1
ATOM 1548 O O . VAL A 1 194 ? 7.727 -5.789 1.583 1 98.81 194 VAL A O 1
ATOM 1551 N N . ILE A 1 195 ? 5.676 -5.445 2.457 1 98.56 195 ILE A N 1
ATOM 1552 C CA . ILE A 1 195 ? 6.059 -5.922 3.779 1 98.56 195 ILE A CA 1
ATOM 1553 C C . ILE A 1 195 ? 5.453 -7.301 4.027 1 98.56 195 ILE A C 1
ATOM 1555 O O . ILE A 1 195 ? 4.254 -7.508 3.814 1 98.56 195 ILE A O 1
ATOM 1559 N N . ILE A 1 196 ? 6.312 -8.242 4.438 1 98.5 196 ILE A N 1
ATOM 1560 C CA . ILE A 1 196 ? 5.887 -9.594 4.789 1 98.5 196 ILE A CA 1
ATOM 1561 C C . ILE A 1 196 ? 6.152 -9.844 6.27 1 98.5 196 ILE A C 1
ATOM 1563 O O . ILE A 1 196 ? 7.277 -9.68 6.742 1 98.5 196 ILE A O 1
ATOM 1567 N N . THR A 1 197 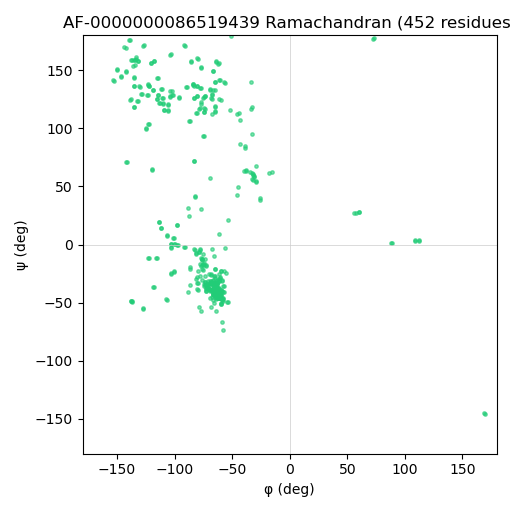? 5.102 -10.234 6.992 1 97.69 197 THR A N 1
ATOM 1568 C CA . THR A 1 197 ? 5.27 -10.445 8.43 1 97.69 197 THR A CA 1
ATOM 1569 C C . THR A 1 197 ? 4.312 -11.523 8.93 1 97.69 197 THR A C 1
ATOM 1571 O O . THR A 1 197 ? 3.221 -11.695 8.383 1 97.69 197 THR A O 1
ATOM 1574 N N . ASP A 1 198 ? 4.77 -12.195 9.984 1 96.94 198 ASP A N 1
ATOM 1575 C CA . ASP A 1 198 ? 3.879 -13.141 10.664 1 96.94 198 ASP A CA 1
ATOM 1576 C C . ASP A 1 198 ? 3.547 -12.664 12.07 1 96.94 198 ASP A C 1
ATOM 1578 O O . ASP A 1 198 ? 3.184 -13.461 12.938 1 96.94 198 ASP A O 1
ATOM 1582 N N . ASP A 1 199 ? 3.76 -11.352 12.258 1 94.69 199 ASP A N 1
ATOM 1583 C CA . ASP A 1 199 ? 3.357 -10.773 13.539 1 94.69 199 ASP A CA 1
ATOM 1584 C C . ASP A 1 199 ? 1.843 -10.836 13.711 1 94.69 199 ASP A C 1
ATOM 1586 O O . ASP A 1 199 ? 1.104 -10.133 13.016 1 94.69 199 ASP A O 1
ATOM 1590 N N . ASP A 1 200 ? 1.437 -11.516 14.703 1 95.44 200 ASP A N 1
ATOM 1591 C CA . ASP A 1 200 ? 0.012 -11.758 14.914 1 95.44 200 ASP A CA 1
ATOM 1592 C C . ASP A 1 200 ? -0.722 -10.453 15.227 1 95.44 200 ASP A C 1
ATOM 1594 O O . ASP A 1 200 ? -1.894 -10.297 14.875 1 95.44 200 ASP A O 1
ATOM 1598 N N . ALA A 1 201 ? -0.027 -9.555 15.773 1 93.06 201 ALA A N 1
ATOM 1599 C CA . ALA A 1 201 ? -0.639 -8.273 16.109 1 93.06 201 ALA A CA 1
ATOM 1600 C C . ALA A 1 201 ? -1.071 -7.52 14.859 1 93.06 201 AL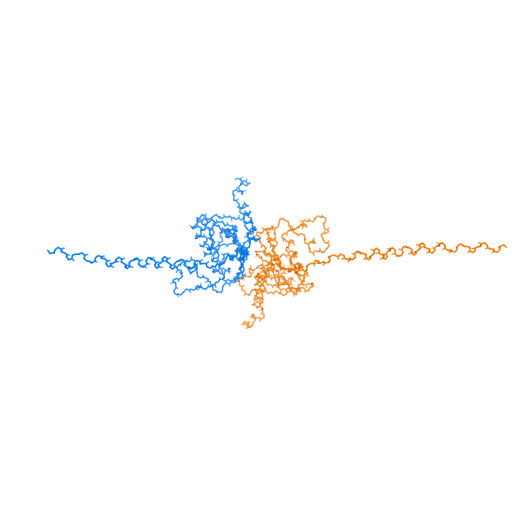A A C 1
ATOM 1602 O O . ALA A 1 201 ? -1.97 -6.676 14.914 1 93.06 201 ALA A O 1
ATOM 1603 N N . VAL A 1 202 ? -0.491 -7.867 13.758 1 96.69 202 VAL A N 1
ATOM 1604 C CA . VAL A 1 202 ? -0.812 -7.184 12.508 1 96.69 202 VAL A CA 1
ATOM 1605 C C . VAL A 1 202 ? -1.659 -8.094 11.625 1 96.69 202 VAL A C 1
ATOM 1607 O O . VAL A 1 202 ? -2.721 -7.695 11.148 1 96.69 202 VAL A O 1
ATOM 1610 N N . SER A 1 203 ? -1.209 -9.32 11.508 1 97.88 203 SER A N 1
ATOM 1611 C CA . SER A 1 203 ? -1.855 -10.227 10.562 1 97.88 203 SER A CA 1
ATOM 1612 C C . SER A 1 203 ? -3.303 -10.492 10.953 1 97.88 203 SER A C 1
ATOM 1614 O O . SER A 1 203 ? -4.176 -10.617 10.094 1 97.88 203 SER A O 1
ATOM 1616 N N . SER A 1 204 ? -3.592 -10.531 12.25 1 98.38 204 SER A N 1
ATOM 1617 C CA . SER A 1 204 ? -4.949 -10.812 12.703 1 98.38 204 SER A CA 1
ATOM 1618 C C . SER A 1 204 ? -5.906 -9.695 12.32 1 98.38 204 SER A C 1
ATOM 1620 O O . SER A 1 204 ? -7.086 -9.938 12.062 1 98.38 204 SER A O 1
ATOM 1622 N N . LEU A 1 205 ? -5.426 -8.477 12.25 1 98.69 205 LEU A N 1
ATOM 1623 C CA . LEU A 1 205 ? -6.254 -7.344 11.852 1 98.69 205 LEU A CA 1
ATOM 1624 C C . LEU A 1 205 ? -6.617 -7.43 10.375 1 98.69 205 LEU A C 1
ATOM 1626 O O . LEU A 1 205 ? -7.734 -7.074 9.984 1 98.69 205 LEU A O 1
ATOM 1630 N N . PHE A 1 206 ? -5.723 -7.969 9.609 1 98.88 206 PHE A N 1
ATOM 1631 C CA . PHE A 1 206 ? -5.992 -8.102 8.188 1 98.88 206 PHE A CA 1
ATOM 1632 C C . PHE A 1 206 ? -6.887 -9.312 7.914 1 98.88 206 PHE A C 1
ATOM 1634 O O . PHE A 1 206 ? -7.699 -9.289 6.988 1 98.88 206 PHE A O 1
ATOM 1641 N N . VAL A 1 207 ? -6.703 -10.32 8.727 1 98.88 207 VAL A N 1
ATOM 1642 C CA . VAL A 1 207 ? -7.645 -11.43 8.641 1 98.88 207 VAL A CA 1
ATOM 1643 C C . VAL A 1 207 ? -9.062 -10.93 8.898 1 98.88 207 VAL A C 1
ATOM 1645 O O . VAL A 1 207 ? -9.984 -11.234 8.133 1 98.88 207 VAL A O 1
ATOM 1648 N N . ALA A 1 208 ? -9.211 -10.148 9.898 1 98.88 208 ALA A N 1
ATOM 1649 C CA . ALA A 1 208 ? -10.516 -9.602 10.242 1 98.88 208 ALA A CA 1
ATOM 1650 C C . ALA A 1 208 ? -11.031 -8.672 9.148 1 98.88 208 ALA A C 1
ATOM 1652 O O . ALA A 1 208 ? -12.219 -8.688 8.82 1 98.88 208 ALA A O 1
ATOM 1653 N N . GLU A 1 209 ? -10.141 -7.848 8.648 1 98.88 209 GLU A N 1
ATOM 1654 C CA . GLU A 1 209 ? -10.531 -6.922 7.586 1 98.88 209 GLU A CA 1
ATOM 1655 C C . GLU A 1 209 ? -10.992 -7.672 6.34 1 98.88 209 GLU A C 1
ATOM 1657 O O . GLU A 1 209 ? -12 -7.309 5.73 1 98.88 209 GLU A O 1
ATOM 1662 N N . PHE A 1 210 ? -10.289 -8.688 5.973 1 98.88 210 PHE A N 1
ATOM 1663 C CA . PHE A 1 210 ? -10.695 -9.477 4.82 1 98.88 210 PHE A CA 1
ATOM 1664 C C . PHE A 1 210 ? -12.078 -10.086 5.047 1 98.88 210 PHE A C 1
ATOM 1666 O O . PHE A 1 210 ? -12.938 -10.039 4.164 1 98.88 210 PHE A O 1
ATOM 1673 N N . GLN A 1 211 ? -12.188 -10.633 6.238 1 98.75 211 GLN A N 1
ATOM 1674 C CA . GLN A 1 211 ? -13.461 -11.281 6.551 1 98.75 211 GLN A CA 1
ATOM 1675 C C . GLN A 1 211 ? -14.609 -10.281 6.5 1 98.75 211 GLN A C 1
ATOM 1677 O O . GLN A 1 211 ? -15.68 -10.578 5.973 1 98.75 211 GLN A O 1
ATOM 1682 N N . ARG A 1 212 ? -14.414 -9.156 7.016 1 98.31 212 ARG A N 1
ATOM 1683 C CA . ARG A 1 212 ? -15.43 -8.109 6.977 1 98.31 212 ARG A CA 1
ATOM 1684 C C . ARG A 1 212 ? -15.828 -7.777 5.543 1 98.31 212 ARG A C 1
ATOM 1686 O O . ARG A 1 212 ? -17.016 -7.742 5.211 1 98.31 212 ARG A O 1
ATOM 1693 N N . LEU A 1 213 ? -14.859 -7.582 4.715 1 98.06 213 LEU A N 1
ATOM 1694 C CA . LEU A 1 213 ? -15.102 -7.227 3.32 1 98.06 213 LEU A CA 1
ATOM 1695 C C . LEU A 1 213 ? -15.773 -8.375 2.574 1 98.06 213 LEU A C 1
ATOM 1697 O O . LEU A 1 213 ? -16.656 -8.156 1.747 1 98.06 213 LEU A O 1
ATOM 1701 N N . TRP A 1 214 ? -15.25 -9.531 2.877 1 98.19 214 TRP A N 1
ATOM 1702 C CA . TRP A 1 214 ? -15.805 -10.719 2.225 1 98.19 214 TRP A CA 1
ATOM 1703 C C . TRP A 1 214 ? -17.297 -10.836 2.486 1 98.19 214 TRP A C 1
ATOM 1705 O O . TRP A 1 214 ? -18.062 -11.172 1.583 1 98.19 214 TRP A O 1
ATOM 1715 N N . GLU A 1 215 ? -17.688 -10.539 3.707 1 97.44 215 GLU A N 1
ATOM 1716 C CA . GLU A 1 215 ? -19.094 -10.602 4.07 1 97.44 215 GLU A CA 1
ATOM 1717 C C . GLU A 1 215 ? -19.875 -9.438 3.457 1 97.44 215 GLU A C 1
ATOM 1719 O O . GLU A 1 215 ? -20.984 -9.617 2.961 1 97.44 215 GLU A O 1
ATOM 1724 N N . GLU A 1 216 ? -19.281 -8.328 3.459 1 95.88 216 GLU A N 1
ATOM 1725 C CA . GLU A 1 216 ? -19.922 -7.137 2.92 1 95.88 216 GLU A CA 1
ATOM 1726 C C . GLU A 1 216 ? -20.188 -7.281 1.424 1 95.88 216 GLU A C 1
ATOM 1728 O O . GLU A 1 216 ? -21.188 -6.785 0.913 1 95.88 216 GLU A O 1
ATOM 1733 N N . PHE A 1 217 ? -19.266 -7.957 0.739 1 95.88 217 PHE A N 1
ATOM 1734 C CA . PHE A 1 217 ? -19.328 -8.008 -0.716 1 95.88 217 PHE A CA 1
ATOM 1735 C C . PHE A 1 217 ? -19.984 -9.305 -1.182 1 95.88 217 PHE A C 1
ATOM 1737 O O . PHE A 1 217 ? -19.859 -9.688 -2.346 1 95.88 217 PHE A O 1
ATOM 1744 N N . ASP A 1 218 ? -20.641 -9.938 -0.302 1 93.38 218 ASP A N 1
ATOM 1745 C CA . ASP A 1 218 ? -21.406 -11.125 -0.664 1 93.38 218 ASP A CA 1
ATOM 1746 C C . ASP A 1 218 ? -22.547 -10.773 -1.613 1 93.38 218 ASP A C 1
ATOM 1748 O O . ASP A 1 218 ? -23.438 -10 -1.26 1 93.38 218 ASP A O 1
ATOM 1752 N N . PRO A 1 219 ? -22.5 -11.242 -2.826 1 85.56 219 PRO A N 1
ATOM 1753 C CA . PRO A 1 219 ? -23.531 -10.898 -3.803 1 85.56 219 PRO A CA 1
ATOM 1754 C C . PRO A 1 219 ? -24.938 -11.281 -3.332 1 85.56 219 PRO A C 1
ATOM 1756 O O . PRO A 1 219 ? -25.922 -10.664 -3.758 1 85.56 219 PRO A O 1
ATOM 1759 N N . SER A 1 220 ? -25.078 -12.359 -2.643 1 80.94 220 SER A N 1
ATOM 1760 C CA . SER A 1 220 ? -26.391 -12.781 -2.17 1 80.94 220 SER A CA 1
ATOM 1761 C C . SER A 1 220 ? -27.031 -11.727 -1.268 1 80.94 220 SER A C 1
ATOM 1763 O O . SER A 1 220 ? -28.25 -11.68 -1.119 1 80.94 220 SER A O 1
ATOM 1765 N N . ARG A 1 221 ? -26.266 -10.969 -0.752 1 70.88 221 ARG A N 1
ATOM 1766 C CA . ARG A 1 221 ? -26.766 -9.922 0.133 1 70.88 221 ARG A CA 1
ATOM 1767 C C . ARG A 1 221 ? -27.156 -8.672 -0.656 1 70.88 221 ARG A C 1
ATOM 1769 O O . ARG A 1 221 ? -27.828 -7.785 -0.133 1 70.88 221 ARG A O 1
ATOM 1776 N N . GLN A 1 222 ? -26.609 -8.586 -1.824 1 65.75 222 GLN A N 1
ATOM 1777 C CA . GLN A 1 222 ? -26.906 -7.41 -2.643 1 65.75 222 GLN A CA 1
ATOM 1778 C C . GLN A 1 222 ? -28.25 -7.547 -3.346 1 65.75 222 GLN A C 1
ATOM 1780 O O . GLN A 1 222 ? -28.891 -6.547 -3.676 1 65.75 222 GLN A O 1
ATOM 1785 N N . GLY A 1 223 ? -28.812 -8.727 -3.699 1 52.25 223 GLY A N 1
ATOM 1786 C CA . GLY A 1 223 ? -30.078 -8.961 -4.391 1 52.25 223 GLY A CA 1
ATOM 1787 C C . GLY A 1 223 ? -31.281 -8.492 -3.609 1 52.25 223 GLY A C 1
ATOM 1788 O O . GLY A 1 223 ? -32.344 -8.281 -4.18 1 52.25 223 GLY A O 1
ATOM 1789 N N . ASP A 1 224 ? -31.406 -8.68 -2.363 1 41.81 224 ASP A N 1
ATOM 1790 C CA . ASP A 1 224 ? -32.75 -8.43 -1.845 1 41.81 224 ASP A CA 1
ATOM 1791 C C . ASP A 1 224 ? -33.156 -6.977 -2.07 1 41.81 224 ASP A C 1
ATOM 1793 O O . ASP A 1 224 ? -34.344 -6.637 -1.974 1 41.81 224 ASP A O 1
ATOM 1797 N N . GLY A 1 225 ? -32.438 -5.961 -2.133 1 36.09 225 GLY A N 1
ATOM 1798 C CA . GLY A 1 225 ? -33.094 -4.684 -2.336 1 36.09 225 GLY A CA 1
ATOM 1799 C C . GLY A 1 225 ? -33.5 -4.453 -3.773 1 36.09 225 GLY A C 1
ATOM 1800 O O . GLY A 1 225 ? -34.406 -3.652 -4.039 1 36.09 225 GLY A O 1
ATOM 1801 N N . LYS A 1 226 ? -32.688 -4.52 -4.902 1 33.28 226 LYS A N 1
ATOM 1802 C CA . LYS A 1 226 ? -33.344 -4.164 -6.164 1 33.28 226 LYS A CA 1
ATOM 1803 C C . LYS A 1 226 ? -34.031 -5.375 -6.801 1 33.28 226 LYS A C 1
ATOM 1805 O O . LYS A 1 226 ? -33.406 -6.094 -7.586 1 33.28 226 LYS A O 1
ATOM 1810 N N . LEU A 1 227 ? -34.438 -6.395 -6.172 1 25.73 227 LEU A N 1
ATOM 1811 C CA . LEU A 1 227 ? -35.438 -7.219 -6.828 1 25.73 227 LEU A CA 1
ATOM 1812 C C . LEU A 1 227 ? -36.438 -6.352 -7.582 1 25.73 227 LEU A C 1
ATOM 1814 O O . LEU A 1 227 ? -37.25 -5.656 -6.969 1 25.73 227 LEU A O 1
ATOM 1818 N N . ILE A 1 228 ? -35.969 -5.586 -8.633 1 22.5 228 ILE A N 1
ATOM 1819 C CA . ILE A 1 228 ? -37 -5.355 -9.648 1 22.5 228 ILE A CA 1
ATOM 1820 C C . ILE A 1 228 ? -37.281 -6.656 -10.398 1 22.5 228 ILE A C 1
ATOM 1822 O O . ILE A 1 228 ? -36.344 -7.371 -10.789 1 22.5 228 ILE A O 1
ATOM 1826 N N . MET B 1 1 ? 1.861 56.156 97 1 25.86 1 MET B N 1
ATOM 1827 C CA . MET B 1 1 ? 1.096 55 96.5 1 25.86 1 MET B CA 1
ATOM 1828 C C . MET B 1 1 ? 1.842 54.281 95.375 1 25.86 1 MET B C 1
ATOM 1830 O O . MET B 1 1 ? 1.634 54.594 94.188 1 25.86 1 MET B O 1
ATOM 1834 N N . ILE B 1 2 ? 3.191 53.969 95.625 1 31.3 2 ILE B N 1
ATOM 1835 C CA . ILE B 1 2 ? 4.457 53.562 95 1 31.3 2 ILE B CA 1
ATOM 1836 C C . ILE B 1 2 ? 4.324 52.188 94.375 1 31.3 2 ILE B C 1
ATOM 1838 O O . ILE B 1 2 ? 4.781 51.969 93.25 1 31.3 2 ILE B O 1
ATOM 1842 N N . SER B 1 3 ? 3.93 51.094 95.125 1 29.81 3 SER B N 1
ATOM 1843 C CA . SER B 1 3 ? 4.516 49.781 95.312 1 29.81 3 SER B CA 1
ATOM 1844 C C . SER B 1 3 ? 4.02 48.812 94.25 1 29.81 3 SER B C 1
ATOM 1846 O O . SER B 1 3 ? 4.621 47.75 94 1 29.81 3 SER B O 1
ATOM 1848 N N . ALA B 1 4 ? 2.768 48.75 93.812 1 30.12 4 ALA B N 1
ATOM 1849 C CA . ALA B 1 4 ? 2.018 47.531 93.5 1 30.12 4 ALA B CA 1
ATOM 1850 C C . ALA B 1 4 ? 2.4 47 92.125 1 30.12 4 ALA B C 1
ATOM 1852 O O . ALA B 1 4 ? 1.896 45.969 91.688 1 30.12 4 ALA B O 1
ATOM 1853 N N . ILE B 1 5 ? 2.932 47.719 91.125 1 27.86 5 ILE B N 1
ATOM 1854 C CA . ILE B 1 5 ? 2.83 47.438 89.688 1 27.86 5 ILE B CA 1
ATOM 1855 C C . ILE B 1 5 ? 3.773 46.281 89.375 1 27.86 5 ILE B C 1
ATOM 1857 O O . ILE B 1 5 ? 3.777 45.812 88.188 1 27.86 5 ILE B O 1
ATOM 1861 N N . LYS B 1 6 ? 4.859 45.938 90.188 1 29.69 6 LYS B N 1
ATOM 1862 C CA . LYS B 1 6 ? 6.027 45.281 89.625 1 29.69 6 LYS B CA 1
ATOM 1863 C C . LYS B 1 6 ? 5.734 43.812 89.375 1 29.69 6 LYS B C 1
ATOM 1865 O O . LYS B 1 6 ? 6.594 43.062 88.875 1 29.69 6 LYS B O 1
ATOM 1870 N N . GLY B 1 7 ? 4.695 43.25 90 1 27.77 7 GLY B N 1
ATOM 1871 C CA . GLY B 1 7 ? 4.789 41.812 90.25 1 27.77 7 GLY B CA 1
ATOM 1872 C C . GLY B 1 7 ? 4.605 41 89 1 27.77 7 GLY B C 1
ATOM 1873 O O . GLY B 1 7 ? 4.719 39.75 89 1 27.77 7 GLY B O 1
ATOM 1874 N N . SER B 1 8 ? 3.855 41.469 87.938 1 36.34 8 SER B N 1
ATOM 1875 C CA . SER B 1 8 ? 3.221 40.531 87 1 36.34 8 SER B CA 1
ATOM 1876 C C . SER B 1 8 ? 4.238 39.938 86 1 36.34 8 SER B C 1
ATOM 1878 O O . SER B 1 8 ? 4.344 40.375 84.875 1 36.34 8 SER B O 1
ATOM 1880 N N . LEU B 1 9 ? 5.598 39.75 86.375 1 33.75 9 LEU B N 1
ATOM 1881 C CA . LEU B 1 9 ? 6.836 39.344 85.75 1 33.75 9 LEU B CA 1
ATOM 1882 C C . LEU B 1 9 ? 6.715 37.938 85.125 1 33.75 9 LEU B C 1
ATOM 1884 O O . LEU B 1 9 ? 7.145 37.688 84 1 33.75 9 LEU B O 1
ATOM 1888 N N . TYR B 1 10 ? 6.688 36.844 85.938 1 32.12 10 TYR B N 1
ATOM 1889 C CA . TYR B 1 10 ? 7.406 35.594 85.875 1 32.12 10 TYR B CA 1
ATOM 1890 C C . TYR B 1 10 ? 6.688 34.594 85 1 32.12 10 TYR B C 1
ATOM 1892 O O . TYR B 1 10 ? 7.281 33.625 84.5 1 32.12 10 TYR B O 1
ATOM 1900 N N . THR B 1 11 ? 5.328 34.531 84.938 1 35.19 11 THR B N 1
ATOM 1901 C CA . THR B 1 11 ? 4.645 33.312 84.562 1 35.19 11 THR B CA 1
ATOM 1902 C C . THR B 1 11 ? 4.711 33.062 83.062 1 35.19 11 THR B C 1
ATOM 1904 O O . THR B 1 11 ? 4.465 31.969 82.562 1 35.19 11 THR B O 1
ATOM 1907 N N . ILE B 1 12 ? 4.957 34.094 82.25 1 37.28 12 ILE B N 1
ATOM 1908 C CA . ILE B 1 12 ? 4.688 33.938 80.812 1 37.28 12 ILE B CA 1
ATOM 1909 C C . ILE B 1 12 ? 5.805 33.156 80.188 1 37.28 12 ILE B C 1
ATOM 1911 O O . ILE B 1 12 ? 5.664 32.688 79.062 1 37.28 12 ILE B O 1
ATOM 1915 N N . THR B 1 13 ? 6.98 33 80.812 1 39.19 13 THR B N 1
ATOM 1916 C CA . THR B 1 13 ? 8.156 32.469 80.125 1 39.19 13 THR B CA 1
ATOM 1917 C C . THR B 1 13 ? 8.016 30.984 79.875 1 39.19 13 THR B C 1
ATOM 1919 O O . THR B 1 13 ? 8.508 30.469 78.875 1 39.19 13 THR B O 1
ATOM 1922 N N . ILE B 1 14 ? 7.414 30.25 80.875 1 42.38 14 ILE B N 1
ATOM 1923 C CA . ILE B 1 14 ? 7.551 28.797 80.875 1 42.38 14 ILE B CA 1
ATOM 1924 C C . ILE B 1 14 ? 6.789 28.203 79.688 1 42.38 14 ILE B C 1
ATOM 1926 O O . ILE B 1 14 ? 7.137 27.125 79.188 1 42.38 14 ILE B O 1
ATOM 1930 N N . PHE B 1 15 ? 5.668 28.844 79.25 1 41.22 15 PHE B N 1
ATOM 1931 C CA . PHE B 1 15 ? 4.789 28.188 78.312 1 41.22 15 PHE B CA 1
ATOM 1932 C C . PHE B 1 15 ? 5.457 28.078 76.938 1 41.22 15 PHE B C 1
ATOM 1934 O O . PHE B 1 15 ? 5.223 27.125 76.188 1 41.22 15 PHE B O 1
ATOM 1941 N N . VAL B 1 16 ? 6.277 29.062 76.562 1 44.03 16 VAL B N 1
ATOM 1942 C CA . VAL B 1 16 ? 6.766 29.141 75.188 1 44.03 16 VAL B CA 1
ATOM 1943 C C . VAL B 1 16 ? 7.828 28.062 74.938 1 44.03 16 VAL B C 1
ATOM 1945 O O . VAL B 1 16 ? 7.895 27.453 73.875 1 44.03 16 VAL B O 1
ATOM 1948 N N . VAL B 1 17 ? 8.633 27.703 76 1 44.47 17 VAL B N 1
ATOM 1949 C CA . VAL B 1 17 ? 9.766 26.828 75.75 1 44.47 17 VAL B CA 1
ATOM 1950 C C . VAL B 1 17 ? 9.281 25.406 75.5 1 44.47 17 VAL B C 1
ATOM 1952 O O . VAL B 1 17 ? 9.867 24.656 74.75 1 44.47 17 VAL B O 1
ATOM 1955 N N . SER B 1 18 ? 8.133 25.016 76.188 1 42.91 18 SER B N 1
ATOM 1956 C CA . SER B 1 18 ? 7.734 23.609 76.062 1 42.91 18 SER B CA 1
ATOM 1957 C C . SER B 1 18 ? 7.332 23.281 74.625 1 42.91 18 SER B C 1
ATOM 1959 O O . SER B 1 18 ? 7.418 22.125 74.188 1 42.91 18 SER B O 1
ATOM 1961 N N . GLU B 1 19 ? 6.723 24.203 73.812 1 43.88 19 GLU B N 1
ATOM 1962 C CA . GLU B 1 19 ? 6.254 23.875 72.5 1 43.88 19 GLU B CA 1
ATOM 1963 C C . GLU B 1 19 ? 7.422 23.672 71.562 1 43.88 19 GLU B C 1
ATOM 1965 O O . GLU B 1 19 ? 7.363 22.812 70.688 1 43.88 19 GLU B O 1
ATOM 1970 N N . ILE B 1 20 ? 8.523 24.391 71.688 1 45.88 20 ILE B N 1
ATOM 1971 C CA . ILE B 1 20 ? 9.625 24.281 70.75 1 45.88 20 ILE B CA 1
ATOM 1972 C C . ILE B 1 20 ? 10.289 22.922 70.875 1 45.88 20 ILE B C 1
ATOM 1974 O O . ILE B 1 20 ? 10.57 22.25 69.875 1 45.88 20 ILE B O 1
ATOM 1978 N N . LEU B 1 21 ? 10.523 22.5 72.125 1 43.06 21 LEU B N 1
ATOM 1979 C CA . LEU B 1 21 ? 11.242 21.25 72.312 1 43.06 21 LEU B CA 1
ATOM 1980 C C . LEU B 1 21 ? 10.414 20.078 71.75 1 43.06 21 LEU B C 1
ATOM 1982 O O . LEU B 1 21 ? 10.961 19.141 71.188 1 43.06 21 LEU B O 1
ATOM 1986 N N . TYR B 1 22 ? 9.023 20.125 71.938 1 40.62 22 TYR B N 1
ATOM 1987 C CA . TYR B 1 22 ? 8.219 19.016 71.438 1 40.62 22 TYR B CA 1
ATOM 1988 C C . TYR B 1 22 ? 8.359 18.875 69.938 1 40.62 22 TYR B C 1
ATOM 1990 O O . TYR B 1 22 ? 8.469 17.766 69.438 1 40.62 22 TYR B O 1
ATOM 1998 N N . GLN B 1 23 ? 8.383 19.969 69.125 1 40.12 23 GLN B N 1
ATOM 1999 C CA . GLN B 1 23 ? 8.5 19.844 67.688 1 40.12 23 GLN B CA 1
ATOM 2000 C C . GLN B 1 23 ? 9.828 19.219 67.312 1 40.12 23 GLN B C 1
ATOM 2002 O O . GLN B 1 23 ? 9.898 18.453 66.312 1 40.12 23 GLN B O 1
ATOM 2007 N N . LEU B 1 24 ? 10.875 19.578 67.938 1 42.09 24 LEU B N 1
ATOM 2008 C CA . LEU B 1 24 ? 12.164 19.016 67.562 1 42.09 24 LEU B CA 1
ATOM 2009 C C . LEU B 1 24 ? 12.195 17.516 67.812 1 42.09 24 LEU B C 1
ATOM 2011 O O . LEU B 1 24 ? 12.781 16.766 67 1 42.09 24 LEU B O 1
ATOM 2015 N N . TYR B 1 25 ? 11.711 17.094 69.062 1 36.72 25 TYR B N 1
ATOM 2016 C CA . TYR B 1 25 ? 11.836 15.672 69.375 1 36.72 25 TYR B CA 1
ATOM 2017 C C . TYR B 1 25 ? 11.102 14.812 68.375 1 36.72 25 TYR B C 1
ATOM 2019 O O . TYR B 1 25 ? 11.586 13.742 67.938 1 36.72 25 TYR B O 1
ATOM 2027 N N . SER B 1 26 ? 9.789 15.156 68.125 1 33.03 26 SER B N 1
ATOM 2028 C CA . SER B 1 26 ? 9.016 14.234 67.25 1 33.03 26 SER B CA 1
ATOM 2029 C C . SER B 1 26 ? 9.625 14.102 65.875 1 33.03 26 SER B C 1
ATOM 2031 O O . SER B 1 26 ? 9.242 13.211 65.125 1 33.03 26 SER B O 1
ATOM 2033 N N . ARG B 1 27 ? 10.328 15.055 65.312 1 35.16 27 ARG B N 1
ATOM 2034 C CA . ARG B 1 27 ? 10.938 14.945 63.969 1 35.16 27 ARG B CA 1
ATOM 2035 C C . ARG B 1 27 ? 12.008 13.859 63.969 1 35.16 27 ARG B C 1
ATOM 2037 O O . ARG B 1 27 ? 12.477 13.453 62.906 1 35.16 27 ARG B O 1
ATOM 2044 N N . GLY B 1 28 ? 12.695 13.703 65.062 1 32.62 28 GLY B N 1
ATOM 2045 C CA . GLY B 1 28 ? 13.859 12.836 65.062 1 32.62 28 GLY B CA 1
ATOM 2046 C C . GLY B 1 28 ? 13.516 11.391 64.688 1 32.62 28 GLY B C 1
ATOM 2047 O O . GLY B 1 28 ? 14.367 10.633 64.25 1 32.62 28 GLY B O 1
ATOM 2048 N N . ARG B 1 29 ? 12.461 10.914 65.438 1 29.89 29 ARG B N 1
ATOM 2049 C CA . ARG B 1 29 ? 12.406 9.453 65.5 1 29.89 29 ARG B CA 1
ATOM 2050 C C . ARG B 1 29 ? 12.156 8.906 64.062 1 29.89 29 ARG B C 1
ATOM 2052 O O . ARG B 1 29 ? 12.148 7.691 63.875 1 29.89 29 ARG B O 1
ATOM 2059 N N . LYS B 1 30 ? 11.359 9.516 63.281 1 28.77 30 LYS B N 1
ATOM 2060 C CA . LYS B 1 30 ? 10.828 8.68 62.219 1 28.77 30 LYS B CA 1
ATOM 2061 C C . LYS B 1 30 ? 11.938 8.242 61.25 1 28.77 30 LYS B C 1
ATOM 2063 O O . LYS B 1 30 ? 11.656 7.668 60.188 1 28.77 30 LYS B O 1
ATOM 2068 N N . ARG B 1 31 ? 13.109 8.773 61.344 1 27.3 31 ARG B N 1
ATOM 2069 C CA . ARG B 1 31 ? 13.961 8.547 60.188 1 27.3 31 ARG B CA 1
ATOM 2070 C C . ARG B 1 31 ? 14.461 7.109 60.156 1 27.3 31 ARG B C 1
ATOM 2072 O O . ARG B 1 31 ? 15.336 6.773 59.344 1 27.3 31 ARG B O 1
ATOM 2079 N N . ARG B 1 32 ? 14.273 6.406 61.25 1 26.75 32 ARG B N 1
ATOM 2080 C CA . ARG B 1 32 ? 15.195 5.277 61.156 1 26.75 32 ARG B CA 1
ATOM 2081 C C . ARG B 1 32 ? 14.836 4.355 60 1 26.75 32 ARG B C 1
ATOM 2083 O O . ARG B 1 32 ? 15.461 3.307 59.812 1 26.75 32 ARG B O 1
ATOM 2090 N N . GLY B 1 33 ? 13.555 4.316 59.625 1 25.11 33 GLY B N 1
ATOM 2091 C CA . GLY B 1 33 ? 13.219 3.008 59.094 1 25.11 33 GLY B CA 1
ATOM 2092 C C . GLY B 1 33 ? 14.188 2.527 58.031 1 25.11 33 GLY B C 1
ATOM 2093 O O . GLY B 1 33 ? 15.047 3.291 57.562 1 25.11 33 GLY B O 1
ATOM 2094 N N . SER B 1 34 ? 13.875 1.185 57.469 1 25.33 34 SER B N 1
ATOM 2095 C CA . SER B 1 34 ? 14.359 -0.034 56.812 1 25.33 34 SER B CA 1
ATOM 2096 C C . SER B 1 34 ? 14.789 0.232 55.375 1 25.33 34 SER B C 1
ATOM 2098 O O . SER B 1 34 ? 13.945 0.455 54.5 1 25.33 34 SER B O 1
ATOM 2100 N N . ARG B 1 35 ? 15.672 1.084 55.156 1 25.08 35 ARG B N 1
ATOM 2101 C CA . ARG B 1 35 ? 16 1.356 53.75 1 25.08 35 ARG B CA 1
ATOM 2102 C C . ARG B 1 35 ? 16.531 0.104 53.062 1 25.08 35 ARG B C 1
ATOM 2104 O O . ARG B 1 35 ? 17.141 0.189 52 1 25.08 35 ARG B O 1
ATOM 2111 N N . SER B 1 36 ? 16.438 -1.043 53.75 1 25.59 36 SER B N 1
ATOM 2112 C CA . SER B 1 36 ? 17.297 -1.978 53.031 1 25.59 36 SER B CA 1
ATOM 2113 C C . SER B 1 36 ? 16.891 -2.104 51.562 1 25.59 36 SER B C 1
ATOM 2115 O O . SER B 1 36 ? 17.266 -3.062 50.906 1 25.59 36 SER B O 1
ATOM 2117 N N . SER B 1 37 ? 15.859 -1.456 51.156 1 25.11 37 SER B N 1
ATOM 2118 C CA . SER B 1 37 ? 15.367 -2.086 49.938 1 25.11 37 SER B CA 1
ATOM 2119 C C . SER B 1 37 ? 16.484 -2.252 48.906 1 25.11 37 SER B C 1
ATOM 2121 O O . SER B 1 37 ? 17.359 -1.384 48.781 1 25.11 37 SER B O 1
ATOM 2123 N N . GLY B 1 38 ? 16.812 -3.555 48.594 1 25.36 38 GLY B N 1
ATOM 2124 C CA . GLY B 1 38 ? 17.594 -4.195 47.531 1 25.36 38 GLY B CA 1
ATOM 2125 C C . GLY B 1 38 ? 17.516 -3.467 46.188 1 25.36 38 GLY B C 1
ATOM 2126 O O . GLY B 1 38 ? 16.516 -2.787 45.906 1 25.36 38 GLY B O 1
ATOM 2127 N N . ASN B 1 39 ? 18.641 -3.002 45.719 1 27.72 39 ASN B N 1
ATOM 2128 C CA . ASN B 1 39 ? 18.938 -2.402 44.438 1 27.72 39 ASN B CA 1
ATOM 2129 C C . ASN B 1 39 ? 18.328 -3.223 43.281 1 27.72 39 ASN B C 1
ATOM 2131 O O . ASN B 1 39 ? 18.891 -4.25 42.906 1 27.72 39 ASN B O 1
ATOM 2135 N N . LYS B 1 40 ? 17.078 -3.709 43.406 1 26.25 40 LYS B N 1
ATOM 2136 C CA . LYS B 1 40 ? 16.672 -4.312 42.125 1 26.25 40 LYS B CA 1
ATOM 2137 C C . LYS B 1 40 ? 17.062 -3.434 40.938 1 26.25 40 LYS B C 1
ATOM 2139 O O . LYS B 1 40 ? 16.719 -2.252 40.906 1 26.25 40 LYS B O 1
ATOM 2144 N N . THR B 1 41 ? 18.297 -3.676 40.531 1 28.34 41 THR B N 1
ATOM 2145 C CA . THR B 1 41 ? 18.609 -3.314 39.156 1 28.34 41 THR B CA 1
ATOM 2146 C C . THR B 1 41 ? 17.391 -3.496 38.25 1 28.34 41 THR B C 1
ATOM 2148 O O . THR B 1 41 ? 16.969 -4.625 38 1 28.34 41 THR B O 1
ATOM 2151 N N . GLU B 1 42 ? 16.312 -2.873 38.562 1 29.39 42 GLU B N 1
ATOM 2152 C CA . GLU B 1 42 ? 15.375 -2.857 37.438 1 29.39 42 GLU B CA 1
ATOM 2153 C C . GLU B 1 42 ? 16.094 -2.629 36.125 1 29.39 42 GLU B C 1
ATOM 2155 O O . GLU B 1 42 ? 16.625 -1.546 35.875 1 29.39 42 GLU B O 1
ATOM 2160 N N . SER B 1 43 ? 16.969 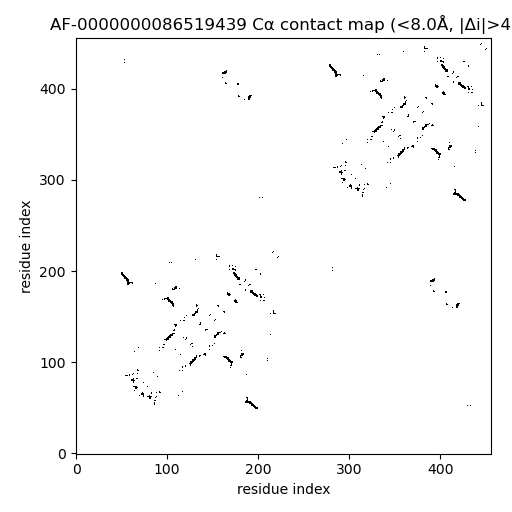-3.602 35.781 1 29.47 43 SER B N 1
ATOM 2161 C CA . SER B 1 43 ? 17.156 -3.631 34.344 1 29.47 43 SER B CA 1
ATOM 2162 C C . SER B 1 43 ? 15.875 -3.229 33.625 1 29.47 43 SER B C 1
ATOM 2164 O O . SER B 1 43 ? 14.875 -3.955 33.656 1 29.47 43 SER B O 1
ATOM 2166 N N . GLU B 1 44 ? 15.422 -2.029 33.844 1 31.39 44 GLU B N 1
ATOM 2167 C CA . GLU B 1 44 ? 14.5 -1.556 32.812 1 31.39 44 GLU B CA 1
ATOM 2168 C C . GLU B 1 44 ? 14.852 -2.135 31.453 1 31.39 44 GLU B C 1
ATOM 2170 O O . GLU B 1 44 ? 15.867 -1.768 30.875 1 31.39 44 GLU B O 1
ATOM 2175 N N . SER B 1 45 ? 14.922 -3.43 31.359 1 30 45 SER B N 1
ATOM 2176 C CA . SER B 1 45 ? 14.797 -3.891 29.969 1 30 45 SER B CA 1
ATOM 2177 C C . SER B 1 45 ? 13.891 -2.971 29.172 1 30 45 SER B C 1
ATOM 2179 O O . SER B 1 45 ? 12.672 -2.967 29.359 1 30 45 SER B O 1
ATOM 2181 N N . ARG B 1 46 ? 14.227 -1.679 29.047 1 30.05 46 ARG B N 1
ATOM 2182 C CA . ARG B 1 46 ? 13.594 -0.944 27.953 1 30.05 46 ARG B CA 1
ATOM 2183 C C . ARG B 1 46 ? 13.188 -1.886 26.828 1 30.05 46 ARG B C 1
ATOM 2185 O O . ARG B 1 46 ? 14.016 -2.252 25.984 1 30.05 46 ARG B O 1
ATOM 2192 N N . LEU B 1 47 ? 12.711 -3.037 27.016 1 33.59 47 LEU B N 1
ATOM 2193 C CA . LEU B 1 47 ? 11.984 -3.662 25.922 1 33.59 47 LEU B CA 1
ATOM 2194 C C . LEU B 1 47 ? 11.328 -2.609 25.031 1 33.59 47 LEU B C 1
ATOM 2196 O O . LEU B 1 47 ? 10.391 -1.93 25.453 1 33.59 47 LEU B O 1
ATOM 2200 N N . SER B 1 48 ? 11.922 -1.604 24.438 1 40.84 48 SER B N 1
ATOM 2201 C CA . SER B 1 48 ? 11.539 -0.607 23.438 1 40.84 48 SER B CA 1
ATOM 2202 C C . SER B 1 48 ? 10.289 -1.031 22.672 1 40.84 48 SER B C 1
ATOM 2204 O O . SER B 1 48 ? 10.312 -2.008 21.922 1 40.84 48 SER B O 1
ATOM 2206 N N . SER B 1 49 ? 9.109 -1.236 23.219 1 52.44 49 SER B N 1
ATOM 2207 C CA . SER B 1 49 ? 7.789 -1.606 22.703 1 52.44 49 SER B CA 1
ATOM 2208 C C . SER B 1 49 ? 7.492 -0.917 21.375 1 52.44 49 SER B C 1
ATOM 2210 O O . SER B 1 49 ? 7.48 0.313 21.297 1 52.44 49 SER B O 1
ATOM 2212 N N . THR B 1 50 ? 7.934 -1.487 20.297 1 65.5 50 THR B N 1
ATOM 2213 C CA . THR B 1 50 ? 7.609 -1.031 18.938 1 65.5 50 THR B CA 1
ATOM 2214 C C . THR B 1 50 ? 6.117 -0.738 18.812 1 65.5 50 THR B C 1
ATOM 2216 O O . THR B 1 50 ? 5.281 -1.521 19.281 1 65.5 50 THR B O 1
ATOM 2219 N N . SER B 1 51 ? 5.859 0.562 18.641 1 85.38 51 SER B N 1
ATOM 2220 C CA . SER B 1 51 ? 4.477 0.943 18.375 1 85.38 51 SER B CA 1
ATOM 2221 C C . SER B 1 51 ? 4.008 0.437 17.016 1 85.38 51 SER B C 1
ATOM 2223 O O . SER B 1 51 ? 4.789 0.391 16.062 1 85.38 51 SER B O 1
ATOM 2225 N N . LEU B 1 52 ? 2.906 -0.216 17.016 1 93.38 52 LEU B N 1
ATOM 2226 C CA . LEU B 1 52 ? 2.277 -0.715 15.789 1 93.38 52 LEU B CA 1
ATOM 2227 C C . LEU B 1 52 ? 0.794 -0.361 15.758 1 93.38 52 LEU B C 1
ATOM 2229 O O . LEU B 1 52 ? 0.084 -0.559 16.75 1 93.38 52 LEU B O 1
ATOM 2233 N N . GLN B 1 53 ? 0.422 0.301 14.75 1 97.62 53 GLN B N 1
ATOM 2234 C CA . GLN B 1 53 ? -0.981 0.633 14.531 1 97.62 53 GLN B CA 1
ATOM 2235 C C . GLN B 1 53 ? -1.382 0.387 13.078 1 97.62 53 GLN B C 1
ATOM 2237 O O . GLN B 1 53 ? -0.603 0.651 12.156 1 97.62 53 GLN B O 1
ATOM 2242 N N . VAL B 1 54 ? -2.533 -0.201 12.922 1 98.75 54 VAL B N 1
ATOM 2243 C CA . VAL B 1 54 ? -3.08 -0.397 11.578 1 98.75 54 VAL B CA 1
ATOM 2244 C C . VAL B 1 54 ? -4.352 0.431 11.414 1 98.75 54 VAL B C 1
ATOM 2246 O O . VAL B 1 54 ? -5.23 0.409 12.281 1 98.75 54 VAL B O 1
ATOM 2249 N N . LEU B 1 55 ? -4.402 1.193 10.383 1 98.75 55 LEU B N 1
ATOM 2250 C CA . LEU B 1 55 ? -5.578 1.987 10.039 1 98.75 55 LEU B CA 1
ATOM 2251 C C . LEU B 1 55 ? -6.238 1.456 8.773 1 98.75 55 LEU B C 1
ATOM 2253 O O . LEU B 1 55 ? -5.559 1.152 7.789 1 98.75 55 LEU B O 1
ATOM 2257 N N . PHE B 1 56 ? -7.551 1.334 8.844 1 98.81 56 PHE B N 1
ATOM 2258 C CA . PHE B 1 56 ? -8.312 0.978 7.656 1 98.81 56 PHE B CA 1
ATOM 2259 C C . PHE B 1 56 ? -9.227 2.123 7.234 1 98.81 56 PHE B C 1
ATOM 2261 O O . PHE B 1 56 ? -9.719 2.873 8.078 1 98.81 56 PHE B O 1
ATOM 2268 N N . PHE B 1 57 ? -9.312 2.225 5.973 1 98.62 57 PHE B N 1
ATOM 2269 C CA . PHE B 1 57 ? -10.258 3.146 5.344 1 98.62 57 PHE B CA 1
ATOM 2270 C C . PHE B 1 57 ? -11.273 2.387 4.5 1 98.62 57 PHE B C 1
ATOM 2272 O O . PHE B 1 57 ? -11.047 1.235 4.129 1 98.62 57 PHE B O 1
ATOM 2279 N N . PRO B 1 58 ? -12.391 2.984 4.254 1 98.19 58 PRO B N 1
ATOM 2280 C CA . PRO B 1 58 ? -12.711 4.402 4.438 1 98.19 58 PRO B CA 1
ATOM 2281 C C . PRO B 1 58 ? -13.18 4.727 5.852 1 98.19 58 PRO B C 1
ATOM 2283 O O . PRO B 1 58 ? -13.602 3.828 6.586 1 98.19 58 PRO B O 1
ATOM 2286 N N . ASP B 1 59 ? -13.008 6.039 6.148 1 98.19 59 ASP B N 1
ATOM 2287 C CA . ASP B 1 59 ? -13.633 6.559 7.367 1 98.19 59 ASP B CA 1
ATOM 2288 C C . ASP B 1 59 ? -15.125 6.789 7.164 1 98.19 59 ASP B C 1
ATOM 2290 O O . ASP B 1 59 ? -15.539 7.328 6.137 1 98.19 59 ASP B O 1
ATOM 2294 N N . LYS B 1 60 ? -15.875 6.359 8.109 1 95.06 60 LYS B N 1
ATOM 2295 C CA . LYS B 1 60 ? -17.312 6.656 8.055 1 95.06 60 LYS B CA 1
ATOM 2296 C C . LYS B 1 60 ? -17.562 8.156 8.211 1 95.06 60 LYS B C 1
ATOM 2298 O O . LYS B 1 60 ? -18.406 8.727 7.512 1 95.06 60 LYS B O 1
ATOM 2303 N N . ASP B 1 61 ? -16.812 8.719 9.148 1 95.06 61 ASP B N 1
ATOM 2304 C CA . ASP B 1 61 ? -16.844 10.156 9.383 1 95.06 61 ASP B CA 1
ATOM 2305 C C . ASP B 1 61 ? -15.453 10.773 9.219 1 95.06 61 ASP B C 1
ATOM 2307 O O . ASP B 1 61 ? -14.477 10.258 9.766 1 95.06 61 ASP B O 1
ATOM 2311 N N . VAL B 1 62 ? -15.484 11.906 8.531 1 95.56 62 VAL B N 1
ATOM 2312 C CA . VAL B 1 62 ? -14.203 12.539 8.273 1 95.56 62 VAL B CA 1
ATOM 2313 C C . VAL B 1 62 ? -13.789 13.383 9.484 1 95.56 62 VAL B C 1
ATOM 2315 O O . VAL B 1 62 ? -14.609 14.117 10.039 1 95.56 62 VAL B O 1
ATOM 2318 N N . ALA B 1 63 ? -12.562 13.289 9.836 1 95.5 63 ALA B N 1
ATOM 2319 C CA . ALA B 1 63 ? -12.031 14.023 10.984 1 95.5 63 ALA B CA 1
ATOM 2320 C C . ALA B 1 63 ? -12.086 15.531 10.742 1 95.5 63 ALA B C 1
ATOM 2322 O O . ALA B 1 63 ? -11.773 16 9.648 1 95.5 63 ALA B O 1
ATOM 2323 N N . CYS B 1 64 ? -12.438 16.25 11.773 1 95.31 64 CYS B N 1
ATOM 2324 C CA . CYS B 1 64 ? -12.453 17.719 11.734 1 95.31 64 CYS B CA 1
ATOM 2325 C C . CYS B 1 64 ? -11.039 18.281 11.766 1 95.31 64 CYS B C 1
ATOM 2327 O O . CYS B 1 64 ? -10.32 18.109 12.758 1 95.31 64 CYS B O 1
ATOM 2329 N N . ARG B 1 65 ? -10.734 18.906 10.75 1 91.88 65 ARG B N 1
ATOM 2330 C CA . ARG B 1 65 ? -9.398 19.484 10.625 1 91.88 65 ARG B CA 1
ATOM 2331 C C . ARG B 1 65 ? -9.109 20.453 11.766 1 91.88 65 ARG B C 1
ATOM 2333 O O . ARG B 1 65 ? -8.047 20.375 12.391 1 91.88 65 ARG B O 1
ATOM 2340 N N . GLU B 1 66 ? -10.039 21.328 12.047 1 91.38 66 GLU B N 1
ATOM 2341 C CA . GLU B 1 66 ? -9.844 22.344 13.086 1 91.38 66 GLU B CA 1
ATOM 2342 C C . GLU B 1 66 ? -9.672 21.703 14.461 1 91.38 66 GLU B C 1
ATOM 2344 O O . GLU B 1 66 ? -8.844 22.141 15.258 1 91.38 66 GLU B O 1
ATOM 2349 N N . HIS B 1 67 ? -10.398 20.703 14.688 1 91.94 67 HIS B N 1
ATOM 2350 C CA . HIS B 1 67 ? -10.359 20.031 15.977 1 91.94 67 HIS B CA 1
ATOM 2351 C C . HIS B 1 67 ? -9.016 19.359 16.203 1 91.94 67 HIS B C 1
ATOM 2353 O O . HIS B 1 67 ? -8.453 19.422 17.312 1 91.94 67 HIS B O 1
ATOM 2359 N N . PHE B 1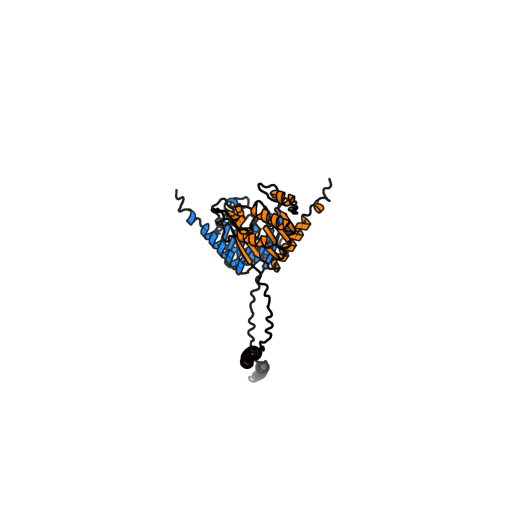 68 ? -8.484 18.797 15.141 1 91.06 68 PHE B N 1
ATOM 2360 C CA . PHE B 1 68 ? -7.312 17.953 15.336 1 91.06 68 PHE B CA 1
ATOM 2361 C C . PHE B 1 68 ? -6.035 18.703 14.984 1 91.06 68 PHE B C 1
ATOM 2363 O O . PHE B 1 68 ? -4.953 18.359 15.469 1 91.06 68 PHE B O 1
ATOM 2370 N N . LEU B 1 69 ? -6.09 19.719 14.188 1 86.31 69 LEU B N 1
ATOM 2371 C CA . LEU B 1 69 ? -4.867 20.359 13.703 1 86.31 69 LEU B CA 1
ATOM 2372 C C . LEU B 1 69 ? -4.605 21.672 14.438 1 86.31 69 LEU B C 1
ATOM 2374 O O . LEU B 1 69 ? -3.471 22.156 14.477 1 86.31 69 LEU B O 1
ATOM 2378 N N . THR B 1 70 ? -5.738 22.203 14.922 1 83.56 70 THR B N 1
ATOM 2379 C CA . THR B 1 70 ? -5.562 23.5 15.562 1 83.56 70 THR B CA 1
ATOM 2380 C C . THR B 1 70 ? -5.578 23.359 17.078 1 83.56 70 THR B C 1
ATOM 2382 O O . THR B 1 70 ? -6.273 22.5 17.625 1 83.56 70 THR B O 1
ATOM 2385 N N . GLY B 1 71 ? -4.727 23.875 17.797 1 77.75 71 GLY B N 1
ATOM 2386 C CA . GLY B 1 71 ? -4.605 23.828 19.25 1 77.75 71 GLY B CA 1
ATOM 2387 C C . GLY B 1 71 ? -5.848 24.312 19.969 1 77.75 71 GLY B C 1
ATOM 2388 O O . GLY B 1 71 ? -6.129 23.891 21.094 1 77.75 71 GLY B O 1
ATOM 2389 N N . ASN B 1 72 ? -6.676 25.141 19.375 1 80.88 72 ASN B N 1
ATOM 2390 C CA . ASN B 1 72 ? -7.832 25.75 20.016 1 80.88 72 ASN B CA 1
ATOM 2391 C C . ASN B 1 72 ? -9.094 24.906 19.828 1 80.88 72 ASN B C 1
ATOM 2393 O O . ASN B 1 72 ? -10.148 25.219 20.375 1 80.88 72 ASN B O 1
ATOM 2397 N N . GLY B 1 73 ? -8.93 23.828 19.109 1 84.25 73 GLY B N 1
ATOM 2398 C CA . GLY B 1 73 ? -10.07 22.984 18.828 1 84.25 73 GLY B CA 1
ATOM 2399 C C . GLY B 1 73 ? -11.031 23.578 17.828 1 84.25 73 GLY B C 1
ATOM 2400 O O . GLY B 1 73 ? -10.781 24.672 17.297 1 84.25 73 GLY B O 1
ATOM 2401 N N . CYS B 1 74 ? -12.125 22.828 17.469 1 89.56 74 CYS B N 1
ATOM 2402 C CA . CYS B 1 74 ? -13.156 23.281 16.547 1 89.56 74 CYS B CA 1
ATOM 2403 C C . CYS B 1 74 ? -14.195 24.141 17.25 1 89.56 74 CYS B C 1
ATOM 2405 O O . CYS B 1 74 ? -14.789 23.719 18.234 1 89.56 74 CYS B O 1
ATOM 2407 N N . MET B 1 75 ? -14.461 25.422 16.719 1 86.25 75 MET B N 1
ATOM 2408 C CA . MET B 1 75 ? -15.383 26.359 17.344 1 86.25 75 MET B CA 1
ATOM 2409 C C . MET B 1 75 ? -16.734 26.359 16.625 1 86.25 75 MET B C 1
ATOM 2411 O O . MET B 1 75 ? -17.641 27.109 16.984 1 86.25 75 MET B O 1
ATOM 2415 N N . LYS B 1 76 ? -16.797 25.469 15.727 1 88.25 76 LYS B N 1
ATOM 2416 C CA . LYS B 1 76 ? -18.047 25.406 14.984 1 88.25 76 LYS B CA 1
ATOM 2417 C C . LYS B 1 76 ? -19.109 24.641 15.773 1 88.25 76 LYS B C 1
ATOM 2419 O O . LYS B 1 76 ? -18.859 23.578 16.312 1 88.25 76 LYS B O 1
ATOM 2424 N N . VAL B 1 77 ? -20.281 25.188 15.977 1 84.81 77 VAL B N 1
ATOM 2425 C CA . VAL B 1 77 ? -21.375 24.594 16.734 1 84.81 77 VAL B CA 1
ATOM 2426 C C . VAL B 1 77 ? -21.953 23.406 15.969 1 84.81 77 VAL B C 1
ATOM 2428 O O . VAL B 1 77 ? -22.266 22.375 16.562 1 84.81 77 VAL B O 1
ATOM 2431 N N . ASN B 1 78 ? -22.062 23.469 14.617 1 89.5 78 ASN B N 1
ATOM 2432 C CA . ASN B 1 78 ? -22.594 22.391 13.789 1 89.5 78 ASN B CA 1
ATOM 2433 C C . ASN B 1 78 ? -21.562 21.891 12.781 1 89.5 78 ASN B C 1
ATOM 2435 O O . ASN B 1 78 ? -21.797 21.938 11.57 1 89.5 78 ASN B O 1
ATOM 2439 N N . CYS B 1 79 ? -20.562 21.344 13.461 1 92.06 79 CYS B N 1
ATOM 2440 C CA . CYS B 1 79 ? -19.484 20.859 12.609 1 92.06 79 CYS B CA 1
ATOM 2441 C C . CYS B 1 79 ? -19.875 19.562 11.914 1 92.06 79 CYS B C 1
ATOM 2443 O O . CYS B 1 79 ? -20.312 18.625 12.562 1 92.06 79 CYS B O 1
ATOM 2445 N N . ARG B 1 80 ? -19.766 19.516 10.641 1 92.19 80 ARG B N 1
ATOM 2446 C CA . ARG B 1 80 ? -20.156 18.359 9.852 1 92.19 80 ARG B CA 1
ATOM 2447 C C . ARG B 1 80 ? -19.078 17.266 9.906 1 92.19 80 ARG B C 1
ATOM 2449 O O . ARG B 1 80 ? -19.281 16.172 9.391 1 92.19 80 ARG B O 1
ATOM 2456 N N . PHE B 1 81 ? -17.969 17.578 10.516 1 94.19 81 PHE B N 1
ATOM 2457 C CA . PHE B 1 81 ? -16.859 16.625 10.586 1 94.19 81 PHE B CA 1
ATOM 2458 C C . PHE B 1 81 ? -16.781 15.992 11.969 1 94.19 81 PHE B C 1
ATOM 2460 O O . PHE B 1 81 ? -17.375 16.484 12.922 1 94.19 81 PHE B O 1
ATOM 2467 N N . SER B 1 82 ? -16.047 14.891 12.07 1 95 82 SER B N 1
ATOM 2468 C CA . SER B 1 82 ? -15.977 14.109 13.297 1 95 82 SER B CA 1
ATOM 2469 C C . SER B 1 82 ? -14.945 14.688 14.266 1 95 82 SER B C 1
ATOM 2471 O O . SER B 1 82 ? -13.836 15.039 13.852 1 95 82 SER B O 1
ATOM 2473 N N . HIS B 1 83 ? -15.328 14.711 15.508 1 94.94 83 HIS B N 1
ATOM 2474 C CA . HIS B 1 83 ? -14.406 15.125 16.562 1 94.94 83 HIS B CA 1
ATOM 2475 C C . HIS B 1 83 ? -13.867 13.914 17.328 1 94.94 83 HIS B C 1
ATOM 2477 O O . HIS B 1 83 ? -13.086 14.07 18.266 1 94.94 83 HIS B O 1
ATOM 2483 N N . ASN B 1 84 ? -14.312 12.734 16.906 1 93.5 84 ASN B N 1
ATOM 2484 C CA . ASN B 1 84 ? -13.844 11.484 17.484 1 93.5 84 ASN B CA 1
ATOM 2485 C C . ASN B 1 84 ? -12.641 10.93 16.734 1 93.5 84 ASN B C 1
ATOM 2487 O O . ASN B 1 84 ? -12.297 11.422 15.656 1 93.5 84 ASN B O 1
ATOM 2491 N N . LYS B 1 85 ? -12.117 9.938 17.344 1 95.62 85 LYS B N 1
ATOM 2492 C CA . LYS B 1 85 ? -10.977 9.281 16.719 1 95.62 85 LYS B CA 1
ATOM 2493 C C . LYS B 1 85 ? -11.391 8.57 15.43 1 95.62 85 LYS B C 1
ATOM 2495 O O . LYS B 1 85 ? -12.383 7.844 15.406 1 95.62 85 LYS B O 1
ATOM 2500 N N . THR B 1 86 ? -10.742 8.867 14.336 1 97.75 86 THR B N 1
ATOM 2501 C CA . THR B 1 86 ? -10.859 8.203 13.039 1 97.75 86 THR B CA 1
ATOM 2502 C C . THR B 1 86 ? -9.484 7.777 12.523 1 97.75 86 THR B C 1
ATOM 2504 O O . THR B 1 86 ? -8.461 8.094 13.141 1 97.75 86 THR B O 1
ATOM 2507 N N . SER B 1 87 ? -9.508 7.023 11.477 1 98.5 87 SER B N 1
ATOM 2508 C CA . SER B 1 87 ? -8.227 6.684 10.867 1 98.5 87 SER B CA 1
ATOM 2509 C C . SER B 1 87 ? -7.473 7.938 10.43 1 98.5 87 SER B C 1
ATOM 2511 O O . SER B 1 87 ? -6.27 8.055 10.656 1 98.5 87 SER B O 1
ATOM 2513 N N . LEU B 1 88 ? -8.188 8.875 9.898 1 98.44 88 LEU B N 1
ATOM 2514 C CA . LEU B 1 88 ? -7.559 10.117 9.445 1 98.44 88 LEU B CA 1
ATOM 2515 C C . LEU B 1 88 ? -6.992 10.898 10.625 1 98.44 88 LEU B C 1
ATOM 2517 O O . LEU B 1 88 ? -5.879 11.43 10.555 1 98.44 88 LEU B O 1
ATOM 2521 N N . SER B 1 89 ? -7.762 10.977 11.695 1 97.44 89 SER B N 1
ATOM 2522 C CA . SER B 1 89 ? -7.277 11.727 12.852 1 97.44 89 SER B CA 1
ATOM 2523 C C . SER B 1 89 ? -6.023 11.078 13.438 1 97.44 89 SER B C 1
ATOM 2525 O O . SER B 1 89 ? -5.141 11.781 13.945 1 97.44 89 SER B O 1
ATOM 2527 N N . GLU B 1 90 ? -5.98 9.742 13.336 1 97.69 90 GLU B N 1
ATOM 2528 C CA . GLU B 1 90 ? -4.773 9.062 13.789 1 97.69 90 GLU B CA 1
ATOM 2529 C C . GLU B 1 90 ? -3.584 9.391 12.891 1 97.69 90 GLU B C 1
ATOM 2531 O O . GLU B 1 90 ? -2.469 9.594 13.375 1 97.69 90 GLU B O 1
ATOM 2536 N N . LEU B 1 91 ? -3.832 9.453 11.648 1 98 91 LEU B N 1
ATOM 2537 C CA . LEU B 1 91 ? -2.785 9.852 10.711 1 98 91 LEU B CA 1
ATOM 2538 C C . LEU B 1 91 ? -2.285 11.258 11.031 1 98 91 LEU B C 1
ATOM 2540 O O . LEU B 1 91 ? -1.077 11.492 11.094 1 98 91 LEU B O 1
ATOM 2544 N N . TYR B 1 92 ? -3.215 12.172 11.305 1 97.19 92 TYR B N 1
ATOM 2545 C CA . TYR B 1 92 ? -2.855 13.523 11.719 1 97.19 92 TYR B CA 1
ATOM 2546 C C . TYR B 1 92 ? -1.915 13.5 12.914 1 97.19 92 TYR B C 1
ATOM 2548 O O . TYR B 1 92 ? -0.868 14.148 12.906 1 97.19 92 TYR B O 1
ATOM 2556 N N . ARG B 1 93 ? -2.316 12.766 13.836 1 96 93 ARG B N 1
ATOM 2557 C CA . ARG B 1 93 ? -1.591 12.742 15.102 1 96 93 ARG B CA 1
ATOM 2558 C C . ARG B 1 93 ? -0.153 12.273 14.898 1 96 93 ARG B C 1
ATOM 2560 O O . ARG B 1 93 ? 0.784 12.898 15.398 1 96 93 ARG B O 1
ATOM 2567 N N . HIS B 1 94 ? -0.04 11.219 14.148 1 97.31 94 HIS B N 1
ATOM 2568 C CA . HIS B 1 94 ? 1.302 10.695 13.914 1 97.31 94 HIS B CA 1
ATOM 2569 C C . HIS B 1 94 ? 2.152 11.695 13.133 1 97.31 94 HIS B C 1
ATOM 2571 O O . HIS B 1 94 ? 3.324 11.906 13.461 1 97.31 94 HIS B O 1
ATOM 2577 N N . MET B 1 95 ? 1.625 12.352 12.164 1 98 95 MET B N 1
ATOM 2578 C CA . MET B 1 95 ? 2.379 13.297 11.344 1 98 95 MET B CA 1
ATOM 2579 C C . MET B 1 95 ? 2.754 14.539 12.156 1 98 95 MET B C 1
ATOM 2581 O O . MET B 1 95 ? 3.891 15.008 12.086 1 98 95 MET B O 1
ATOM 2585 N N . LEU B 1 96 ? 1.857 14.992 12.969 1 96.56 96 LEU B N 1
ATOM 2586 C CA . LEU B 1 96 ? 2.057 16.234 13.719 1 96.56 96 LEU B CA 1
ATOM 2587 C C . LEU B 1 96 ? 3.074 16.031 14.836 1 96.56 96 LEU B C 1
ATOM 2589 O O . LEU B 1 96 ? 3.625 17 15.367 1 96.56 96 LEU B O 1
ATOM 2593 N N . ASP B 1 97 ? 3.309 14.828 15.18 1 96.12 97 ASP B N 1
ATOM 2594 C CA . ASP B 1 97 ? 4.277 14.516 16.234 1 96.12 97 ASP B CA 1
ATOM 2595 C C . ASP B 1 97 ? 5.707 14.617 15.703 1 96.12 97 ASP B C 1
ATOM 2597 O O . ASP B 1 97 ? 6.664 14.531 16.469 1 96.12 97 ASP B O 1
ATOM 2601 N N . CYS B 1 98 ? 5.828 14.875 14.43 1 98.19 98 CYS B N 1
ATOM 2602 C CA . CYS B 1 98 ? 7.141 14.984 13.805 1 98.19 98 CYS B CA 1
ATOM 2603 C C . CYS B 1 98 ? 7.941 16.125 14.422 1 98.19 98 CYS B C 1
ATOM 2605 O O . CYS B 1 98 ? 7.422 17.219 14.617 1 98.19 98 CYS B O 1
ATOM 2607 N N . GLN B 1 99 ? 9.281 15.891 14.594 1 98.31 99 GLN B N 1
ATOM 2608 C CA . GLN B 1 99 ? 10.086 16.891 15.289 1 98.31 99 GLN B CA 1
ATOM 2609 C C . GLN B 1 99 ? 11.18 17.438 14.375 1 98.31 99 GLN B C 1
ATOM 2611 O O . GLN B 1 99 ? 11.484 18.641 14.406 1 98.31 99 GLN B O 1
ATOM 2616 N N . LYS B 1 100 ? 11.75 16.625 13.547 1 98.75 100 LYS B N 1
ATOM 2617 C CA . LYS B 1 100 ? 12.969 17.062 12.875 1 98.75 100 LYS B CA 1
ATOM 2618 C C . LYS B 1 100 ? 12.859 16.891 11.359 1 98.75 100 LYS B C 1
ATOM 2620 O O . LYS B 1 100 ? 13.133 17.828 10.602 1 98.75 100 LYS B O 1
ATOM 2625 N N . THR B 1 101 ? 12.539 15.648 10.922 1 98.94 101 THR B N 1
ATOM 2626 C CA . THR B 1 101 ? 12.547 15.367 9.492 1 98.94 101 THR B CA 1
ATOM 2627 C C . THR B 1 101 ? 11.305 14.57 9.094 1 98.94 101 THR B C 1
ATOM 2629 O O . THR B 1 101 ? 10.828 13.734 9.867 1 98.94 101 THR B O 1
ATOM 2632 N N . MET B 1 102 ? 10.797 14.852 7.941 1 98.94 102 MET B N 1
ATOM 2633 C CA . MET B 1 102 ? 9.734 14.047 7.34 1 98.94 102 MET B CA 1
ATOM 2634 C C . MET B 1 102 ? 10.016 13.789 5.863 1 98.94 102 MET B C 1
ATOM 2636 O O . MET B 1 102 ? 10.148 14.727 5.074 1 98.94 102 MET B O 1
ATOM 2640 N N . ASP B 1 103 ? 10.156 12.516 5.508 1 98.94 103 ASP B N 1
ATOM 2641 C CA . ASP B 1 103 ? 10.328 12.078 4.125 1 98.94 103 ASP B CA 1
ATOM 2642 C C . ASP B 1 103 ? 9.047 11.438 3.594 1 98.94 103 ASP B C 1
ATOM 2644 O O . ASP B 1 103 ? 8.602 10.406 4.105 1 98.94 103 ASP B O 1
ATOM 2648 N N . VAL B 1 104 ? 8.477 12.094 2.605 1 98.94 104 VAL B N 1
ATOM 2649 C CA . VAL B 1 104 ? 7.188 11.68 2.059 1 98.94 104 VAL B CA 1
ATOM 2650 C C . VAL B 1 104 ? 7.379 11.117 0.653 1 98.94 104 VAL B C 1
ATOM 2652 O O . VAL B 1 104 ? 7.91 11.797 -0.23 1 98.94 104 VAL B O 1
ATOM 2655 N N . CYS B 1 105 ? 7 9.898 0.438 1 98.81 105 CYS B N 1
ATOM 2656 C CA . CYS B 1 105 ? 7.027 9.242 -0.864 1 98.81 105 CYS B CA 1
ATOM 2657 C C . CYS B 1 105 ? 5.652 8.703 -1.23 1 98.81 105 CYS B C 1
ATOM 2659 O O . CYS B 1 105 ? 5.25 7.641 -0.745 1 98.81 105 CYS B O 1
ATOM 2661 N N . VAL B 1 106 ? 4.93 9.484 -2.096 1 98.5 106 VAL B N 1
ATOM 2662 C CA . VAL B 1 106 ? 3.543 9.125 -2.377 1 98.5 106 VAL B CA 1
ATOM 2663 C C . VAL B 1 106 ? 3.225 9.391 -3.846 1 98.5 106 VAL B C 1
ATOM 2665 O O . VAL B 1 106 ? 3.764 10.328 -4.441 1 98.5 106 VAL B O 1
ATOM 2668 N N . TYR B 1 107 ? 2.348 8.641 -4.406 1 98.25 107 TYR B N 1
ATOM 2669 C CA . TYR B 1 107 ? 1.942 8.703 -5.809 1 98.25 107 TYR B CA 1
ATOM 2670 C C . TYR B 1 107 ? 1.296 10.047 -6.121 1 98.25 107 TYR B C 1
ATOM 2672 O O . TYR B 1 107 ? 1.662 10.711 -7.098 1 98.25 107 TYR B O 1
ATOM 2680 N N . ILE B 1 108 ? 0.386 10.469 -5.199 1 98.25 108 ILE B N 1
ATOM 2681 C CA . ILE B 1 108 ? -0.36 11.688 -5.484 1 98.25 108 ILE B CA 1
ATOM 2682 C C . ILE B 1 108 ? -0.791 12.352 -4.176 1 98.25 108 ILE B C 1
ATOM 2684 O O . ILE B 1 108 ? -1.13 11.664 -3.209 1 98.25 108 ILE B O 1
ATOM 2688 N N . ILE B 1 109 ? -0.723 13.703 -4.168 1 98.38 109 ILE B N 1
ATOM 2689 C CA . ILE B 1 109 ? -1.203 14.508 -3.049 1 98.38 109 ILE B CA 1
ATOM 2690 C C . ILE B 1 109 ? -2.252 15.5 -3.541 1 98.38 109 ILE B C 1
ATOM 2692 O O . ILE B 1 109 ? -1.911 16.547 -4.094 1 98.38 109 ILE B O 1
ATOM 2696 N N . THR B 1 110 ? -3.5 15.172 -3.252 1 98.31 110 THR B N 1
ATOM 2697 C CA . THR B 1 110 ? -4.555 16.125 -3.592 1 98.31 110 THR B CA 1
ATOM 2698 C C . THR B 1 110 ? -5.355 16.5 -2.352 1 98.31 110 THR B C 1
ATOM 2700 O O . THR B 1 110 ? -6.137 17.453 -2.381 1 98.31 110 THR B O 1
ATOM 2703 N N . CYS B 1 111 ? -5.168 15.805 -1.284 1 97.25 111 CYS B N 1
ATOM 2704 C CA . CYS B 1 111 ? -5.84 16.141 -0.032 1 97.25 111 CYS B CA 1
ATOM 2705 C C . CYS B 1 111 ? -5.223 17.375 0.608 1 97.25 111 CYS B C 1
ATOM 2707 O O . CYS B 1 111 ? -4.098 17.312 1.114 1 97.25 111 CYS B O 1
ATOM 2709 N N . LYS B 1 112 ? -5.957 18.406 0.682 1 95.62 112 LYS B N 1
ATOM 2710 C CA . LYS B 1 112 ? -5.461 19.688 1.185 1 95.62 112 LYS B CA 1
ATOM 2711 C C . LYS B 1 112 ? -5.105 19.594 2.666 1 95.62 112 LYS B C 1
ATOM 2713 O O . LYS B 1 112 ? -4.141 20.219 3.117 1 95.62 112 LYS B O 1
ATOM 2718 N N . ASP B 1 113 ? -5.863 18.859 3.398 1 94.81 113 ASP B N 1
ATOM 2719 C CA . ASP B 1 113 ? -5.625 18.75 4.836 1 94.81 113 ASP B CA 1
ATOM 2720 C C . ASP B 1 113 ? -4.258 18.141 5.125 1 94.81 113 ASP B C 1
ATOM 2722 O O . ASP B 1 113 ? -3.52 18.641 5.98 1 94.81 113 ASP B O 1
ATOM 2726 N N . LEU B 1 114 ? -3.916 17.156 4.418 1 97.75 114 LEU B N 1
ATOM 2727 C CA . LEU B 1 114 ? -2.617 16.516 4.613 1 97.75 114 LEU B CA 1
ATOM 2728 C C . LEU B 1 114 ? -1.491 17.422 4.125 1 97.75 114 LEU B C 1
ATOM 2730 O O . LEU B 1 114 ? -0.443 17.516 4.766 1 97.75 114 LEU B O 1
ATOM 2734 N N . ALA B 1 115 ? -1.728 18.125 3.041 1 98 115 ALA B N 1
ATOM 2735 C CA . ALA B 1 115 ? -0.744 19.094 2.541 1 98 115 ALA B CA 1
ATOM 2736 C C . ALA B 1 115 ? -0.514 20.219 3.545 1 98 115 ALA B C 1
ATOM 2738 O O . ALA B 1 115 ? 0.621 20.656 3.744 1 98 115 ALA B O 1
ATOM 2739 N N . ASP B 1 116 ? -1.553 20.609 4.176 1 96.38 116 ASP B N 1
ATOM 2740 C CA . ASP B 1 116 ? -1.458 21.672 5.16 1 96.38 116 ASP B CA 1
ATOM 2741 C C . ASP B 1 116 ? -0.601 21.25 6.352 1 96.38 116 ASP B C 1
ATOM 2743 O O . ASP B 1 116 ? 0.101 22.078 6.941 1 96.38 116 ASP B O 1
ATOM 2747 N N . ILE B 1 117 ? -0.739 20.031 6.664 1 97.44 117 ILE B N 1
ATOM 2748 C CA . ILE B 1 117 ? 0.099 19.531 7.75 1 97.44 117 ILE B CA 1
ATOM 2749 C C . ILE B 1 117 ? 1.571 19.672 7.367 1 97.44 117 ILE B C 1
ATOM 2751 O O . ILE B 1 117 ? 2.395 20.094 8.18 1 97.44 117 ILE B O 1
ATOM 2755 N N . LEU B 1 118 ? 1.926 19.328 6.125 1 98.5 118 LEU B N 1
ATOM 2756 C CA . LEU B 1 118 ? 3.301 19.469 5.66 1 98.5 118 LEU B CA 1
ATOM 2757 C C . LEU B 1 118 ? 3.754 20.922 5.738 1 98.5 118 LEU B C 1
ATOM 2759 O O . LEU B 1 118 ? 4.852 21.219 6.223 1 98.5 118 LEU B O 1
ATOM 2763 N N . SER B 1 119 ? 2.904 21.812 5.32 1 97.69 119 SER B N 1
ATOM 2764 C CA . SER B 1 119 ? 3.211 23.234 5.344 1 97.69 119 SER B CA 1
ATOM 2765 C C . SER B 1 119 ? 3.455 23.719 6.766 1 97.69 119 SER B C 1
ATOM 2767 O O . SER B 1 119 ? 4.422 24.438 7.02 1 97.69 119 SER B O 1
ATOM 2769 N N . ARG B 1 120 ? 2.613 23.312 7.645 1 95.94 120 ARG B N 1
ATOM 2770 C CA . ARG B 1 120 ? 2.725 23.719 9.039 1 95.94 120 ARG B CA 1
ATOM 2771 C C . ARG B 1 120 ? 4.031 23.219 9.656 1 95.94 120 ARG B C 1
ATOM 2773 O O . ARG B 1 120 ? 4.734 23.969 10.328 1 95.94 120 ARG B O 1
ATOM 2780 N N . LEU B 1 121 ? 4.289 22.016 9.398 1 98.19 121 LEU B N 1
ATOM 2781 C CA . LEU B 1 121 ? 5.512 21.422 9.938 1 98.19 121 LEU B CA 1
ATOM 2782 C C . LEU B 1 121 ? 6.746 22.094 9.344 1 98.19 121 LEU B C 1
ATOM 2784 O O . LEU B 1 121 ? 7.723 22.344 10.047 1 98.19 121 LEU B O 1
ATOM 2788 N N . PHE B 1 122 ? 6.676 22.391 8.102 1 98.62 122 PHE B N 1
ATOM 2789 C CA . PHE B 1 122 ? 7.773 23.062 7.422 1 98.62 122 PHE B CA 1
ATOM 2790 C C . PHE B 1 122 ? 8.039 24.422 8.047 1 98.62 122 PHE B C 1
ATOM 2792 O O . PHE B 1 122 ? 9.188 24.781 8.32 1 98.62 122 PHE B O 1
ATOM 2799 N N . ARG B 1 123 ? 7.09 25.141 8.344 1 97.12 123 ARG B N 1
ATOM 2800 C CA . ARG B 1 123 ? 7.203 26.469 8.93 1 97.12 123 ARG B CA 1
ATOM 2801 C C . ARG B 1 123 ? 7.746 26.391 10.352 1 97.12 123 ARG B C 1
ATOM 2803 O O . ARG B 1 123 ? 8.367 27.344 10.836 1 97.12 123 ARG B O 1
ATOM 2810 N N . ARG B 1 124 ? 7.508 25.281 10.945 1 96.56 124 ARG B N 1
ATOM 2811 C CA . ARG B 1 124 ? 8.008 25.078 12.305 1 96.56 124 ARG B CA 1
ATOM 2812 C C . ARG B 1 124 ? 9.469 24.656 12.289 1 96.56 124 ARG B C 1
ATOM 2814 O O . ARG B 1 124 ? 10.07 24.438 13.344 1 96.56 124 ARG B O 1
ATOM 2821 N N . GLY B 1 125 ? 9.984 24.406 11.109 1 98.31 125 GLY B N 1
ATOM 2822 C CA . GLY B 1 125 ? 11.414 24.125 11.008 1 98.31 125 GLY B CA 1
ATOM 2823 C C . GLY B 1 125 ? 11.719 22.688 10.695 1 98.31 125 GLY B C 1
ATOM 2824 O O . GLY B 1 125 ? 12.883 22.281 10.656 1 98.31 125 GLY B O 1
ATOM 2825 N N . VAL B 1 126 ? 10.703 21.875 10.492 1 98.75 126 VAL B N 1
ATOM 2826 C CA . VAL B 1 126 ? 10.914 20.484 10.117 1 98.75 126 VAL B CA 1
ATOM 2827 C C . VAL B 1 126 ? 11.469 20.406 8.703 1 98.75 126 VAL B C 1
ATOM 2829 O O . VAL B 1 126 ? 11 21.109 7.805 1 98.75 126 VAL B O 1
ATOM 2832 N N . LYS B 1 127 ? 12.492 19.609 8.5 1 98.88 127 LYS B N 1
ATOM 2833 C CA . LYS B 1 127 ? 13.008 19.359 7.156 1 98.88 127 LYS B CA 1
ATOM 2834 C C . LYS B 1 127 ? 12.133 18.344 6.418 1 98.88 127 LYS B C 1
ATOM 2836 O O . LYS B 1 127 ? 12.039 17.188 6.832 1 98.88 127 LYS B O 1
ATOM 2841 N N . ILE B 1 128 ? 11.539 18.766 5.359 1 98.88 128 ILE B N 1
ATOM 2842 C CA . ILE B 1 128 ? 10.617 17.906 4.629 1 98.88 128 ILE B CA 1
ATOM 2843 C C . ILE B 1 128 ? 11.133 17.688 3.209 1 98.88 128 ILE B C 1
ATOM 2845 O O . ILE B 1 128 ? 11.594 18.625 2.555 1 98.88 128 ILE B O 1
ATOM 2849 N N . ARG B 1 129 ? 11.141 16.469 2.742 1 98.88 129 ARG B N 1
ATOM 2850 C CA . ARG B 1 129 ? 11.391 16.078 1.356 1 98.88 129 ARG B CA 1
ATOM 2851 C C . ARG B 1 129 ? 10.219 15.273 0.801 1 98.88 129 ARG B C 1
ATOM 2853 O O . ARG B 1 129 ? 9.656 14.438 1.501 1 98.88 129 ARG B O 1
ATOM 2860 N N . ILE B 1 130 ? 9.867 15.586 -0.428 1 98.75 130 ILE B N 1
ATOM 2861 C CA . ILE B 1 130 ? 8.758 14.875 -1.05 1 98.75 130 ILE B CA 1
ATOM 2862 C C . ILE B 1 130 ? 9.219 14.234 -2.359 1 98.75 130 ILE B C 1
ATOM 2864 O O . ILE B 1 130 ? 9.883 14.891 -3.172 1 98.75 130 ILE B O 1
ATOM 2868 N N . ILE B 1 131 ? 8.953 12.945 -2.504 1 98.44 131 ILE B N 1
ATOM 2869 C CA . ILE B 1 131 ? 9.039 12.266 -3.793 1 98.44 131 ILE B CA 1
ATOM 2870 C C . ILE B 1 131 ? 7.637 11.883 -4.262 1 98.44 131 ILE B C 1
ATOM 2872 O O . ILE B 1 131 ? 6.859 11.289 -3.508 1 98.44 131 ILE B O 1
ATOM 2876 N N . SER B 1 132 ? 7.254 12.281 -5.469 1 97.69 132 SER B N 1
ATOM 2877 C CA . SER B 1 132 ? 5.949 11.945 -6.027 1 97.69 132 SER B CA 1
ATOM 2878 C C . SER B 1 132 ? 6.059 11.586 -7.508 1 97.69 132 SER B C 1
ATOM 2880 O O . SER B 1 132 ? 7.16 11.531 -8.055 1 97.69 132 SER B O 1
ATOM 2882 N N . ASP B 1 133 ? 4.988 11.203 -8.078 1 97.31 133 ASP B N 1
ATOM 2883 C CA . ASP B 1 133 ? 4.957 10.766 -9.469 1 97.31 133 ASP B CA 1
ATOM 2884 C C . ASP B 1 133 ? 4.926 11.953 -10.422 1 97.31 133 ASP B C 1
ATOM 2886 O O . ASP B 1 133 ? 4.137 12.883 -10.242 1 97.31 133 ASP B O 1
ATOM 2890 N N . SER B 1 134 ? 5.699 11.891 -11.469 1 93.69 134 SER B N 1
ATOM 2891 C CA . SER B 1 134 ? 5.848 13.016 -12.391 1 93.69 134 SER B CA 1
ATOM 2892 C C . SER B 1 134 ? 4.547 13.289 -13.141 1 93.69 134 SER B C 1
ATOM 2894 O O . SER B 1 134 ? 4.203 14.445 -13.391 1 93.69 134 SER B O 1
ATOM 2896 N N . GLU B 1 135 ? 3.83 12.266 -13.438 1 91.62 135 GLU B N 1
ATOM 2897 C CA . GLU B 1 135 ? 2.611 12.414 -14.227 1 91.62 135 GLU B CA 1
ATOM 2898 C C . GLU B 1 135 ? 1.47 12.969 -13.375 1 91.62 135 GLU B C 1
ATOM 2900 O O . GLU B 1 135 ? 0.455 13.422 -13.906 1 91.62 135 GLU B O 1
ATOM 2905 N N . GLN B 1 136 ? 1.692 12.984 -12.039 1 91 136 GLN B N 1
ATOM 2906 C CA . GLN B 1 136 ? 0.612 13.406 -11.148 1 91 136 GLN B CA 1
ATOM 2907 C C . GLN B 1 136 ? 0.839 14.828 -10.641 1 91 136 GLN B C 1
ATOM 2909 O O . GLN B 1 136 ? -0.021 15.391 -9.969 1 91 136 GLN B O 1
ATOM 2914 N N . LEU B 1 137 ? 1.916 15.445 -10.984 1 89.75 137 LEU B N 1
ATOM 2915 C CA . LEU B 1 137 ? 2.266 16.766 -10.492 1 89.75 137 LEU B CA 1
ATOM 2916 C C . LEU B 1 137 ? 1.215 17.797 -10.906 1 89.75 137 LEU B C 1
ATOM 2918 O O . LEU B 1 137 ? 0.936 18.734 -10.156 1 89.75 137 LEU B O 1
ATOM 2922 N N . ARG B 1 138 ? 0.614 17.5 -12.102 1 87.81 138 ARG B N 1
ATOM 2923 C CA . ARG B 1 138 ? -0.312 18.5 -12.625 1 87.81 138 ARG B CA 1
ATOM 2924 C C . ARG B 1 138 ? -1.747 17.984 -12.602 1 87.81 138 ARG B C 1
ATOM 2926 O O . ARG B 1 138 ? -2.621 18.516 -13.281 1 87.81 138 ARG B O 1
ATOM 2933 N N . SER B 1 139 ? -1.862 16.922 -11.875 1 91.81 139 SER B N 1
ATOM 2934 C CA . SER B 1 139 ? -3.227 16.422 -11.742 1 91.81 139 SER B CA 1
ATOM 2935 C C . SER B 1 139 ? -4.133 17.453 -11.078 1 91.81 139 SER B C 1
ATOM 2937 O O . SER B 1 139 ? -3.654 18.344 -10.359 1 91.81 139 SER B O 1
ATOM 2939 N N . SER B 1 140 ? -5.406 17.312 -11.359 1 93.56 140 SER B N 1
ATOM 2940 C CA . SER B 1 140 ? -6.363 18.25 -10.758 1 93.56 140 SER B CA 1
ATOM 2941 C C . SER B 1 140 ? -6.328 18.156 -9.234 1 93.56 140 SER B C 1
ATOM 2943 O O . SER B 1 140 ? -6.438 17.078 -8.664 1 93.56 140 SER B O 1
ATOM 2945 N N . GLY B 1 141 ? -6.098 19.344 -8.609 1 96 141 GLY B N 1
ATOM 2946 C CA . GLY B 1 141 ? -6.129 19.422 -7.16 1 96 141 GLY B CA 1
ATOM 2947 C C . GLY B 1 141 ? -4.785 19.125 -6.52 1 96 141 GLY B C 1
ATOM 2948 O O . GLY B 1 141 ? -4.664 19.125 -5.293 1 96 141 GLY B O 1
ATOM 2949 N N . SER B 1 142 ? -3.859 18.891 -7.363 1 97.5 142 SER B N 1
ATOM 2950 C CA . SER B 1 142 ? -2.541 18.578 -6.816 1 97.5 142 SER B CA 1
ATOM 2951 C C . SER B 1 142 ? -2.053 19.703 -5.902 1 97.5 142 SER B C 1
ATOM 2953 O O . SER B 1 142 ? -2.232 20.875 -6.207 1 97.5 142 SER B O 1
ATOM 2955 N N . GLN B 1 143 ? -1.424 19.266 -4.793 1 97.75 143 GLN B N 1
ATOM 2956 C CA . GLN B 1 143 ? -0.917 20.234 -3.818 1 97.75 143 GLN B CA 1
ATOM 2957 C C . GLN B 1 143 ? 0.585 20.438 -3.984 1 97.75 143 GLN B C 1
ATOM 2959 O O . GLN B 1 143 ? 1.192 21.219 -3.25 1 97.75 143 GLN B O 1
ATOM 2964 N N . ILE B 1 144 ? 1.168 19.781 -4.914 1 97.38 144 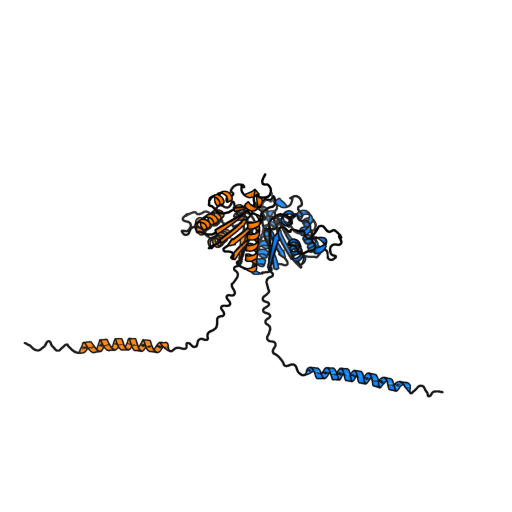ILE B N 1
ATOM 2965 C CA . ILE B 1 144 ? 2.621 19.734 -5.031 1 97.38 144 ILE B CA 1
ATOM 2966 C C . ILE B 1 144 ? 3.156 21.125 -5.371 1 97.38 144 ILE B C 1
ATOM 2968 O O . ILE B 1 144 ? 4.16 21.562 -4.805 1 97.38 144 ILE B O 1
ATOM 2972 N N . TRP B 1 145 ? 2.477 21.797 -6.277 1 95.38 145 TRP B N 1
ATOM 2973 C CA . TRP B 1 145 ? 2.934 23.125 -6.672 1 95.38 145 TRP B CA 1
ATOM 2974 C C . TRP B 1 145 ? 2.936 24.078 -5.48 1 95.38 145 TRP B C 1
ATOM 2976 O O . TRP B 1 145 ? 3.91 24.812 -5.258 1 95.38 145 TRP B O 1
ATOM 2986 N N . SER B 1 146 ? 1.889 24.062 -4.738 1 96.75 146 SER B N 1
ATOM 2987 C CA . SER B 1 146 ? 1.793 24.906 -3.555 1 96.75 146 SER B CA 1
ATOM 2988 C C . SER B 1 146 ? 2.9 24.594 -2.555 1 96.75 146 SER B C 1
ATOM 2990 O O . SER B 1 146 ? 3.492 25.5 -1.967 1 96.75 146 SER B O 1
ATOM 2992 N N . LEU B 1 147 ? 3.184 23.344 -2.389 1 98.06 147 LEU B N 1
ATOM 2993 C CA . LEU B 1 147 ? 4.219 22.922 -1.453 1 98.06 147 LEU B CA 1
ATOM 2994 C C . LEU B 1 147 ? 5.598 23.344 -1.939 1 98.06 147 LEU B C 1
ATOM 2996 O O . LEU B 1 147 ? 6.418 23.828 -1.152 1 98.06 147 LEU B O 1
ATOM 3000 N N . ARG B 1 148 ? 5.781 23.25 -3.184 1 96.88 148 ARG B N 1
ATOM 3001 C CA . ARG B 1 148 ? 7.043 23.672 -3.775 1 96.88 148 ARG B CA 1
ATOM 3002 C C . ARG B 1 148 ? 7.234 25.188 -3.609 1 96.88 148 ARG B C 1
ATOM 3004 O O . ARG B 1 148 ? 8.336 25.641 -3.299 1 96.88 148 ARG B O 1
ATOM 3011 N N . LYS B 1 149 ? 6.293 25.844 -3.861 1 97.12 149 LYS B N 1
ATOM 3012 C CA . LYS B 1 149 ? 6.348 27.297 -3.758 1 97.12 149 LYS B CA 1
ATOM 3013 C C . LYS B 1 149 ? 6.719 27.734 -2.346 1 97.12 149 LYS B C 1
ATOM 3015 O O . LYS B 1 149 ? 7.371 28.766 -2.16 1 97.12 149 LYS B O 1
ATOM 3020 N N . GLU B 1 150 ? 6.324 26.953 -1.396 1 97.62 150 GLU B N 1
ATOM 3021 C CA . GLU B 1 150 ? 6.641 27.266 -0.007 1 97.62 150 GLU B CA 1
ATOM 3022 C C . GLU B 1 150 ? 8.109 26.984 0.302 1 97.62 150 GLU B C 1
ATOM 3024 O O . GLU B 1 150 ? 8.633 27.406 1.332 1 97.62 150 GLU B O 1
ATOM 3029 N N . GLY B 1 151 ? 8.711 26.234 -0.581 1 98.06 151 GLY B N 1
ATOM 3030 C CA . GLY B 1 151 ? 10.125 25.953 -0.397 1 98.06 151 GLY B CA 1
ATOM 3031 C C . GLY B 1 151 ? 10.406 24.484 -0.073 1 98.06 151 GLY B C 1
ATOM 3032 O O . GLY B 1 151 ? 11.555 24.109 0.155 1 98.06 151 GLY B O 1
ATOM 3033 N N . ILE B 1 152 ? 9.383 23.672 -0.065 1 98.56 152 ILE B N 1
ATOM 3034 C CA . ILE B 1 152 ? 9.57 22.25 0.214 1 98.56 152 ILE B CA 1
ATOM 3035 C C . ILE B 1 152 ? 10.141 21.547 -1.021 1 98.56 152 ILE B C 1
ATOM 3037 O O . ILE B 1 152 ? 9.555 21.625 -2.105 1 98.56 152 ILE B O 1
ATOM 3041 N N . PRO B 1 153 ? 11.305 20.922 -0.889 1 98.25 153 PRO B N 1
ATOM 3042 C CA . PRO B 1 153 ? 11.867 20.219 -2.047 1 98.25 153 PRO B CA 1
ATOM 3043 C C . PRO B 1 153 ? 11.016 19.047 -2.5 1 98.25 153 PRO B C 1
ATOM 3045 O O . PRO B 1 153 ? 10.578 18.234 -1.672 1 98.25 153 PRO B O 1
ATOM 3048 N N . VAL B 1 154 ? 10.789 18.984 -3.805 1 97.69 154 VAL B N 1
ATOM 3049 C CA . VAL B 1 154 ? 10.023 17.891 -4.41 1 97.69 154 VAL B CA 1
ATOM 3050 C C . VAL B 1 154 ? 10.812 17.297 -5.574 1 97.69 154 VAL B C 1
ATOM 3052 O O . VAL B 1 154 ? 11.359 18.031 -6.406 1 97.69 154 VAL B O 1
ATOM 3055 N N . ARG B 1 155 ? 10.93 15.945 -5.527 1 97.19 155 ARG B N 1
ATOM 3056 C CA . ARG B 1 155 ? 11.516 15.234 -6.66 1 97.19 155 ARG B CA 1
ATOM 3057 C C . ARG B 1 155 ? 10.531 14.227 -7.242 1 97.19 155 ARG B C 1
ATOM 3059 O O . ARG B 1 155 ? 9.594 13.797 -6.559 1 97.19 155 ARG B O 1
ATOM 3066 N N . THR B 1 156 ? 10.766 13.898 -8.547 1 95.31 156 THR B N 1
ATOM 3067 C CA . THR B 1 156 ? 9.875 12.961 -9.227 1 95.31 156 THR B CA 1
ATOM 3068 C C . THR B 1 156 ? 10.672 11.938 -10.023 1 95.31 156 THR B C 1
ATOM 3070 O O . THR B 1 156 ? 11.852 12.156 -10.32 1 95.31 156 THR B O 1
ATOM 3073 N N . ASN B 1 157 ? 10.008 10.852 -10.281 1 92.06 157 ASN B N 1
ATOM 3074 C CA . ASN B 1 157 ? 10.633 9.844 -11.141 1 92.06 157 ASN B CA 1
ATOM 3075 C C . ASN B 1 157 ? 10.648 10.289 -12.602 1 92.06 157 ASN B C 1
ATOM 3077 O O . ASN B 1 157 ? 9.617 10.695 -13.141 1 92.06 157 ASN B O 1
ATOM 3081 N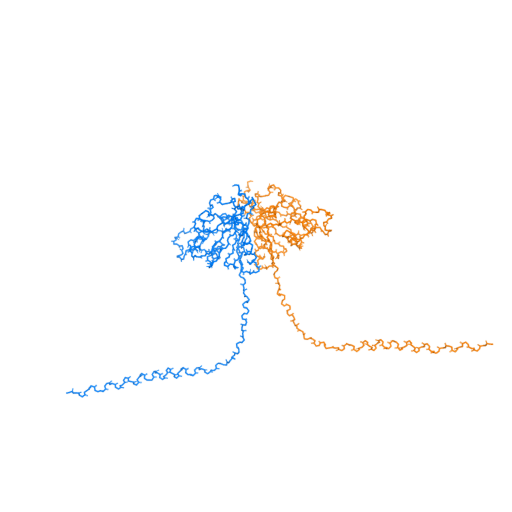 N . PRO B 1 158 ? 11.812 10.258 -13.234 1 85.5 158 PRO B N 1
ATOM 3082 C CA . PRO B 1 158 ? 11.906 10.688 -14.633 1 85.5 158 PRO B CA 1
ATOM 3083 C C . PRO B 1 158 ? 11.492 9.594 -15.617 1 85.5 158 PRO B C 1
ATOM 3085 O O . PRO B 1 158 ? 12.273 9.203 -16.484 1 85.5 158 PRO B O 1
ATOM 3088 N N . SER B 1 159 ? 10.445 8.82 -15.414 1 84.69 159 SER B N 1
ATOM 3089 C CA . SER B 1 159 ? 10.016 7.742 -16.297 1 84.69 159 SER B CA 1
ATOM 3090 C C . SER B 1 159 ? 8.492 7.652 -16.344 1 84.69 159 SER B C 1
ATOM 3092 O O . SER B 1 159 ? 7.797 8.344 -15.602 1 84.69 159 SER B O 1
ATOM 3094 N N . SER B 1 160 ? 8.094 6.828 -17.297 1 89.56 160 SER B N 1
ATOM 3095 C CA . SER B 1 160 ? 6.648 6.629 -17.422 1 89.56 160 SER B CA 1
ATOM 3096 C C . SER B 1 160 ? 6.145 5.594 -16.438 1 89.56 160 SER B C 1
ATOM 3098 O O . SER B 1 160 ? 4.938 5.43 -16.25 1 89.56 160 SER B O 1
ATOM 3100 N N . TYR B 1 161 ? 7.078 5.047 -15.758 1 93.25 161 TYR B N 1
ATOM 3101 C CA . TYR B 1 161 ? 6.66 4.129 -14.703 1 93.25 161 TYR B CA 1
ATOM 3102 C C . TYR B 1 161 ? 6.234 4.887 -13.453 1 93.25 161 TYR B C 1
ATOM 3104 O O . TYR B 1 161 ? 6.668 6.016 -13.227 1 93.25 161 TYR B O 1
ATOM 3112 N N . LEU B 1 162 ? 5.496 4.25 -12.625 1 95.25 162 LEU B N 1
ATOM 3113 C CA . LEU B 1 162 ? 4.852 4.965 -11.523 1 95.25 162 LEU B CA 1
ATOM 3114 C C . LEU B 1 162 ? 5.75 4.992 -10.297 1 95.25 162 LEU B C 1
ATOM 3116 O O . LEU B 1 162 ? 6.402 3.996 -9.977 1 95.25 162 LEU B O 1
ATOM 3120 N N . MET B 1 163 ? 5.805 6.141 -9.711 1 97.38 163 MET B N 1
ATOM 3121 C CA . MET B 1 163 ? 6.148 6.168 -8.289 1 97.38 163 MET B CA 1
ATOM 3122 C C . MET B 1 163 ? 4.973 5.711 -7.434 1 97.38 163 MET B C 1
ATOM 3124 O O . MET B 1 163 ? 4.188 6.531 -6.961 1 97.38 163 MET B O 1
ATOM 3128 N N . HIS B 1 164 ? 4.965 4.43 -7.137 1 98.38 164 HIS B N 1
ATOM 3129 C CA . HIS B 1 164 ? 3.729 3.844 -6.633 1 98.38 164 HIS B CA 1
ATOM 3130 C C . HIS B 1 164 ? 3.822 3.562 -5.137 1 98.38 164 HIS B C 1
ATOM 3132 O O . HIS B 1 164 ? 2.914 2.959 -4.559 1 98.38 164 HIS B O 1
ATOM 3138 N N . HIS B 1 165 ? 4.906 4.027 -4.52 1 98.62 165 HIS B N 1
ATOM 3139 C CA . HIS B 1 165 ? 4.98 3.98 -3.064 1 98.62 165 HIS B CA 1
ATOM 3140 C C . HIS B 1 165 ? 3.906 4.855 -2.428 1 98.62 165 HIS B C 1
ATOM 3142 O O . HIS B 1 165 ? 3.398 5.781 -3.064 1 98.62 165 HIS B O 1
ATOM 3148 N N . LYS B 1 166 ? 3.57 4.562 -1.196 1 98.69 166 LYS B N 1
ATOM 3149 C CA . LYS B 1 166 ? 2.775 5.391 -0.294 1 98.69 166 LYS B CA 1
ATOM 3150 C C . LYS B 1 166 ? 3.299 5.305 1.136 1 98.69 166 LYS B C 1
ATOM 3152 O O . LYS B 1 166 ? 2.672 4.684 1.997 1 98.69 166 LYS B O 1
ATOM 3157 N N . PHE B 1 167 ? 4.469 5.93 1.289 1 98.94 167 PHE B N 1
ATOM 3158 C CA . PHE B 1 167 ? 4.957 5.836 2.66 1 98.94 167 PHE B CA 1
ATOM 3159 C C . PHE B 1 167 ? 5.527 7.168 3.125 1 98.94 167 PHE B C 1
ATOM 3161 O O . PHE B 1 167 ? 5.848 8.031 2.307 1 98.94 167 PHE B O 1
ATOM 3168 N N . VAL B 1 168 ? 5.582 7.328 4.422 1 98.94 168 VAL B N 1
ATOM 3169 C CA . VAL B 1 168 ? 6.188 8.453 5.125 1 98.94 168 VAL B CA 1
ATOM 3170 C C . VAL B 1 168 ? 7.129 7.941 6.211 1 98.94 168 VAL B C 1
ATOM 3172 O O . VAL B 1 168 ? 6.797 6.996 6.934 1 98.94 168 VAL B O 1
ATOM 3175 N N . VAL B 1 169 ? 8.281 8.57 6.27 1 98.88 169 VAL B N 1
ATOM 3176 C CA . VAL B 1 169 ? 9.188 8.32 7.387 1 98.88 169 VAL B CA 1
ATOM 3177 C C . VAL B 1 169 ? 9.305 9.578 8.242 1 98.88 169 VAL B C 1
ATOM 3179 O O . VAL B 1 169 ? 9.672 10.648 7.746 1 98.88 169 VAL B O 1
ATOM 3182 N N . ILE B 1 170 ? 8.969 9.438 9.516 1 98.81 170 ILE B N 1
ATOM 3183 C CA . ILE B 1 170 ? 8.977 10.555 10.453 1 98.81 170 ILE B CA 1
ATOM 3184 C C . ILE B 1 170 ? 10.18 10.422 11.391 1 98.81 170 ILE B C 1
ATOM 3186 O O . ILE B 1 170 ? 10.336 9.406 12.07 1 98.81 170 ILE B O 1
ATOM 3190 N N . ASP B 1 171 ? 11.062 11.414 11.414 1 98.75 171 ASP B N 1
ATOM 3191 C CA . ASP B 1 171 ? 12.227 11.523 12.289 1 98.75 171 ASP B CA 1
ATOM 3192 C C . ASP B 1 171 ? 13.133 10.305 12.164 1 98.75 171 ASP B C 1
ATOM 3194 O O . ASP B 1 171 ? 13.711 9.844 13.148 1 98.75 171 ASP B O 1
ATOM 3198 N N . GLU B 1 172 ? 13.086 9.688 10.992 1 98.38 172 GLU B N 1
ATOM 3199 C CA . GLU B 1 172 ? 13.883 8.508 10.664 1 98.38 172 GLU B CA 1
ATOM 3200 C C . GLU B 1 172 ? 13.562 7.348 11.602 1 98.38 172 GLU B C 1
ATOM 3202 O O . GLU B 1 172 ? 14.422 6.504 11.867 1 98.38 172 GLU B O 1
ATOM 3207 N N . LYS B 1 173 ? 12.352 7.398 12.062 1 97.88 173 LYS B N 1
ATOM 3208 C CA . LYS B 1 173 ? 12.016 6.41 13.086 1 97.88 173 LYS B CA 1
ATOM 3209 C C . LYS B 1 173 ? 10.641 5.801 12.836 1 97.88 173 LYS B C 1
ATOM 3211 O O . LYS B 1 173 ? 10.484 4.578 12.859 1 97.88 173 LYS B O 1
ATOM 3216 N N . VAL B 1 174 ? 9.664 6.57 12.602 1 98.5 174 VAL B N 1
ATOM 3217 C CA . VAL B 1 174 ? 8.297 6.086 12.438 1 98.5 174 VAL B CA 1
ATOM 3218 C C . VAL B 1 174 ? 7.98 5.922 10.953 1 98.5 174 VAL B C 1
ATOM 3220 O O . VAL B 1 174 ? 8.188 6.848 10.164 1 98.5 174 VAL B O 1
ATOM 3223 N N . LEU B 1 175 ? 7.531 4.742 10.602 1 98.81 175 LEU B N 1
ATOM 3224 C CA . LEU B 1 175 ? 7.109 4.461 9.234 1 98.81 175 LEU B CA 1
ATOM 3225 C C . LEU B 1 175 ? 5.59 4.438 9.133 1 98.81 175 LEU B C 1
ATOM 3227 O O . LEU B 1 175 ? 4.918 3.807 9.945 1 98.81 175 LEU B O 1
ATOM 3231 N N . ILE B 1 176 ? 5.047 5.18 8.219 1 98.81 176 ILE B N 1
ATOM 3232 C CA . ILE B 1 176 ? 3.668 5.098 7.754 1 98.81 176 ILE B CA 1
ATOM 3233 C C . ILE B 1 176 ? 3.633 4.527 6.336 1 98.81 176 ILE B C 1
ATOM 3235 O O . ILE B 1 176 ? 4.199 5.117 5.414 1 98.81 176 ILE B O 1
ATOM 3239 N N . ASN B 1 177 ? 3.037 3.361 6.145 1 98.88 177 ASN B N 1
ATOM 3240 C CA . ASN B 1 177 ? 3.1 2.68 4.855 1 98.88 177 ASN B CA 1
ATOM 3241 C C . ASN B 1 177 ? 1.819 1.9 4.57 1 98.88 177 ASN B C 1
ATOM 3243 O O . ASN B 1 177 ? 1.212 1.341 5.484 1 98.88 177 ASN B O 1
ATOM 3247 N N . GLY B 1 178 ? 1.419 1.854 3.316 1 98.69 178 GLY B N 1
ATOM 3248 C CA . GLY B 1 178 ? 0.274 1.048 2.924 1 98.69 178 GLY B CA 1
ATOM 3249 C C . GLY B 1 178 ? -0.197 1.328 1.51 1 98.69 178 GLY B C 1
ATOM 3250 O O . GLY B 1 178 ? 0.618 1.508 0.603 1 98.69 178 GLY B O 1
ATOM 3251 N N . SER B 1 179 ? -1.498 1.248 1.356 1 98.75 179 SER B N 1
ATOM 3252 C CA . SER B 1 179 ? -2.1 1.429 0.039 1 98.75 179 SER B CA 1
ATOM 3253 C C . SER B 1 179 ? -2.621 2.85 -0.141 1 98.75 179 SER B C 1
ATOM 3255 O O . SER B 1 179 ? -3.016 3.238 -1.242 1 98.75 179 SER B O 1
ATOM 3257 N N . PHE B 1 180 ? -2.521 3.744 0.797 1 98.69 180 PHE B N 1
ATOM 3258 C CA . PHE B 1 180 ? -3.26 4.988 0.976 1 98.69 180 PHE B CA 1
ATOM 3259 C C . PHE B 1 180 ? -2.592 6.129 0.214 1 98.69 180 PHE B C 1
ATOM 3261 O O . PHE B 1 180 ? -1.551 6.637 0.634 1 98.69 180 PHE B O 1
ATOM 3268 N N . ASN B 1 181 ? -3.217 6.574 -0.944 1 98.5 181 ASN B N 1
ATOM 3269 C CA . ASN B 1 181 ? -2.861 7.84 -1.581 1 98.5 181 ASN B CA 1
ATOM 3270 C C . ASN B 1 181 ? -3.451 9.031 -0.833 1 98.5 181 ASN B C 1
ATOM 3272 O O . ASN B 1 181 ? -4.473 8.898 -0.153 1 98.5 181 ASN B O 1
ATOM 3276 N N . TRP B 1 182 ? -2.809 10.133 -0.933 1 98.62 182 TRP B N 1
ATOM 3277 C CA . TRP B 1 182 ? -3.303 11.297 -0.204 1 98.62 182 TRP B CA 1
ATOM 3278 C C . TRP B 1 182 ? -4.406 12 -0.986 1 98.62 182 TRP B C 1
ATOM 3280 O O . TRP B 1 182 ? -4.227 13.133 -1.453 1 98.62 182 TRP B O 1
ATOM 3290 N N . THR B 1 183 ? -5.562 11.367 -1.039 1 98.19 183 THR B N 1
ATOM 3291 C CA . THR B 1 183 ? -6.727 11.891 -1.751 1 98.19 183 THR B CA 1
ATOM 3292 C C . THR B 1 183 ? -7.973 11.82 -0.874 1 98.19 183 THR B C 1
ATOM 3294 O O . THR B 1 183 ? -8.031 11.039 0.076 1 98.19 183 THR B O 1
ATOM 3297 N N . ALA B 1 184 ? -8.938 12.664 -1.23 1 96.75 184 ALA B N 1
ATOM 3298 C CA . ALA B 1 184 ? -10.211 12.617 -0.514 1 96.75 184 ALA B CA 1
ATOM 3299 C C . ALA B 1 184 ? -10.883 11.258 -0.679 1 96.75 184 ALA B C 1
ATOM 3301 O O . ALA B 1 184 ? -11.477 10.734 0.265 1 96.75 184 ALA B O 1
ATOM 3302 N N . GLN B 1 185 ? -10.773 10.664 -1.844 1 96.88 185 GLN B N 1
ATOM 3303 C CA . GLN B 1 185 ? -11.398 9.375 -2.113 1 96.88 185 GLN B CA 1
ATOM 3304 C C . GLN B 1 185 ? -10.789 8.281 -1.25 1 96.88 185 GLN B C 1
ATOM 3306 O O . GLN B 1 185 ? -11.484 7.352 -0.831 1 96.88 185 GLN B O 1
ATOM 3311 N N . ALA B 1 186 ? -9.508 8.32 -1.006 1 98.44 186 ALA B N 1
ATOM 3312 C CA . ALA B 1 186 ? -8.852 7.336 -0.151 1 98.44 186 ALA B CA 1
ATOM 3313 C C . ALA B 1 186 ? -9.383 7.398 1.275 1 98.44 186 ALA B C 1
ATOM 3315 O O . ALA B 1 186 ? -9.453 6.383 1.968 1 98.44 186 ALA B O 1
ATOM 3316 N N . ILE B 1 187 ? -9.773 8.531 1.69 1 98.19 187 ILE B N 1
ATOM 3317 C CA . ILE B 1 187 ? -10.258 8.758 3.049 1 98.19 187 ILE B CA 1
ATOM 3318 C C . ILE B 1 187 ? -11.711 8.297 3.162 1 98.19 187 ILE B C 1
ATOM 3320 O O . ILE B 1 187 ? -12.094 7.648 4.137 1 98.19 187 ILE B O 1
ATOM 3324 N N . THR B 1 188 ? -12.5 8.555 2.092 1 97.12 188 THR B N 1
ATOM 3325 C CA . THR B 1 188 ? -13.945 8.508 2.312 1 97.12 188 THR B CA 1
ATOM 3326 C C . THR B 1 188 ? -14.586 7.383 1.51 1 97.12 188 THR B C 1
ATOM 3328 O O . THR B 1 188 ? -15.742 7.031 1.738 1 97.12 188 THR B O 1
ATOM 3331 N N . GLY B 1 189 ? -13.852 6.785 0.594 1 97.06 189 GLY B N 1
ATOM 3332 C CA . GLY B 1 189 ? -14.531 5.852 -0.293 1 97.06 189 GLY B CA 1
ATOM 3333 C C . GLY B 1 189 ? -13.734 4.586 -0.55 1 97.06 189 GLY B C 1
ATOM 3334 O O . GLY B 1 189 ? -14.258 3.479 -0.402 1 97.06 189 GLY B O 1
ATOM 3335 N N . ASN B 1 190 ? -12.492 4.684 -0.885 1 97.94 190 ASN B N 1
ATOM 3336 C CA . ASN B 1 190 ? -11.656 3.537 -1.244 1 97.94 190 ASN B CA 1
ATOM 3337 C C . ASN B 1 190 ? -11.422 2.621 -0.047 1 97.94 190 ASN B C 1
ATOM 3339 O O . ASN B 1 190 ? -11.438 3.074 1.1 1 97.94 190 ASN B O 1
ATOM 3343 N N . GLN B 1 191 ? -11.266 1.386 -0.324 1 98.38 191 GLN B N 1
ATOM 3344 C CA . GLN B 1 191 ? -10.727 0.471 0.678 1 98.38 191 GLN B CA 1
ATOM 3345 C C . GLN B 1 191 ? -9.203 0.553 0.737 1 98.38 191 GLN B C 1
ATOM 3347 O O . GLN B 1 191 ? -8.523 0.204 -0.228 1 98.38 191 GLN B O 1
ATOM 3352 N N . GLU B 1 192 ? -8.711 1.062 1.887 1 98.69 192 GLU B N 1
ATOM 3353 C CA . GLU B 1 192 ? -7.277 1.296 2.064 1 98.69 192 GLU B CA 1
ATOM 3354 C C . GLU B 1 192 ? -6.797 0.765 3.412 1 98.69 192 GLU B C 1
ATOM 3356 O O . GLU B 1 192 ? -7.602 0.536 4.316 1 98.69 192 GLU B O 1
ATOM 3361 N N . ASN B 1 193 ? -5.477 0.582 3.461 1 98.88 193 ASN B N 1
ATOM 3362 C CA . ASN B 1 193 ? -4.844 0.312 4.746 1 98.88 193 ASN B CA 1
ATOM 3363 C C . ASN B 1 193 ? -3.564 1.127 4.922 1 98.88 193 ASN B C 1
ATOM 3365 O O . ASN B 1 193 ? -2.934 1.521 3.939 1 98.88 193 ASN B O 1
ATOM 3369 N N . VAL B 1 194 ? -3.23 1.376 6.207 1 98.81 194 VAL B N 1
ATOM 3370 C CA . VAL B 1 194 ? -1.99 2.027 6.609 1 98.81 194 VAL B CA 1
ATOM 3371 C C . VAL B 1 194 ? -1.41 1.322 7.836 1 98.81 194 VAL B C 1
ATOM 3373 O O . VAL B 1 194 ? -2.104 1.138 8.836 1 98.81 194 VAL B O 1
ATOM 3376 N N . ILE B 1 195 ? -0.185 0.923 7.68 1 98.56 195 ILE B N 1
ATOM 3377 C CA . ILE B 1 195 ? 0.551 0.398 8.82 1 98.56 195 ILE B CA 1
ATOM 3378 C C . ILE B 1 195 ? 1.512 1.462 9.352 1 98.56 195 ILE B C 1
ATOM 3380 O O . ILE B 1 195 ? 2.266 2.062 8.586 1 98.56 195 ILE B O 1
ATOM 3384 N N . ILE B 1 196 ? 1.434 1.706 10.672 1 98.5 196 ILE B N 1
ATOM 3385 C CA . ILE B 1 196 ? 2.332 2.635 11.344 1 98.5 196 ILE B CA 1
ATOM 3386 C C . ILE B 1 196 ? 3.195 1.877 12.352 1 98.5 196 ILE B C 1
ATOM 3388 O O . ILE B 1 196 ? 2.676 1.168 13.219 1 98.5 196 ILE B O 1
ATOM 3392 N N . THR B 1 197 ? 4.512 2.029 12.219 1 97.69 197 THR B N 1
ATOM 3393 C CA . THR B 1 197 ? 5.398 1.297 13.109 1 97.69 197 THR B CA 1
ATOM 3394 C C . THR B 1 197 ? 6.691 2.074 13.344 1 97.69 197 THR B C 1
ATOM 3396 O O . THR B 1 197 ? 7.137 2.824 12.477 1 97.69 197 THR B O 1
ATOM 3399 N N . ASP B 1 198 ? 7.25 1.844 14.539 1 96.94 198 ASP B N 1
ATOM 3400 C CA . ASP B 1 198 ? 8.57 2.396 14.812 1 96.94 198 ASP B CA 1
ATOM 3401 C C . ASP B 1 198 ? 9.617 1.289 14.961 1 96.94 198 ASP B C 1
ATOM 3403 O O . ASP B 1 198 ? 10.656 1.485 15.586 1 96.94 198 ASP B O 1
ATOM 3407 N N . ASP B 1 199 ? 9.234 0.131 14.414 1 94.62 199 ASP B N 1
ATOM 3408 C CA . ASP B 1 199 ? 10.211 -0.957 14.391 1 94.62 199 ASP B CA 1
ATOM 3409 C C . ASP B 1 199 ? 11.406 -0.606 13.508 1 94.62 199 ASP B C 1
ATOM 3411 O O . ASP B 1 199 ? 11.273 -0.524 12.281 1 94.62 199 ASP B O 1
ATOM 3415 N N . ASP B 1 200 ? 12.531 -0.562 14.102 1 95.38 200 ASP B N 1
ATOM 3416 C CA . ASP B 1 200 ? 13.734 -0.123 13.406 1 95.38 200 ASP B CA 1
ATOM 3417 C C . ASP B 1 200 ? 14.094 -1.093 12.281 1 95.38 200 ASP B C 1
ATOM 3419 O O . ASP B 1 200 ? 14.641 -0.685 11.25 1 95.38 200 ASP B O 1
ATOM 3423 N N . ALA B 1 201 ? 13.734 -2.297 12.469 1 93 201 ALA B N 1
ATOM 3424 C CA . ALA B 1 201 ? 14.047 -3.309 11.461 1 93 201 ALA B CA 1
ATOM 3425 C C . ALA B 1 201 ? 13.312 -3.021 10.148 1 93 201 ALA B C 1
ATOM 3427 O O . ALA B 1 201 ? 13.758 -3.451 9.078 1 93 201 ALA B O 1
ATOM 3428 N N . VAL B 1 202 ? 12.273 -2.262 10.227 1 96.62 202 VAL B N 1
ATOM 3429 C CA . VAL B 1 202 ? 11.492 -1.958 9.039 1 96.62 202 VAL B CA 1
ATOM 3430 C C . VAL B 1 202 ? 11.734 -0.512 8.609 1 96.62 202 VAL B C 1
ATOM 3432 O O . VAL B 1 202 ? 12.047 -0.246 7.449 1 96.62 202 VAL B O 1
ATOM 3435 N N . SER B 1 203 ? 11.672 0.359 9.578 1 97.88 203 SER B N 1
ATOM 3436 C CA . SER B 1 203 ? 11.742 1.78 9.258 1 97.88 203 SER B CA 1
ATOM 3437 C C . SER B 1 203 ? 13.086 2.143 8.633 1 97.88 203 SER B C 1
ATOM 3439 O O . SER B 1 203 ? 13.156 2.98 7.734 1 97.88 203 SER B O 1
ATOM 3441 N N . SER B 1 204 ? 14.156 1.477 9.055 1 98.38 204 SER B N 1
ATOM 3442 C CA . SER B 1 204 ? 15.477 1.792 8.531 1 98.38 204 SER B CA 1
ATOM 3443 C C . SER B 1 204 ? 15.586 1.426 7.059 1 98.38 204 SER B C 1
ATOM 3445 O O . SER B 1 204 ? 16.312 2.082 6.301 1 98.38 204 SER B O 1
ATOM 3447 N N . LEU B 1 205 ? 14.883 0.411 6.625 1 98.69 205 LEU B N 1
ATOM 3448 C CA . LEU B 1 205 ? 14.891 0.006 5.223 1 98.69 205 LEU B CA 1
ATOM 3449 C C . LEU B 1 205 ? 14.195 1.044 4.352 1 98.69 205 LEU B C 1
ATOM 3451 O O . LEU B 1 205 ? 14.617 1.299 3.223 1 98.69 205 LEU B O 1
ATOM 3455 N N . PHE B 1 206 ? 13.211 1.673 4.918 1 98.88 206 PHE B N 1
ATOM 3456 C CA . PHE B 1 206 ? 12.492 2.691 4.16 1 98.88 206 PHE B CA 1
ATOM 3457 C C . PHE B 1 206 ? 13.266 4.008 4.156 1 98.88 206 PHE B C 1
ATOM 3459 O O . PHE B 1 206 ? 13.211 4.758 3.182 1 98.88 206 PHE B O 1
ATOM 3466 N N . VAL B 1 207 ? 13.945 4.242 5.246 1 98.88 207 VAL B N 1
ATOM 3467 C CA . VAL B 1 207 ? 14.852 5.387 5.242 1 98.88 207 VAL B CA 1
ATOM 3468 C C . VAL B 1 207 ? 15.875 5.242 4.121 1 98.88 207 VAL B C 1
ATOM 3470 O O . VAL B 1 207 ? 16.094 6.172 3.344 1 98.88 207 VAL B O 1
ATOM 3473 N N . ALA B 1 208 ? 16.422 4.094 4.02 1 98.88 208 ALA B N 1
ATOM 3474 C CA . ALA B 1 208 ? 17.422 3.826 2.988 1 98.88 208 ALA B CA 1
ATOM 3475 C C . ALA B 1 208 ? 16.797 3.9 1.594 1 98.88 208 ALA B C 1
ATOM 3477 O O . ALA B 1 208 ? 17.422 4.43 0.666 1 98.88 208 ALA B O 1
ATOM 3478 N N . GLU B 1 209 ? 15.625 3.338 1.473 1 98.88 209 GLU B N 1
ATOM 3479 C CA . GLU B 1 209 ? 14.945 3.363 0.18 1 98.88 209 GLU B CA 1
ATOM 3480 C C . GLU B 1 209 ? 14.641 4.793 -0.256 1 98.88 209 GLU B C 1
ATOM 3482 O O . GLU B 1 209 ? 14.844 5.148 -1.418 1 98.88 209 GLU B O 1
ATOM 3487 N N . PHE B 1 210 ? 14.18 5.594 0.638 1 98.88 210 PHE B N 1
ATOM 3488 C CA . PHE B 1 210 ? 13.914 6.988 0.306 1 98.88 210 PHE B CA 1
ATOM 3489 C C . PHE B 1 210 ? 15.195 7.688 -0.147 1 98.88 210 PHE B C 1
ATOM 3491 O O . PHE B 1 210 ? 15.188 8.406 -1.151 1 98.88 210 PHE B O 1
ATOM 3498 N N . GLN B 1 211 ? 16.203 7.43 0.652 1 98.75 211 GLN B N 1
ATOM 3499 C CA . GLN B 1 211 ? 17.484 8.078 0.333 1 98.75 211 GLN B CA 1
ATOM 3500 C C . GLN B 1 211 ? 17.984 7.656 -1.045 1 98.75 211 GLN B C 1
ATOM 3502 O O . GLN B 1 211 ? 18.453 8.484 -1.819 1 98.75 211 GLN B O 1
ATOM 3507 N N . ARG B 1 212 ? 17.875 6.445 -1.341 1 98.31 212 ARG B N 1
ATOM 3508 C CA . ARG B 1 212 ? 18.281 5.941 -2.65 1 98.31 212 ARG B CA 1
ATOM 3509 C C . ARG B 1 212 ? 17.516 6.645 -3.768 1 98.31 212 ARG B C 1
ATOM 3511 O O . ARG B 1 212 ? 18.125 7.133 -4.727 1 98.31 212 ARG B O 1
ATOM 3518 N N . LEU B 1 213 ? 16.234 6.734 -3.627 1 98.06 213 LEU B N 1
ATOM 3519 C CA . LEU B 1 213 ? 15.391 7.352 -4.641 1 98.06 213 LEU B CA 1
ATOM 3520 C C . LEU B 1 213 ? 15.672 8.852 -4.742 1 98.06 213 LEU B C 1
ATOM 3522 O O . LEU B 1 213 ? 15.68 9.406 -5.844 1 98.06 213 LEU B O 1
ATOM 3526 N N . TRP B 1 214 ? 15.828 9.406 -3.58 1 98.19 214 TRP B N 1
ATOM 3527 C CA . TRP B 1 214 ? 16.094 10.836 -3.545 1 98.19 214 TRP B CA 1
ATOM 3528 C C . TRP B 1 214 ? 17.344 11.18 -4.348 1 98.19 214 TRP B C 1
ATOM 3530 O O . TRP B 1 214 ? 17.375 12.18 -5.074 1 98.19 214 TRP B O 1
ATOM 3540 N N . GLU B 1 215 ? 18.344 10.336 -4.215 1 97.44 215 GLU B N 1
ATOM 3541 C CA . GLU B 1 215 ? 19.594 10.547 -4.949 1 97.44 215 GLU B CA 1
ATOM 3542 C C . GLU B 1 215 ? 19.406 10.234 -6.434 1 97.44 215 GLU B C 1
ATOM 3544 O O . GLU B 1 215 ? 19.906 10.961 -7.293 1 97.44 215 GLU B O 1
ATOM 3549 N N . GLU B 1 216 ? 18.688 9.219 -6.691 1 95.88 216 GLU B N 1
ATOM 3550 C CA . GLU B 1 216 ? 18.469 8.805 -8.07 1 95.88 216 GLU B CA 1
ATOM 3551 C C . GLU B 1 216 ? 17.688 9.867 -8.844 1 95.88 216 GLU B C 1
ATOM 3553 O O . GLU B 1 216 ? 17.922 10.062 -10.039 1 95.88 216 GLU B O 1
ATOM 3558 N N . PHE B 1 217 ? 16.781 10.539 -8.141 1 95.88 217 PHE B N 1
ATOM 3559 C CA . PHE B 1 217 ? 15.875 11.461 -8.828 1 95.88 217 PHE B CA 1
ATOM 3560 C C . PHE B 1 217 ? 16.375 12.898 -8.711 1 95.88 217 PHE B C 1
ATOM 3562 O O . PHE B 1 217 ? 15.617 13.844 -8.93 1 95.88 217 PHE B O 1
ATOM 3569 N N . ASP B 1 218 ? 17.578 13.031 -8.367 1 93.38 218 ASP B N 1
ATOM 3570 C CA . ASP B 1 218 ? 18.188 14.359 -8.336 1 93.38 218 ASP B CA 1
ATOM 3571 C C . ASP B 1 218 ? 18.266 14.953 -9.742 1 93.38 218 ASP B C 1
ATOM 3573 O O . ASP B 1 218 ? 18.922 14.398 -10.625 1 93.38 218 ASP B O 1
ATOM 3577 N N . PRO B 1 219 ? 17.562 16.016 -9.992 1 85.5 219 PRO B N 1
ATOM 3578 C CA . PRO B 1 219 ? 17.547 16.609 -11.328 1 85.5 219 PRO B CA 1
ATOM 3579 C C . PRO B 1 219 ? 18.938 17 -11.82 1 85.5 219 PRO B C 1
ATOM 3581 O O . PRO B 1 219 ? 19.172 17.047 -13.031 1 85.5 219 PRO B O 1
ATOM 3584 N N . SER B 1 220 ? 19.797 17.453 -10.969 1 80.69 220 SER B N 1
ATOM 3585 C CA . SER B 1 220 ? 21.141 17.844 -11.375 1 80.69 220 SER B CA 1
ATOM 3586 C C . SER B 1 220 ? 21.891 16.688 -12 1 80.69 220 SER B C 1
ATOM 3588 O O . SER B 1 220 ? 22.828 16.891 -12.766 1 80.69 220 SER B O 1
ATOM 3590 N N . ARG B 1 221 ? 21.5 15.602 -11.695 1 70.88 221 ARG B N 1
ATOM 3591 C CA . ARG B 1 221 ? 22.156 14.414 -12.227 1 70.88 221 ARG B CA 1
ATOM 3592 C C . ARG B 1 221 ? 21.562 14.016 -13.578 1 70.88 221 ARG B C 1
ATOM 3594 O O . ARG B 1 221 ? 22.141 13.203 -14.305 1 70.88 221 ARG B O 1
ATOM 3601 N N . GLN B 1 222 ? 20.391 14.5 -13.82 1 65.94 222 GLN B N 1
ATOM 3602 C CA . GLN B 1 222 ? 19.734 14.156 -15.078 1 65.94 222 GLN B CA 1
ATOM 3603 C C . GLN B 1 222 ? 20.25 15.023 -16.219 1 65.94 222 GLN B C 1
ATOM 3605 O O . GLN B 1 222 ? 20.219 14.609 -17.391 1 65.94 222 GLN B O 1
ATOM 3610 N N . GLY B 1 223 ? 20.719 16.312 -16.094 1 51.97 223 GLY B N 1
ATOM 3611 C CA . GLY B 1 223 ? 21.203 17.219 -17.109 1 51.97 223 GLY B CA 1
ATOM 3612 C C . GLY B 1 223 ? 22.438 16.719 -17.828 1 51.97 223 GLY B C 1
ATOM 3613 O O . GLY B 1 223 ? 22.781 17.188 -18.906 1 51.97 223 GLY B O 1
ATOM 3614 N N . ASP B 1 224 ? 23.391 16.156 -17.219 1 41.84 224 ASP B N 1
ATOM 3615 C CA . ASP B 1 224 ? 24.609 16.031 -18.016 1 41.84 224 ASP B CA 1
ATOM 3616 C C . ASP B 1 224 ? 24.344 15.18 -19.266 1 41.84 224 ASP B C 1
ATOM 3618 O O . ASP B 1 224 ? 25.156 15.172 -20.188 1 41.84 224 ASP B O 1
ATOM 3622 N N . GLY B 1 225 ? 23.5 14.258 -19.422 1 36.28 225 GLY B N 1
ATOM 3623 C CA . GLY B 1 225 ? 23.469 13.609 -20.734 1 36.28 225 GLY B CA 1
ATOM 3624 C C . GLY B 1 225 ? 22.781 14.43 -21.797 1 36.28 225 GLY B C 1
ATOM 3625 O O . GLY B 1 225 ? 23.078 14.297 -22.984 1 36.28 225 GLY B O 1
ATOM 3626 N N . LYS B 1 226 ? 21.469 14.922 -21.766 1 33.22 226 LYS B N 1
ATOM 3627 C CA . LYS B 1 226 ? 21.016 15.594 -22.984 1 33.22 226 LYS B CA 1
ATOM 3628 C C . LYS B 1 226 ? 21.359 17.078 -22.953 1 33.22 226 LYS B C 1
ATOM 3630 O O . LYS B 1 226 ? 20.594 17.891 -22.438 1 33.22 226 LYS B O 1
ATOM 3635 N N . LEU B 1 227 ? 22.359 17.578 -22.375 1 26.06 227 LEU B N 1
ATOM 3636 C CA . LEU B 1 227 ? 22.828 18.875 -22.812 1 26.06 227 LEU B CA 1
ATOM 3637 C C . LEU B 1 227 ? 22.703 19 -24.328 1 26.06 227 LEU B C 1
ATOM 3639 O O . LEU B 1 227 ? 23.375 18.281 -25.078 1 26.06 227 LEU B O 1
ATOM 3643 N N . ILE B 1 228 ? 21.453 18.969 -24.922 1 21.89 228 ILE B N 1
ATOM 3644 C CA . ILE B 1 228 ? 21.391 19.719 -26.172 1 21.89 228 ILE B CA 1
ATOM 3645 C C . ILE B 1 228 ? 21.5 21.219 -25.875 1 21.89 228 ILE B C 1
ATOM 3647 O O . ILE B 1 228 ? 20.844 21.719 -24.969 1 21.89 228 ILE B O 1
#

InterPro domains:
  IPR000571 Zinc finger, CCCH-type [PS50103] (58-86)
  IPR001736 Phospholipase D/Transphosphatidylase [PS50035] (159-186)
  IPR001736 Phospholipase D/Transphosphatidylase [SM00155] (159-186)
  IPR025202 Cardiolipin synthase-like, phospholipase D-like domain [PF13091] (94-214)
  IPR051406 Phospholipase D domain-containing protein [PTHR43856] (42-221)

pLDDT: mean 80.58, std 26.96, range [21.89, 98.94]

Secondary structure (DSSP, 8-state):
--GGGSGGGTHHHHHHHHHHHHHHHHHHGGGS-------------------EEEEEE--SSPBPHHHHHSTT----TT-SSB-S--HHHHHHHHHHT--SEEEEEES-B--HHHHHHHHHHHHTT-EEEEEE-GGGTTSTT--HHHHHHHT--EEE-SSSS-B--EEEEETTTEEEEES--BSHHHHHTSBEEEEEE--HHHHHHHHHHHHHHHHHT-HHHHTTT---/--SGGGGTTSTTHHHHHHHHHHHHHHHHGGGG-------------------EEEEEE--SSPBPHHHHHSTT----TT-SSB-S--HHHHHHHHHHT--SEEEEEES-B--HHHHHHHHHHHHTT-EEEEEE-GGGTTSTT--HHHHHHHT--EEE-SSSS-B--EEEEETTTEEEEES--BSHHHHHTSBEEEEEE--HHHHHHHHHHHHHHHHHT-HHHHTTT---

Foldseek 3Di:
DPPDPPDPPPPVPVVVVVVVVVVVVVVPPVPDDDDPPDPPVPPVPCPVPKDKDKAKDAWQFAADLQQQVPPVHDPDPDDRGDNDDHSVSVVSVVLLPFDAEKEWQAAFAQAVSVVVSVLVVVVVPHQYEYEYAPVHCPPPRGCNVVSVVSPHHYFYDPDPDTSHWGWMQGPLFKIKGWNAHNDPCSHHPDTIMIMIIRPNVPSNVVVVVSVVVVVVRPVVVVPPPPPD/DPDDPPPPPDDPPPPVVVVVVVVVVVVPPPPPDDPPPDPPPPPVPCPVPKDKDKAKDAWQFAADLQQQVPPVHDPDPDDRGDNDDHSVSVVSVVLLVFDAEKEWQAAFAQAVSVVVSVLVCVVVPHQYEYEYAPVHCPPPRGCNVVSVVSPHHYFYDPDPDTSHWGWMQGPLFKIKGWNAHNDPCSHHPDTIMIMIIRPNVPSNVVVVVSVVVVVVRPVVVVPPPPPD

Nearest PDB structures (foldseek):
  4ggj-assembly1_A  TM=9.346E-01  e=9.410E-20  Mus musculus
  4gel-assembly1_A  TM=8.422E-01  e=1.383E-15  Drosophila melanogaster
  4gel-assembly1_B  TM=8.256E-01  e=4.483E-15  Drosophila melanogaster
  4gem-assembly1_A  TM=8.067E-01  e=7.268E-14  Drosophila melanogaster
  1byr-assembly1_A  TM=8.599E-01  e=2.188E-12  Salmonella enterica subsp. enterica serovar Typhimurium